Protein AF-A0A2V7W5B2-F1 (afdb_monomer)

Sequence (505 aa):
MQQRPGMRSISSTALILLTAVATALGQSGQWGSRGISRRFVVQGNLVIAADGRGVAVYDVSDAANIRRLSVIETAAESIDVTVLNGTDVIVATRGRLERFSLSLNGTLARASSIATTASILASNGHSVAGGTNSEIVVWQPTQDGLVSVAQFTTMAPIGSLAWHGDTLLAAVPGIGIWFFDPSGARQPMVIPENAHDLAIEGDTLYVAAGGSGLAIYDLHDESAPRLLGRVSGELNLTRIAASGGRAYAIQPSDIVDVFDVTLPTMPVLAATIRQPAAVIAASDARLYVSGSLIDRGLTTEIGVPLRIYDTSDSAAPRAIGEFDDLAGPVSGIATDGTLAYVIDHPYFRVLDVSSTVAPRELSSIRFDNLGDRVRLLRKQLIIYGRGDVQLLDVSNPYAPRLAKVWHSQGSPPSNAAFLRDTIIEGNPFSGLHVVDFINFSDPTQIGGIKNHYFEVVADGADVAYVSYQGNELVAVNVADPRTPYFAWSAPLGMVRAEIVPATES

Structure (mmCIF, N/CA/C/O backbone):
data_AF-A0A2V7W5B2-F1
#
_entry.id   AF-A0A2V7W5B2-F1
#
loop_
_atom_site.group_PDB
_atom_site.id
_atom_site.type_symbol
_atom_site.label_atom_id
_atom_site.label_alt_id
_atom_site.label_comp_id
_atom_site.label_asym_id
_atom_site.label_entity_id
_atom_site.label_seq_id
_atom_site.pdbx_PDB_ins_code
_atom_site.Cartn_x
_atom_site.Cartn_y
_atom_site.Cartn_z
_atom_site.occupancy
_atom_site.B_iso_or_equiv
_atom_site.auth_seq_id
_atom_site.auth_comp_id
_atom_site.auth_asym_id
_atom_site.auth_atom_id
_atom_site.pdbx_PDB_model_num
ATOM 1 N N . MET A 1 1 ? 24.434 88.267 1.406 1.00 36.22 1 MET A N 1
ATOM 2 C CA . MET A 1 1 ? 23.670 88.049 0.153 1.00 36.22 1 MET A CA 1
ATOM 3 C C . MET A 1 1 ? 23.492 86.538 0.006 1.00 36.22 1 MET A C 1
ATOM 5 O O . MET A 1 1 ? 24.445 85.828 0.284 1.00 36.22 1 MET A O 1
ATOM 9 N N . GLN A 1 2 ? 22.261 86.009 -0.005 1.00 38.06 2 GLN A N 1
ATOM 10 C CA . GLN A 1 2 ? 21.359 85.873 -1.175 1.00 38.06 2 GLN A CA 1
ATOM 11 C C . GLN A 1 2 ? 21.913 84.892 -2.235 1.00 38.06 2 GLN A C 1
ATOM 13 O O . GLN A 1 2 ? 23.062 85.042 -2.621 1.00 38.06 2 GLN A O 1
ATOM 18 N N . GLN A 1 3 ? 21.159 83.912 -2.758 1.00 32.94 3 GLN A N 1
ATOM 19 C CA . GLN A 1 3 ? 19.807 83.432 -2.399 1.00 32.94 3 GLN A CA 1
ATOM 20 C C . GLN A 1 3 ? 19.552 82.013 -2.981 1.00 32.94 3 GLN A C 1
ATOM 22 O O . GLN A 1 3 ? 20.112 81.657 -4.012 1.00 32.94 3 GLN A O 1
ATOM 27 N N . ARG A 1 4 ? 18.666 81.223 -2.353 1.00 40.69 4 ARG A N 1
ATOM 28 C CA . ARG A 1 4 ? 17.825 80.187 -3.016 1.00 40.69 4 ARG A CA 1
ATOM 29 C C . ARG A 1 4 ? 16.469 80.848 -3.396 1.00 40.69 4 ARG A C 1
ATOM 31 O O . ARG A 1 4 ? 16.249 81.948 -2.884 1.00 40.69 4 ARG A O 1
ATOM 38 N N . PRO A 1 5 ? 15.513 80.233 -4.141 1.00 59.44 5 PRO A N 1
ATOM 39 C CA . PRO A 1 5 ? 15.437 78.873 -4.713 1.00 59.44 5 PRO A CA 1
ATOM 40 C C . PRO A 1 5 ? 14.998 78.862 -6.210 1.00 59.44 5 PRO A C 1
ATOM 42 O O . PRO A 1 5 ? 14.997 79.899 -6.862 1.00 59.44 5 PRO A O 1
ATOM 45 N N . GLY A 1 6 ? 14.539 77.714 -6.739 1.00 30.64 6 GLY A N 1
ATOM 46 C CA . GLY A 1 6 ? 13.779 77.656 -8.003 1.00 30.64 6 GLY A CA 1
ATOM 47 C C . GLY A 1 6 ? 13.315 76.245 -8.402 1.00 30.64 6 GLY A C 1
ATOM 48 O O . GLY A 1 6 ? 14.107 75.469 -8.919 1.00 30.64 6 GLY A O 1
ATOM 49 N N . MET A 1 7 ? 12.040 75.902 -8.168 1.00 41.97 7 MET A N 1
ATOM 50 C CA . MET A 1 7 ? 11.427 74.621 -8.573 1.00 41.97 7 MET A CA 1
ATOM 51 C C . MET A 1 7 ? 9.911 74.789 -8.808 1.00 41.97 7 MET A C 1
ATOM 53 O O . MET A 1 7 ? 9.234 75.301 -7.917 1.00 41.97 7 MET A O 1
ATOM 57 N N . ARG A 1 8 ? 9.413 74.362 -9.984 1.00 38.59 8 ARG A N 1
ATOM 58 C CA . ARG A 1 8 ? 8.015 74.043 -10.410 1.00 38.59 8 ARG A CA 1
ATOM 59 C C . ARG A 1 8 ? 8.060 73.796 -11.940 1.00 38.59 8 ARG A C 1
ATOM 61 O O . ARG A 1 8 ? 8.774 74.542 -12.597 1.00 38.59 8 ARG A O 1
ATOM 68 N N . SER A 1 9 ? 7.513 72.763 -12.601 1.00 43.12 9 SER A N 1
ATOM 69 C CA . SER A 1 9 ? 6.329 71.875 -12.452 1.00 43.12 9 SER A CA 1
ATOM 70 C C . SER A 1 9 ? 5.039 72.386 -13.115 1.00 43.12 9 SER A C 1
ATOM 72 O O . SER A 1 9 ? 4.717 73.548 -12.892 1.00 43.12 9 SER A O 1
ATOM 74 N N . ILE A 1 10 ? 4.304 71.471 -13.788 1.00 39.81 10 ILE A N 1
ATOM 75 C CA . ILE A 1 10 ? 2.852 71.395 -14.164 1.00 39.81 10 ILE A CA 1
ATOM 76 C C . ILE A 1 10 ? 2.782 70.721 -15.564 1.00 39.81 10 ILE A C 1
ATOM 78 O O . ILE A 1 10 ? 3.332 71.285 -16.501 1.00 39.81 10 ILE A O 1
ATOM 82 N N . SER A 1 11 ? 2.399 69.445 -15.779 1.00 35.50 11 SER A N 1
ATOM 83 C CA . SER A 1 11 ? 1.170 68.652 -15.469 1.00 35.50 11 SER A CA 1
ATOM 84 C C . SER A 1 11 ? -0.027 68.989 -16.389 1.00 35.50 11 SER A C 1
ATOM 86 O O . SER A 1 11 ? -0.158 70.135 -16.800 1.00 35.50 11 SER A O 1
ATOM 88 N N . SER A 1 12 ? -0.925 68.077 -16.801 1.00 36.31 12 SER A N 1
ATOM 89 C CA . SER A 1 12 ? -1.324 66.736 -16.287 1.00 36.31 12 SER A CA 1
ATOM 90 C C . SER A 1 12 ? -1.427 65.691 -17.457 1.00 36.31 12 SER A C 1
ATOM 92 O O . SER A 1 12 ? -0.624 65.826 -18.370 1.00 36.31 12 SER A O 1
ATOM 94 N N . THR A 1 13 ? -2.256 64.623 -17.582 1.00 33.81 13 THR A N 1
ATOM 95 C CA . THR A 1 13 ? -3.471 64.107 -16.883 1.00 33.81 13 THR A CA 1
ATOM 96 C C . THR A 1 13 ? -3.808 62.640 -17.284 1.00 33.81 13 THR A C 1
ATOM 98 O O . THR A 1 13 ? -3.614 62.311 -18.445 1.00 33.81 13 THR A O 1
ATOM 101 N N . ALA A 1 14 ? -4.456 61.866 -16.385 1.00 32.56 14 ALA A N 1
ATOM 102 C CA . ALA A 1 14 ? -5.427 60.753 -16.625 1.00 32.56 14 ALA A CA 1
ATOM 103 C C . ALA A 1 14 ? -5.020 59.440 -17.375 1.00 32.56 14 ALA A C 1
ATOM 105 O O . ALA A 1 14 ? -4.131 59.460 -18.212 1.00 32.56 14 ALA A O 1
ATOM 106 N N . LEU A 1 15 ? -5.695 58.275 -17.219 1.00 30.89 15 LEU A N 1
ATOM 107 C CA . LEU A 1 15 ? -6.377 57.608 -16.071 1.00 30.89 15 LEU A CA 1
ATOM 108 C C . LEU A 1 15 ? -6.758 56.134 -16.455 1.00 30.89 15 LEU A C 1
ATOM 110 O O . LEU A 1 15 ? -6.971 55.861 -17.627 1.00 30.89 15 LEU A O 1
ATOM 114 N N . ILE A 1 16 ? -6.948 55.241 -15.464 1.00 34.28 16 ILE A N 1
ATOM 115 C CA . ILE A 1 16 ? -7.616 53.901 -15.507 1.00 34.28 16 ILE A CA 1
ATOM 116 C C . ILE A 1 16 ? -7.009 52.785 -16.404 1.00 34.28 16 ILE A C 1
ATOM 118 O O . ILE A 1 16 ? -7.270 52.733 -17.599 1.00 34.28 16 ILE A O 1
ATOM 122 N N . LEU A 1 17 ? -6.412 51.753 -15.781 1.00 28.31 17 LEU A N 1
ATOM 123 C CA . LEU A 1 17 ? -7.007 50.397 -15.760 1.00 28.31 17 LEU A CA 1
ATOM 124 C C . LEU A 1 17 ? -6.467 49.547 -14.597 1.00 28.31 17 LEU A C 1
ATOM 126 O O . LEU A 1 17 ? -5.324 49.709 -14.178 1.00 28.31 17 LEU A O 1
ATOM 130 N N . LEU A 1 18 ? -7.299 48.638 -14.078 1.00 40.00 18 LEU A N 1
ATOM 131 C CA . LEU A 1 18 ? -6.867 47.604 -13.138 1.00 40.00 18 LEU A CA 1
ATOM 132 C C . LEU A 1 18 ? -6.247 46.434 -13.908 1.00 40.00 18 LEU A C 1
ATOM 134 O O . LEU A 1 18 ? -6.944 45.765 -14.665 1.00 40.00 18 LEU A O 1
ATOM 138 N N . THR A 1 19 ? -5.017 46.078 -13.556 1.00 32.47 19 THR A N 1
ATOM 139 C CA . THR A 1 19 ? -4.662 44.672 -13.346 1.00 32.47 19 THR A CA 1
ATOM 140 C C . THR A 1 19 ? -3.898 44.562 -12.035 1.00 32.47 19 THR A C 1
ATOM 142 O O . THR A 1 19 ? -2.727 44.920 -11.935 1.00 32.47 19 THR A O 1
ATOM 145 N N . ALA A 1 20 ? -4.557 44.023 -11.007 1.00 32.41 20 ALA A N 1
ATOM 146 C CA . ALA A 1 20 ? -3.811 43.341 -9.964 1.00 32.41 20 ALA A CA 1
ATOM 147 C C . ALA A 1 20 ? -3.213 42.099 -10.632 1.00 32.41 20 ALA A C 1
ATOM 149 O O . ALA A 1 20 ? -3.907 41.100 -10.819 1.00 32.41 20 ALA A O 1
ATOM 150 N N . VAL A 1 21 ? -1.950 42.186 -11.060 1.00 29.78 21 VAL A N 1
ATOM 151 C CA . VAL A 1 21 ? -1.188 40.999 -11.447 1.00 29.78 21 VAL A CA 1
ATOM 152 C C . VAL A 1 21 ? -0.978 40.214 -10.164 1.00 29.78 21 VAL A C 1
ATOM 154 O O . VAL A 1 21 ? -0.009 40.422 -9.437 1.00 29.78 21 VAL A O 1
ATOM 157 N N . ALA A 1 22 ? -1.936 39.337 -9.868 1.00 29.00 22 ALA A N 1
ATOM 158 C CA . ALA A 1 22 ? -1.713 38.237 -8.963 1.00 29.00 22 ALA A CA 1
ATOM 159 C C . ALA A 1 22 ? -0.489 37.504 -9.507 1.00 29.00 22 ALA A C 1
ATOM 161 O O . ALA A 1 22 ? -0.546 36.889 -10.574 1.00 29.00 22 ALA A O 1
ATOM 162 N N . THR A 1 23 ? 0.634 37.625 -8.803 1.00 30.94 23 THR A N 1
ATOM 163 C CA . THR A 1 23 ? 1.795 36.781 -9.034 1.00 30.94 23 THR A CA 1
ATOM 164 C C . THR A 1 23 ? 1.377 35.376 -8.645 1.00 30.94 23 THR A C 1
ATOM 166 O O . THR A 1 23 ? 1.550 34.956 -7.500 1.00 30.94 23 THR A O 1
ATOM 169 N N . ALA A 1 24 ? 0.777 34.673 -9.603 1.00 29.34 24 ALA A N 1
ATOM 170 C CA . ALA A 1 24 ? 0.683 33.235 -9.580 1.00 29.34 24 ALA A CA 1
ATOM 171 C C . ALA A 1 24 ? 2.124 32.734 -9.481 1.00 29.34 24 ALA A C 1
ATOM 173 O O . ALA A 1 24 ? 2.849 32.670 -10.473 1.00 29.34 24 ALA A O 1
ATOM 174 N N . LEU A 1 25 ? 2.544 32.442 -8.249 1.00 29.75 25 LEU A N 1
ATOM 175 C CA . LEU A 1 25 ? 3.634 31.524 -7.985 1.00 29.75 25 LEU A CA 1
ATOM 176 C C . LEU A 1 25 ? 3.171 30.218 -8.615 1.00 29.75 25 LEU A C 1
ATOM 178 O O . LEU A 1 25 ? 2.370 29.495 -8.022 1.00 29.75 25 LEU A O 1
ATOM 182 N N . GLY A 1 26 ? 3.560 30.015 -9.875 1.00 25.95 26 GLY A N 1
ATOM 183 C CA . GLY A 1 26 ? 3.166 28.854 -10.648 1.00 25.95 26 GLY A CA 1
ATOM 184 C C . GLY A 1 26 ? 3.619 27.638 -9.873 1.00 25.95 26 GLY A C 1
ATOM 185 O O . GLY A 1 26 ? 4.821 27.406 -9.756 1.00 25.95 26 GLY A O 1
ATOM 186 N N . GLN A 1 27 ? 2.664 26.917 -9.286 1.00 26.67 27 GLN A N 1
ATOM 187 C CA . GLN A 1 27 ? 2.965 25.658 -8.632 1.00 26.67 27 GLN A CA 1
ATOM 188 C C . GLN A 1 27 ? 3.577 24.769 -9.706 1.00 26.67 27 GLN A C 1
ATOM 190 O O . GLN A 1 27 ? 2.971 24.543 -10.757 1.00 26.67 27 GLN A O 1
ATOM 195 N N . SER A 1 28 ? 4.825 24.367 -9.473 1.00 30.52 28 SER A N 1
ATOM 196 C CA . SER A 1 28 ? 5.546 23.460 -10.352 1.00 30.52 28 SER A CA 1
ATOM 197 C C . SER A 1 28 ? 4.691 22.219 -10.590 1.00 30.52 28 SER A C 1
ATOM 199 O O . SER A 1 28 ? 3.981 21.774 -9.687 1.00 30.52 28 SER A O 1
ATOM 201 N N . GLY A 1 29 ? 4.747 21.659 -11.802 1.00 29.00 29 GLY A N 1
ATOM 202 C CA . GLY A 1 29 ? 4.097 20.383 -12.083 1.00 29.00 29 GLY A CA 1
ATOM 203 C C . GLY A 1 29 ? 4.697 19.323 -11.167 1.00 29.00 29 GLY A C 1
ATOM 204 O O . GLY A 1 29 ? 5.818 18.879 -11.406 1.00 29.00 29 GLY A O 1
ATOM 205 N N . GLN A 1 30 ? 3.996 18.996 -10.080 1.00 38.28 30 GLN A N 1
ATOM 206 C CA . GLN A 1 30 ? 4.545 18.161 -9.018 1.00 38.28 30 GLN A CA 1
ATOM 207 C C . GLN A 1 30 ? 4.702 16.728 -9.527 1.00 38.28 30 GLN A C 1
ATOM 209 O O . GLN A 1 30 ? 3.845 16.219 -10.253 1.00 38.28 30 GLN A O 1
ATOM 214 N N . TRP A 1 31 ? 5.847 16.119 -9.226 1.00 37.22 31 TRP A N 1
ATOM 215 C CA . TRP A 1 31 ? 6.416 15.110 -10.110 1.00 37.22 31 TRP A CA 1
ATOM 216 C C . TRP A 1 31 ? 6.819 13.838 -9.360 1.00 37.22 31 TRP A C 1
ATOM 218 O O . TRP A 1 31 ? 7.560 13.903 -8.382 1.00 37.22 31 TRP A O 1
ATOM 228 N N . GLY A 1 32 ? 6.333 12.688 -9.836 1.00 43.03 32 GLY A N 1
ATOM 229 C CA . GLY A 1 32 ? 6.476 11.393 -9.165 1.00 43.03 32 GLY A CA 1
ATOM 230 C C . GLY A 1 32 ? 5.415 11.169 -8.084 1.00 43.03 32 GLY A C 1
ATOM 231 O O . GLY A 1 32 ? 5.681 11.301 -6.889 1.00 43.03 32 GLY A O 1
ATOM 232 N N . SER A 1 33 ? 4.202 10.793 -8.493 1.00 46.88 33 SER A N 1
ATOM 233 C CA . SER A 1 33 ? 3.213 10.225 -7.576 1.00 46.88 33 SER A CA 1
ATOM 234 C C . SER A 1 33 ? 3.692 8.866 -7.076 1.00 46.88 33 SER A C 1
ATOM 236 O O . SER A 1 33 ? 3.655 7.904 -7.828 1.00 46.88 33 SER A O 1
ATOM 238 N N . ARG A 1 34 ? 4.081 8.753 -5.802 1.00 59.19 34 ARG A N 1
ATOM 239 C CA . ARG A 1 34 ? 4.055 7.440 -5.147 1.00 59.19 34 ARG A CA 1
ATOM 240 C C . ARG A 1 34 ? 2.585 7.056 -5.004 1.00 59.19 34 ARG A C 1
ATOM 242 O O . ARG A 1 34 ? 1.838 7.780 -4.361 1.00 59.19 34 ARG A O 1
ATOM 249 N N . GLY A 1 35 ? 2.186 5.978 -5.669 1.00 55.19 35 GLY A N 1
ATOM 250 C CA . GLY A 1 35 ? 0.858 5.363 -5.617 1.00 55.19 35 GLY A CA 1
ATOM 251 C C . GLY A 1 35 ? 0.848 4.092 -4.765 1.00 55.19 35 GLY A C 1
ATOM 252 O O . GLY A 1 35 ? 0.081 3.167 -5.022 1.00 55.19 35 GLY A O 1
ATOM 253 N N . ILE A 1 36 ? 1.752 3.997 -3.785 1.00 66.19 36 ILE A N 1
ATOM 254 C CA . ILE A 1 36 ? 1.909 2.812 -2.938 1.00 66.19 36 ILE A CA 1
ATOM 255 C C . ILE A 1 36 ? 1.087 3.042 -1.678 1.00 66.19 36 ILE A C 1
ATOM 257 O O . ILE A 1 36 ? 1.546 3.719 -0.760 1.00 66.19 36 ILE A O 1
ATOM 261 N N . SER A 1 37 ? -0.128 2.489 -1.614 1.00 70.12 37 SER A N 1
ATOM 262 C CA . SER A 1 37 ? -0.958 2.648 -0.419 1.00 70.12 37 SER A CA 1
ATOM 263 C C . SER A 1 37 ? -0.269 2.022 0.799 1.00 70.12 37 SER A C 1
ATOM 265 O O . SER A 1 37 ? -0.210 0.802 0.951 1.00 70.12 37 SER A O 1
ATOM 267 N N . ARG A 1 38 ? 0.270 2.884 1.670 1.00 72.62 38 ARG A N 1
ATOM 268 C CA . ARG A 1 38 ? 0.906 2.504 2.939 1.00 72.62 38 ARG A CA 1
ATOM 269 C C . ARG A 1 38 ? -0.134 2.063 3.954 1.00 72.62 38 ARG A C 1
ATOM 271 O O . ARG A 1 38 ? 0.093 1.098 4.681 1.00 72.62 38 ARG A O 1
ATOM 278 N N . ARG A 1 39 ? -1.261 2.777 3.955 1.00 85.19 39 ARG A N 1
ATOM 279 C CA . ARG A 1 39 ? -2.473 2.623 4.767 1.00 85.19 39 ARG A CA 1
ATOM 280 C C . ARG A 1 39 ? -3.643 3.239 3.997 1.00 85.19 39 ARG A C 1
ATOM 282 O O . ARG A 1 39 ? -3.460 4.200 3.244 1.00 85.19 39 ARG A O 1
ATOM 289 N N . PHE A 1 40 ? -4.843 2.713 4.209 1.00 91.56 40 PHE A N 1
ATOM 290 C CA . PHE A 1 40 ? -6.084 3.333 3.759 1.00 91.56 40 PHE A CA 1
ATOM 291 C C . PHE A 1 40 ? -7.225 2.992 4.717 1.00 91.56 40 PHE A C 1
ATOM 293 O O . PHE A 1 40 ? -7.165 1.992 5.432 1.00 91.56 40 PHE A O 1
ATOM 300 N N . VAL A 1 41 ? -8.267 3.818 4.704 1.00 93.50 41 VAL A N 1
ATOM 301 C CA . VAL A 1 41 ? -9.510 3.625 5.459 1.00 93.50 41 VAL A CA 1
ATOM 302 C C . VAL A 1 41 ? -10.713 3.676 4.521 1.00 93.50 41 VAL A C 1
ATOM 304 O O . VAL A 1 41 ? -10.661 4.300 3.459 1.00 93.50 41 VAL A O 1
ATOM 307 N N . VAL A 1 42 ? -11.792 2.998 4.910 1.00 93.56 42 VAL A N 1
ATOM 308 C CA . VAL A 1 42 ? -13.054 2.932 4.162 1.00 93.56 42 VAL A CA 1
ATOM 309 C C . VAL A 1 42 ? -14.111 3.723 4.925 1.00 93.56 42 VAL A C 1
ATOM 311 O O . VAL A 1 42 ? -14.289 3.523 6.124 1.00 93.56 42 VAL A O 1
ATOM 314 N N . GLN A 1 43 ? -14.821 4.611 4.235 1.00 90.69 43 GLN A N 1
ATOM 315 C CA . GLN A 1 43 ? -15.927 5.391 4.786 1.00 90.69 43 GLN A CA 1
ATOM 316 C C . GLN A 1 43 ? -17.124 5.292 3.832 1.00 90.69 43 GLN A C 1
ATOM 318 O O . GLN A 1 43 ? -17.312 6.122 2.940 1.00 90.69 43 GLN A O 1
ATOM 323 N N . GLY A 1 44 ? -17.919 4.230 3.989 1.00 89.00 44 GLY A N 1
ATOM 324 C CA . GLY A 1 44 ? -19.011 3.899 3.073 1.00 89.00 44 GLY A CA 1
ATOM 325 C C . GLY A 1 44 ? -18.497 3.678 1.646 1.00 89.00 44 GLY A C 1
ATOM 326 O O . GLY A 1 44 ? -17.723 2.760 1.393 1.00 89.00 44 GLY A O 1
ATOM 327 N N . ASN A 1 45 ? -18.898 4.551 0.719 1.00 92.06 45 ASN A N 1
ATOM 328 C CA . ASN A 1 45 ? -18.495 4.491 -0.692 1.00 92.06 45 ASN A CA 1
ATOM 329 C C . ASN A 1 45 ? -17.145 5.169 -1.000 1.00 92.06 45 ASN A C 1
ATOM 331 O O . ASN A 1 45 ? -16.810 5.313 -2.174 1.00 92.06 45 ASN A O 1
ATOM 335 N N . LEU A 1 46 ? -16.382 5.605 0.009 1.00 94.44 46 LEU A N 1
ATOM 336 C CA . LEU A 1 46 ? -15.066 6.222 -0.179 1.00 94.44 46 LEU A CA 1
ATOM 337 C C . LEU A 1 46 ? -13.943 5.338 0.370 1.00 94.44 46 LEU A C 1
ATOM 339 O O . LEU A 1 46 ? -14.006 4.895 1.516 1.00 94.44 46 LEU A O 1
ATOM 343 N N . VAL A 1 47 ? -12.878 5.166 -0.415 1.00 94.44 47 VAL A N 1
ATOM 344 C CA . VAL A 1 47 ? -11.558 4.746 0.083 1.00 94.44 47 VAL A CA 1
ATOM 345 C C . VAL A 1 47 ? -10.676 5.984 0.192 1.00 94.44 47 VAL A C 1
ATOM 347 O O . VAL A 1 47 ? -10.586 6.764 -0.755 1.00 94.44 47 VAL A O 1
ATOM 350 N N . ILE A 1 48 ? -10.021 6.167 1.336 1.00 94.81 48 ILE A N 1
ATOM 351 C CA . ILE A 1 48 ? -9.134 7.300 1.620 1.00 94.81 48 ILE A CA 1
ATOM 352 C C . ILE A 1 48 ? -7.758 6.725 1.963 1.00 94.81 48 ILE A C 1
ATOM 354 O O . ILE A 1 48 ? -7.631 5.999 2.946 1.00 94.81 48 ILE A O 1
ATOM 358 N N . ALA A 1 49 ? -6.739 7.007 1.150 1.00 92.12 49 ALA A N 1
ATOM 359 C CA . ALA A 1 49 ? -5.436 6.341 1.222 1.00 92.12 49 ALA A CA 1
ATOM 360 C C . ALA A 1 49 ? -4.272 7.314 1.428 1.00 92.12 49 ALA A C 1
ATOM 362 O O . ALA A 1 49 ? -4.212 8.350 0.769 1.00 92.12 49 ALA A O 1
ATOM 363 N N . ALA A 1 50 ? -3.311 6.925 2.270 1.00 89.62 50 ALA A N 1
ATOM 364 C CA . ALA A 1 50 ? -1.964 7.485 2.293 1.00 89.62 50 ALA A CA 1
ATOM 365 C C . ALA A 1 50 ? -1.107 6.742 1.251 1.00 89.62 50 ALA A C 1
ATOM 367 O O . ALA A 1 50 ? -0.881 5.536 1.381 1.00 89.62 50 ALA A O 1
ATOM 368 N N . ASP A 1 51 ? -0.664 7.444 0.205 1.00 79.25 51 ASP A N 1
ATOM 369 C CA . ASP A 1 51 ? 0.006 6.871 -0.982 1.00 79.25 51 ASP A CA 1
ATOM 370 C C . ASP A 1 51 ? 1.555 6.944 -0.936 1.00 79.25 51 ASP A C 1
ATOM 372 O O . ASP A 1 51 ? 2.247 6.430 -1.818 1.00 79.25 51 ASP A O 1
ATOM 376 N N . GLY A 1 52 ? 2.116 7.565 0.109 1.00 79.06 52 GLY A N 1
ATOM 377 C CA . GLY A 1 52 ? 3.550 7.831 0.265 1.00 79.06 52 GLY A CA 1
ATOM 378 C C . GLY A 1 52 ? 4.004 9.203 -0.256 1.00 79.06 52 GLY A C 1
ATOM 379 O O . GLY A 1 52 ? 5.147 9.599 -0.028 1.00 79.06 52 GLY A O 1
ATOM 380 N N . ARG A 1 53 ? 3.126 9.965 -0.915 1.00 78.12 53 ARG A N 1
ATOM 381 C CA . ARG A 1 53 ? 3.338 11.368 -1.319 1.00 78.12 53 ARG A CA 1
ATOM 382 C C . ARG A 1 53 ? 2.330 12.319 -0.666 1.00 78.12 53 ARG A C 1
ATOM 384 O O . ARG A 1 53 ? 2.620 13.498 -0.494 1.00 78.12 53 ARG A O 1
ATOM 391 N N . GLY A 1 54 ? 1.144 11.829 -0.337 1.00 88.12 54 GLY A N 1
ATOM 392 C CA . GLY A 1 54 ? 0.010 12.602 0.133 1.00 88.12 54 GLY A CA 1
ATOM 393 C C . GLY A 1 54 ? -1.167 11.730 0.526 1.00 88.12 54 GLY A C 1
ATOM 394 O O . GLY A 1 54 ? -0.999 10.640 1.079 1.00 88.12 54 GLY A O 1
ATOM 395 N N . VAL A 1 55 ? -2.360 12.247 0.254 1.00 91.94 55 VAL A N 1
ATOM 396 C CA . VAL A 1 55 ? -3.630 11.576 0.506 1.00 91.94 55 VAL A CA 1
ATOM 397 C C . VAL A 1 55 ? -4.534 11.647 -0.721 1.00 91.94 55 VAL A C 1
ATOM 399 O O . VAL A 1 55 ? -4.709 12.711 -1.321 1.00 91.94 55 VAL A O 1
ATOM 402 N N . ALA A 1 56 ? -5.106 10.502 -1.087 1.00 91.12 56 ALA A N 1
ATOM 403 C CA . ALA A 1 56 ? -6.012 10.332 -2.217 1.00 91.12 56 ALA A CA 1
ATOM 404 C C . ALA A 1 56 ? -7.375 9.795 -1.756 1.00 91.12 56 ALA A C 1
ATOM 406 O O . ALA A 1 56 ? -7.458 9.045 -0.783 1.00 91.12 56 ALA A O 1
ATOM 407 N N . VAL A 1 57 ? -8.438 10.171 -2.470 1.00 93.75 57 VAL A N 1
ATOM 408 C CA . VAL A 1 57 ? -9.820 9.727 -2.228 1.00 93.75 57 VAL A CA 1
ATOM 409 C C . VAL A 1 57 ? -10.365 9.073 -3.489 1.00 93.75 57 VAL A C 1
ATOM 411 O O . VAL A 1 57 ? -10.304 9.674 -4.564 1.00 93.75 57 VAL A O 1
ATOM 414 N N . TYR A 1 58 ? -10.943 7.882 -3.354 1.00 92.88 58 TYR A N 1
ATOM 415 C CA . TYR A 1 58 ? -11.537 7.112 -4.445 1.00 92.88 58 TYR A CA 1
ATOM 416 C C . TYR A 1 58 ? -13.015 6.832 -4.170 1.00 92.88 58 TYR A C 1
ATOM 418 O O . TYR A 1 58 ? -13.363 6.361 -3.088 1.00 92.88 58 TYR A O 1
ATOM 426 N N . ASP A 1 59 ? -13.866 7.081 -5.163 1.00 94.88 59 ASP A N 1
ATOM 427 C CA . ASP A 1 59 ? -15.229 6.557 -5.224 1.00 94.88 59 ASP A CA 1
ATOM 428 C C . ASP A 1 59 ? -15.169 5.061 -5.529 1.00 94.88 59 ASP A C 1
ATOM 430 O O . ASP A 1 59 ? -14.607 4.656 -6.551 1.00 94.88 59 ASP A O 1
ATOM 434 N N . VAL A 1 60 ? -15.744 4.258 -4.639 1.00 94.31 60 VAL A N 1
ATOM 435 C CA . VAL A 1 60 ? -15.882 2.803 -4.766 1.00 94.31 60 VAL A CA 1
ATOM 436 C C . VAL A 1 60 ? -17.350 2.362 -4.737 1.00 94.31 60 VAL A C 1
ATOM 438 O O . VAL A 1 60 ? -17.629 1.181 -4.532 1.00 94.31 60 VAL A O 1
ATOM 441 N N . SER A 1 61 ? -18.309 3.276 -4.931 1.00 93.56 61 SER A N 1
ATOM 442 C CA . SER A 1 61 ? -19.744 2.948 -4.981 1.00 93.56 61 SER A CA 1
ATOM 443 C C . SER A 1 61 ? -20.033 1.847 -6.012 1.00 93.56 61 SER A C 1
ATOM 445 O O . SER A 1 61 ? -20.532 0.773 -5.654 1.00 93.56 61 SER A O 1
ATOM 447 N N . ASP A 1 62 ? -19.611 2.074 -7.257 1.00 93.56 62 ASP A N 1
ATOM 448 C CA . ASP A 1 62 ? -19.511 1.074 -8.319 1.00 93.56 62 ASP A CA 1
ATOM 449 C C . ASP A 1 62 ? -18.077 0.529 -8.412 1.00 93.56 62 ASP A C 1
ATOM 451 O O . ASP A 1 62 ? -17.165 1.194 -8.908 1.00 93.56 62 ASP A O 1
ATOM 455 N N . ALA A 1 63 ? -17.884 -0.714 -7.967 1.00 89.81 63 ALA A N 1
ATOM 456 C CA . ALA A 1 63 ? -16.588 -1.388 -8.009 1.00 89.81 63 ALA A CA 1
ATOM 457 C C . ALA A 1 63 ? -16.072 -1.640 -9.442 1.00 89.81 63 ALA A C 1
ATOM 459 O O . ALA A 1 63 ? -14.863 -1.738 -9.633 1.00 89.81 63 ALA A O 1
ATOM 460 N N . ALA A 1 64 ? -16.945 -1.684 -10.455 1.00 89.62 64 ALA A N 1
ATOM 461 C CA . ALA A 1 64 ? -16.526 -1.813 -11.851 1.00 89.62 64 ALA A CA 1
ATOM 462 C C . ALA A 1 64 ? -16.053 -0.478 -12.463 1.00 89.62 64 ALA A C 1
ATOM 464 O O . ALA A 1 64 ? -15.476 -0.473 -13.549 1.00 89.62 64 ALA A O 1
ATOM 465 N N . ASN A 1 65 ? -16.292 0.653 -11.785 1.00 91.38 65 ASN A N 1
ATOM 466 C CA . ASN A 1 65 ? -15.986 2.003 -12.264 1.00 91.38 65 ASN A CA 1
ATOM 467 C C . ASN A 1 65 ? -15.363 2.883 -11.160 1.00 91.38 65 ASN A C 1
ATOM 469 O O . ASN A 1 65 ? -15.739 4.051 -11.020 1.00 91.38 65 ASN A O 1
ATOM 473 N N . ILE A 1 66 ? -14.408 2.334 -10.397 1.00 92.31 66 ILE A N 1
ATOM 474 C CA . ILE A 1 66 ? -13.670 3.050 -9.338 1.00 92.31 66 ILE A CA 1
ATOM 475 C C . ILE A 1 66 ? -13.017 4.321 -9.910 1.00 92.31 66 ILE A C 1
ATOM 477 O O . ILE A 1 66 ? -12.451 4.302 -11.006 1.00 92.31 66 ILE A O 1
ATOM 481 N N . ARG A 1 67 ? -13.088 5.441 -9.178 1.00 91.12 67 ARG A N 1
ATOM 482 C CA . ARG A 1 67 ? -12.572 6.750 -9.632 1.00 91.12 67 ARG A CA 1
ATOM 483 C C . ARG A 1 67 ? -11.864 7.496 -8.515 1.00 91.12 67 ARG A C 1
ATOM 485 O O . ARG A 1 67 ? -12.480 7.787 -7.497 1.00 91.12 67 ARG A O 1
ATOM 492 N N . ARG A 1 68 ? -10.622 7.933 -8.739 1.00 90.44 68 ARG A N 1
ATOM 493 C CA . ARG A 1 68 ? -9.980 8.932 -7.870 1.00 90.44 68 ARG A CA 1
ATOM 494 C C . ARG A 1 68 ? -10.708 10.278 -7.992 1.00 90.44 68 ARG A C 1
ATOM 496 O O . ARG A 1 68 ? -10.665 10.909 -9.045 1.00 90.44 68 ARG A O 1
ATOM 503 N N . LEU A 1 69 ? -11.366 10.701 -6.915 1.00 91.81 69 LEU A N 1
ATOM 504 C CA . LEU A 1 69 ? -12.106 11.963 -6.803 1.00 91.81 69 LEU A CA 1
ATOM 505 C C . LEU A 1 69 ? -11.192 13.142 -6.456 1.00 91.81 69 LEU A C 1
ATOM 507 O O . LEU A 1 69 ? -11.414 14.263 -6.909 1.00 91.81 69 LEU A O 1
ATOM 511 N N . SER A 1 70 ? -10.173 12.901 -5.630 1.00 91.75 70 SER A N 1
ATOM 512 C CA . SER A 1 70 ? -9.278 13.942 -5.127 1.00 91.75 70 SER A CA 1
ATOM 513 C C . SER A 1 70 ? -7.912 13.367 -4.768 1.00 91.75 70 SER A C 1
ATOM 515 O O . SER A 1 70 ? -7.799 12.191 -4.422 1.00 91.75 70 SER A O 1
ATOM 517 N N . VAL A 1 71 ? -6.875 14.199 -4.843 1.00 89.94 71 VAL A N 1
ATOM 518 C CA . VAL A 1 71 ? -5.542 13.907 -4.311 1.00 89.94 71 VAL A CA 1
ATOM 519 C C . VAL A 1 71 ? -4.846 15.209 -3.931 1.00 89.94 71 VAL A C 1
ATOM 521 O O . VAL A 1 71 ? -4.889 16.178 -4.690 1.00 89.94 71 VAL A O 1
ATOM 524 N N . ILE A 1 72 ? -4.214 15.242 -2.758 1.00 91.62 72 ILE A N 1
ATOM 525 C CA . ILE A 1 72 ? -3.390 16.366 -2.297 1.00 91.62 72 ILE A CA 1
ATOM 526 C C . ILE A 1 72 ? -2.106 15.805 -1.681 1.00 91.62 72 ILE A C 1
ATOM 528 O O . ILE A 1 72 ? -2.157 14.930 -0.822 1.00 91.62 72 ILE A O 1
ATOM 532 N N . GLU A 1 73 ? -0.950 16.319 -2.104 1.00 87.88 73 GLU A N 1
ATOM 533 C CA . GLU A 1 73 ? 0.353 15.950 -1.529 1.00 87.88 73 GLU A CA 1
ATOM 534 C C . GLU A 1 73 ? 0.475 16.367 -0.058 1.00 87.88 73 GLU A C 1
ATOM 536 O O . GLU A 1 73 ? -0.028 17.419 0.328 1.00 87.88 73 GLU A O 1
ATOM 541 N N . THR A 1 74 ? 1.207 15.624 0.761 1.00 89.44 74 THR A N 1
ATOM 542 C CA . THR A 1 74 ? 1.652 16.078 2.085 1.00 89.44 74 THR A CA 1
ATOM 543 C C . THR A 1 74 ? 3.020 16.759 1.985 1.00 89.44 74 THR A C 1
ATOM 545 O O . THR A 1 74 ? 3.748 16.608 1.008 1.00 89.44 74 THR A O 1
ATOM 548 N N . ALA A 1 75 ? 3.399 17.537 2.999 1.00 87.69 75 ALA A N 1
ATOM 549 C CA . ALA A 1 75 ? 4.687 18.236 3.065 1.00 87.69 75 ALA A CA 1
ATOM 550 C C . ALA A 1 75 ? 5.896 17.298 3.295 1.00 87.69 75 ALA A C 1
ATOM 552 O O . ALA A 1 75 ? 7.042 17.748 3.292 1.00 87.69 75 ALA A O 1
ATOM 553 N N . ALA A 1 76 ? 5.641 16.011 3.535 1.00 86.75 76 ALA A N 1
ATOM 554 C CA . ALA A 1 76 ? 6.601 14.914 3.628 1.00 86.75 76 ALA A CA 1
ATOM 555 C C . ALA A 1 76 ? 5.897 13.596 3.237 1.00 86.75 76 ALA A C 1
ATOM 557 O O . ALA A 1 76 ? 4.677 13.583 3.089 1.00 86.75 76 ALA A O 1
ATOM 558 N N . GLU A 1 77 ? 6.637 12.487 3.112 1.00 85.25 77 GLU A N 1
ATOM 559 C CA . GLU A 1 77 ? 6.056 11.153 2.859 1.00 85.25 77 GLU A CA 1
ATOM 560 C C . GLU A 1 77 ? 4.958 10.819 3.885 1.00 85.25 77 GLU A C 1
ATOM 562 O O . GLU A 1 77 ? 5.202 10.888 5.098 1.00 85.25 77 GLU A O 1
ATOM 567 N N . SER A 1 78 ? 3.764 10.482 3.384 1.00 89.81 78 SER A N 1
ATOM 568 C CA . SER A 1 78 ? 2.618 10.026 4.172 1.00 89.81 78 SER A CA 1
ATOM 569 C C . SER A 1 78 ? 2.771 8.554 4.570 1.00 89.81 78 SER A C 1
ATOM 571 O O . SER A 1 78 ? 3.360 7.750 3.847 1.00 89.81 78 SER A O 1
ATOM 573 N N . ILE A 1 79 ? 2.283 8.216 5.764 1.00 88.19 79 ILE A N 1
ATOM 574 C CA . ILE A 1 79 ? 2.534 6.932 6.437 1.00 88.19 79 ILE A CA 1
ATOM 575 C C . ILE A 1 79 ? 1.213 6.250 6.801 1.00 88.19 79 ILE A C 1
ATOM 577 O O . ILE A 1 79 ? 0.998 5.095 6.441 1.00 88.19 79 ILE A O 1
ATOM 581 N N . ASP A 1 80 ? 0.328 6.977 7.487 1.00 92.88 80 ASP A N 1
ATOM 582 C CA . ASP A 1 80 ? -0.989 6.498 7.912 1.00 92.88 80 ASP A CA 1
ATOM 583 C C . ASP A 1 80 ? -2.060 7.579 7.712 1.00 92.88 80 ASP A C 1
ATOM 585 O O . ASP A 1 80 ? -1.742 8.765 7.597 1.00 92.88 80 ASP A O 1
ATOM 589 N N . VAL A 1 81 ? -3.327 7.177 7.659 1.00 95.81 81 VAL A N 1
ATOM 590 C CA . VAL A 1 81 ? -4.484 8.055 7.485 1.00 95.81 81 VAL A CA 1
ATOM 591 C C . VAL A 1 81 ? -5.675 7.550 8.297 1.00 95.81 81 VAL A C 1
ATOM 593 O O . VAL A 1 81 ? -5.972 6.361 8.319 1.00 95.81 81 VAL A O 1
ATOM 596 N N . THR A 1 82 ? -6.394 8.462 8.948 1.00 96.81 82 THR A N 1
ATOM 597 C CA . THR A 1 82 ? -7.645 8.156 9.653 1.00 96.81 82 THR A CA 1
ATOM 598 C C . THR A 1 82 ? -8.673 9.275 9.466 1.00 96.81 82 THR A C 1
ATOM 600 O O . THR A 1 82 ? -8.323 10.375 9.028 1.00 96.81 82 THR A O 1
ATOM 603 N N . VAL A 1 83 ? -9.942 9.008 9.791 1.00 96.00 83 VAL A N 1
ATOM 604 C CA . VAL A 1 83 ? -11.028 10.000 9.718 1.00 96.00 83 VAL A CA 1
ATOM 605 C C . VAL A 1 83 ? -11.523 10.367 11.115 1.00 96.00 83 VAL A C 1
ATOM 607 O O . VAL A 1 83 ? -11.866 9.518 11.935 1.00 96.00 83 VAL A O 1
ATOM 610 N N . LEU A 1 84 ? -11.597 11.665 11.363 1.00 95.69 84 LEU A N 1
ATOM 611 C CA . LEU A 1 84 ? -12.139 12.321 12.544 1.00 95.69 84 LEU A CA 1
ATOM 612 C C . LEU A 1 84 ? -13.434 13.060 12.146 1.00 95.69 84 LEU A C 1
ATOM 614 O O . LEU A 1 84 ? -13.564 13.544 11.022 1.00 95.69 84 LEU A O 1
ATOM 618 N N . ASN A 1 85 ? -14.434 13.103 13.028 1.00 92.62 85 ASN A N 1
ATOM 619 C CA . ASN A 1 85 ? -15.756 13.723 12.824 1.00 92.62 85 ASN A CA 1
ATOM 620 C C . ASN A 1 85 ? -16.525 13.288 11.549 1.00 92.62 85 ASN A C 1
ATOM 622 O O . ASN A 1 85 ? -17.476 13.955 11.143 1.00 92.62 85 ASN A O 1
ATOM 626 N N . GLY A 1 86 ? -16.087 12.233 10.851 1.00 91.25 86 GLY A N 1
ATOM 627 C CA . GLY A 1 86 ? -16.579 11.860 9.517 1.00 91.25 86 GLY A CA 1
ATOM 628 C C . GLY A 1 86 ? -16.253 12.858 8.390 1.00 91.25 86 GLY A C 1
ATOM 629 O O . GLY A 1 86 ? -16.684 12.636 7.260 1.00 91.25 86 GLY A O 1
ATOM 630 N N . THR A 1 87 ? -15.532 13.950 8.672 1.00 93.75 87 THR A N 1
ATOM 631 C CA . THR A 1 87 ? -15.263 15.052 7.720 1.00 93.75 87 THR A CA 1
ATOM 632 C C . THR A 1 87 ? -13.841 15.621 7.796 1.00 93.75 87 THR A C 1
ATOM 634 O O . THR A 1 87 ? -13.455 16.403 6.931 1.00 93.75 87 THR A O 1
ATOM 637 N N . ASP A 1 88 ? -13.032 15.215 8.777 1.00 94.62 88 ASP A N 1
ATOM 638 C CA . ASP A 1 88 ? -11.623 15.582 8.915 1.00 94.62 88 ASP A CA 1
ATOM 639 C C . ASP A 1 88 ? -10.739 14.366 8.613 1.00 94.62 88 ASP A C 1
ATOM 641 O O . ASP A 1 88 ? -10.744 13.385 9.349 1.00 94.62 88 ASP A O 1
ATOM 645 N N . VAL A 1 89 ? -9.943 14.427 7.551 1.00 97.25 89 VAL A N 1
ATOM 646 C CA . VAL A 1 89 ? -8.945 13.404 7.222 1.00 97.25 89 VAL A CA 1
ATOM 647 C C . VAL A 1 89 ? -7.616 13.807 7.852 1.00 97.25 89 VAL A C 1
ATOM 649 O O . VAL A 1 89 ? -7.049 14.848 7.511 1.00 97.25 89 VAL A O 1
ATOM 652 N N . ILE A 1 90 ? -7.124 12.991 8.783 1.00 97.19 90 ILE A N 1
ATOM 653 C CA . ILE A 1 90 ? -5.853 13.200 9.482 1.00 97.19 90 ILE A CA 1
ATOM 654 C C . ILE A 1 90 ? -4.815 12.250 8.893 1.00 97.19 90 ILE A C 1
ATOM 656 O O . ILE A 1 90 ? -5.006 11.036 8.908 1.00 97.19 90 ILE A O 1
ATOM 660 N N . VAL A 1 91 ? -3.721 12.808 8.380 1.00 96.88 91 VAL A N 1
ATOM 661 C CA . VAL A 1 91 ? -2.642 12.077 7.707 1.00 96.88 91 VAL A CA 1
ATOM 662 C C . VAL A 1 91 ? -1.365 12.206 8.526 1.00 96.88 91 VAL A C 1
ATOM 664 O O . VAL A 1 91 ? -0.886 13.313 8.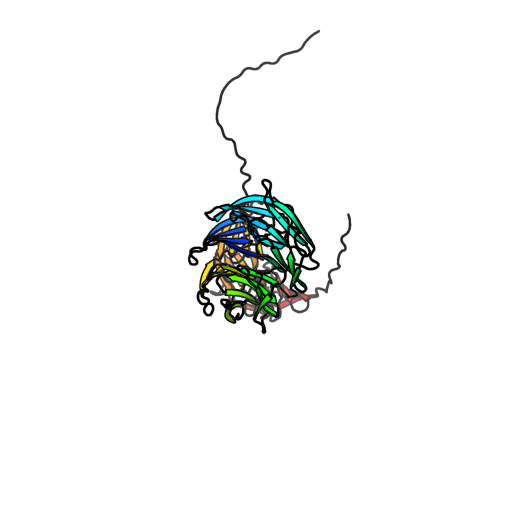783 1.00 96.88 91 VAL A O 1
ATOM 667 N N . ALA A 1 92 ? -0.794 11.072 8.918 1.00 95.12 92 ALA A N 1
ATOM 668 C CA . ALA A 1 92 ? 0.529 11.008 9.513 1.00 95.12 92 ALA A CA 1
ATOM 669 C C . ALA A 1 92 ? 1.597 11.081 8.420 1.00 95.12 92 ALA A C 1
ATOM 671 O O . ALA A 1 92 ? 1.522 10.380 7.410 1.00 95.12 92 ALA A O 1
ATOM 672 N N . THR A 1 93 ? 2.615 11.909 8.640 1.00 93.69 93 THR A N 1
ATOM 673 C CA . THR A 1 93 ? 3.768 12.058 7.744 1.00 93.69 93 THR A CA 1
ATOM 674 C C . THR A 1 93 ? 5.063 11.915 8.535 1.00 93.69 93 THR A C 1
ATOM 676 O O . THR A 1 93 ? 5.068 12.053 9.761 1.00 93.69 93 THR A O 1
ATOM 679 N N . ARG A 1 94 ? 6.198 11.749 7.844 1.00 88.31 94 ARG A N 1
ATOM 680 C CA . ARG A 1 94 ? 7.528 11.679 8.487 1.00 88.31 94 ARG A CA 1
ATOM 681 C C . ARG A 1 94 ? 7.909 12.870 9.387 1.00 88.31 94 ARG A C 1
ATOM 683 O O . ARG A 1 94 ? 8.887 12.743 10.117 1.00 88.31 94 ARG A O 1
ATOM 690 N N . GLY A 1 95 ? 7.208 14.009 9.340 1.00 87.31 95 GLY A N 1
ATOM 691 C CA . GLY A 1 95 ? 7.570 15.201 10.127 1.00 87.31 95 GLY A CA 1
ATOM 692 C C . GLY A 1 95 ? 6.421 16.001 10.751 1.00 87.31 95 GLY A C 1
ATOM 693 O O . GLY A 1 95 ? 6.689 17.024 11.378 1.00 87.31 95 GLY A O 1
ATOM 694 N N . ARG A 1 96 ? 5.160 15.600 10.549 1.00 93.06 96 ARG A N 1
ATOM 695 C CA . ARG A 1 96 ? 3.959 16.286 11.064 1.00 93.06 96 ARG A CA 1
ATOM 696 C C . ARG A 1 96 ? 2.704 15.418 10.934 1.00 93.06 96 ARG A C 1
ATOM 698 O O . ARG A 1 96 ? 2.680 14.504 10.106 1.00 93.06 96 ARG A O 1
ATOM 705 N N . LEU A 1 97 ? 1.637 15.789 11.636 1.00 95.12 97 LEU A N 1
ATOM 706 C CA . LEU A 1 97 ? 0.270 15.431 11.249 1.00 95.12 97 LEU A CA 1
ATOM 707 C C . LEU A 1 97 ? -0.306 16.545 10.367 1.00 95.12 97 LEU A C 1
ATOM 709 O O . LEU A 1 97 ? -0.192 17.723 10.714 1.00 95.12 97 LEU A O 1
ATOM 713 N N . GLU A 1 98 ? -0.938 16.195 9.249 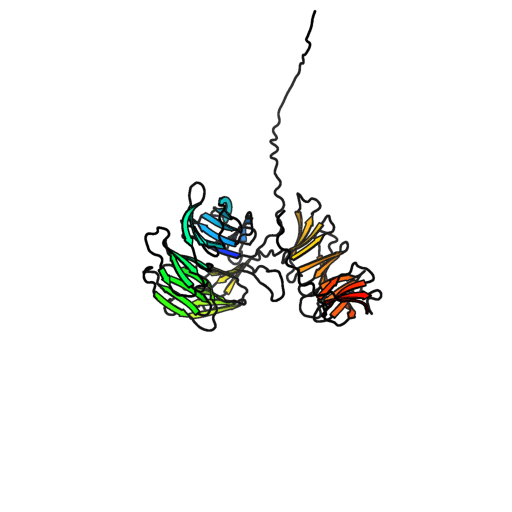1.00 95.44 98 GLU A N 1
ATOM 714 C CA . GLU A 1 98 ? -1.698 17.123 8.399 1.00 95.44 98 GLU A CA 1
ATOM 715 C C . GLU A 1 98 ? -3.195 16.807 8.463 1.00 95.44 98 GLU A C 1
ATOM 717 O O . GLU A 1 98 ? -3.597 15.647 8.426 1.00 95.44 98 GLU A O 1
ATOM 722 N N . ARG A 1 99 ? -4.019 17.854 8.561 1.00 95.38 99 ARG A N 1
ATOM 723 C CA . ARG A 1 99 ? -5.483 17.790 8.569 1.00 95.38 99 ARG A CA 1
ATOM 724 C C . ARG A 1 99 ? -6.016 18.351 7.259 1.00 95.38 99 ARG A C 1
ATOM 726 O O . ARG A 1 99 ? -5.721 19.494 6.893 1.00 95.38 99 ARG A O 1
ATOM 733 N N . PHE A 1 100 ? -6.859 17.569 6.603 1.00 95.69 100 PHE A N 1
ATOM 734 C CA . PHE A 1 100 ? -7.595 17.944 5.404 1.00 95.69 100 PHE A CA 1
ATOM 735 C C . PHE A 1 100 ? -9.091 17.852 5.704 1.00 95.69 100 PHE A C 1
ATOM 737 O O . PHE A 1 100 ? -9.520 16.909 6.361 1.00 95.69 100 PHE A O 1
ATOM 744 N N . SER A 1 101 ? -9.897 18.796 5.228 1.00 95.50 101 SER A N 1
ATOM 745 C CA . SER A 1 101 ? -11.350 18.625 5.241 1.00 95.50 101 SER A CA 1
ATOM 746 C C . SER A 1 101 ? -11.785 17.783 4.042 1.00 95.50 101 SER A C 1
ATOM 748 O O . SER A 1 101 ? -11.260 17.936 2.937 1.00 95.50 101 SER A O 1
ATOM 750 N N . LEU A 1 102 ? -12.747 16.892 4.269 1.00 96.19 102 LEU A N 1
ATOM 751 C CA . LEU A 1 102 ? -13.374 16.025 3.281 1.00 96.19 102 LEU A CA 1
ATOM 752 C C . LEU A 1 102 ? -14.832 16.445 3.098 1.00 96.19 102 LEU A C 1
ATOM 754 O O . LEU A 1 102 ? -15.615 16.506 4.045 1.00 96.19 102 LEU A O 1
ATOM 758 N N . SER A 1 103 ? -15.192 16.737 1.856 1.00 94.31 103 SER A N 1
ATOM 759 C CA . SER A 1 103 ? -16.552 17.111 1.462 1.00 94.31 103 SER A CA 1
ATOM 760 C C . SER A 1 103 ? -17.348 15.908 0.941 1.00 94.31 103 SER A C 1
ATOM 762 O O . SER A 1 103 ? -16.777 14.899 0.531 1.00 94.31 103 SER A O 1
ATOM 764 N N . LEU A 1 104 ? -18.683 16.015 0.928 1.00 87.81 104 LEU A N 1
ATOM 765 C CA . LEU A 1 104 ? -19.598 14.917 0.562 1.00 87.81 104 LEU A CA 1
ATOM 766 C C . LEU A 1 104 ? -19.406 14.371 -0.868 1.00 87.81 104 LEU A C 1
ATOM 768 O O . LEU A 1 104 ? -19.818 13.252 -1.149 1.00 87.81 104 LEU A O 1
ATOM 772 N N . ASN A 1 105 ? -18.782 15.136 -1.768 1.00 89.50 105 ASN A N 1
ATOM 773 C CA . ASN A 1 105 ? -18.403 14.703 -3.118 1.00 89.50 105 ASN A CA 1
ATOM 774 C C . ASN A 1 105 ? -16.937 14.220 -3.201 1.00 89.50 105 ASN A C 1
ATOM 776 O O . ASN A 1 105 ? -16.336 14.266 -4.273 1.00 89.50 105 ASN A O 1
ATOM 780 N N . GLY A 1 106 ? -16.333 13.834 -2.073 1.00 91.38 106 GLY A N 1
ATOM 781 C CA . GLY A 1 106 ? -14.975 13.293 -1.981 1.00 91.38 106 GLY A CA 1
ATOM 782 C C . GLY A 1 106 ? -13.846 14.277 -2.295 1.00 91.38 106 GLY A C 1
ATOM 783 O O . GLY A 1 106 ? -12.708 13.852 -2.480 1.00 91.38 106 GLY A O 1
ATOM 784 N N . THR A 1 107 ? -14.123 15.585 -2.373 1.00 95.38 107 THR A N 1
ATOM 785 C CA . THR A 1 107 ? -13.078 16.598 -2.589 1.00 95.38 107 THR A CA 1
ATOM 786 C C . THR A 1 107 ? -12.389 16.938 -1.268 1.00 95.38 107 THR A C 1
ATOM 788 O O . THR A 1 107 ? -13.065 17.243 -0.280 1.00 95.38 107 THR A O 1
ATOM 791 N N . LEU A 1 108 ? -11.055 16.905 -1.262 1.00 96.12 108 LEU A N 1
ATOM 792 C CA . LEU A 1 108 ? -10.228 17.340 -0.138 1.00 96.12 108 LEU A CA 1
ATOM 793 C C . LEU A 1 108 ? -9.894 18.838 -0.214 1.00 96.12 108 LEU A C 1
ATOM 795 O O . LEU A 1 108 ? -9.774 19.405 -1.300 1.00 96.12 108 LEU A O 1
ATOM 799 N N . ALA A 1 109 ? -9.630 19.452 0.939 1.00 96.31 109 ALA A N 1
ATOM 800 C CA . ALA A 1 109 ? -8.916 20.726 1.047 1.00 96.31 109 ALA A CA 1
ATOM 801 C C . ALA A 1 109 ? -7.973 20.716 2.264 1.00 96.31 109 ALA A C 1
ATOM 803 O O . ALA A 1 109 ? -8.295 20.122 3.289 1.00 96.31 109 ALA A O 1
ATOM 804 N N . ARG A 1 110 ? -6.807 21.377 2.188 1.00 94.88 110 ARG A N 1
ATOM 805 C CA . ARG A 1 110 ? -5.917 21.534 3.359 1.00 94.88 110 ARG A CA 1
ATOM 806 C C . ARG A 1 110 ? -6.595 22.400 4.424 1.00 94.88 110 ARG A C 1
ATOM 808 O O . ARG A 1 110 ? -7.100 23.468 4.086 1.00 94.88 110 ARG A O 1
ATOM 815 N N . ALA A 1 111 ? -6.531 21.986 5.689 1.00 92.00 111 ALA A N 1
ATOM 816 C CA . ALA A 1 111 ? -7.047 22.758 6.819 1.00 92.00 111 ALA A CA 1
ATOM 817 C C . ALA A 1 111 ? -5.923 23.241 7.754 1.00 92.00 111 ALA A C 1
ATOM 819 O O . ALA A 1 111 ? -5.739 24.445 7.916 1.00 92.00 111 ALA A O 1
ATOM 820 N N . SER A 1 112 ? -5.147 22.330 8.351 1.00 91.88 112 SER A N 1
ATOM 821 C CA . SER A 1 112 ? -4.063 22.683 9.285 1.00 91.88 112 SER A CA 1
ATOM 822 C C . SER A 1 112 ? -2.996 21.584 9.393 1.00 91.88 112 SER A C 1
ATOM 824 O O . SER A 1 112 ? -3.115 20.525 8.779 1.00 91.88 112 SER A O 1
ATOM 826 N N . SER A 1 113 ? -1.917 21.828 10.144 1.00 92.00 113 SER A N 1
ATOM 827 C CA . SER A 1 113 ? -0.898 20.809 10.438 1.00 92.00 113 SER A CA 1
ATOM 828 C C . SER A 1 113 ? -0.245 21.039 11.797 1.00 92.00 113 SER A C 1
ATOM 830 O O . SER A 1 113 ? -0.072 22.192 12.190 1.00 92.00 113 SER A O 1
ATOM 832 N N . ILE A 1 114 ? 0.167 19.967 12.475 1.00 90.44 114 ILE A N 1
ATOM 833 C CA . ILE A 1 114 ? 0.743 19.999 13.826 1.00 90.44 114 ILE A CA 1
ATOM 834 C C . ILE A 1 114 ? 2.141 19.381 13.793 1.00 90.44 114 ILE A C 1
ATOM 836 O O . ILE A 1 114 ? 2.337 18.310 13.219 1.00 90.44 114 ILE A O 1
ATOM 840 N N . ALA A 1 115 ? 3.110 20.043 14.430 1.00 89.69 115 ALA A N 1
ATOM 841 C CA . ALA A 1 115 ? 4.504 19.604 14.526 1.00 89.69 115 ALA A CA 1
ATOM 842 C C . ALA A 1 115 ? 4.684 18.455 15.544 1.00 89.69 115 ALA A C 1
ATOM 844 O O . ALA A 1 115 ? 5.337 18.601 16.573 1.00 89.69 115 ALA A O 1
ATOM 845 N N . THR A 1 116 ? 4.059 17.317 15.257 1.00 89.56 116 THR A N 1
ATOM 846 C CA . THR A 1 116 ? 4.157 16.057 16.003 1.00 89.56 116 THR A CA 1
ATOM 847 C C . THR A 1 116 ? 4.076 14.891 15.017 1.00 89.56 116 THR A C 1
ATOM 849 O O . THR A 1 116 ? 3.511 15.045 13.933 1.00 89.56 116 THR A O 1
ATOM 852 N N . THR A 1 117 ? 4.669 13.746 15.342 1.00 89.88 117 THR A N 1
ATOM 853 C CA . THR A 1 117 ? 4.786 12.598 14.434 1.00 89.88 117 THR A CA 1
ATOM 854 C C . THR A 1 117 ? 4.077 11.370 14.989 1.00 89.88 117 THR A C 1
ATOM 856 O O . THR A 1 117 ? 4.070 11.120 16.190 1.00 89.88 117 THR A O 1
ATOM 859 N N . ALA A 1 118 ? 3.518 10.574 14.082 1.00 93.25 118 ALA A N 1
ATOM 860 C CA . ALA A 1 118 ? 3.021 9.233 14.350 1.00 93.25 118 ALA A CA 1
ATOM 861 C C . ALA A 1 118 ? 3.421 8.322 13.180 1.00 93.25 118 ALA A C 1
ATOM 863 O O . ALA A 1 118 ? 3.590 8.792 12.054 1.00 93.25 118 ALA A O 1
ATOM 864 N N . SER A 1 119 ? 3.572 7.029 13.443 1.00 90.69 119 SER A N 1
ATOM 865 C CA . SER A 1 119 ? 3.714 5.980 12.426 1.00 90.69 119 SER A CA 1
ATOM 866 C C . SER A 1 119 ? 2.432 5.166 12.232 1.00 90.69 119 SER A C 1
ATOM 868 O O . SER A 1 119 ? 2.320 4.461 11.234 1.00 90.69 119 SER A O 1
ATOM 870 N N . ILE A 1 120 ? 1.485 5.260 13.173 1.00 92.81 120 ILE A N 1
ATOM 871 C CA . ILE A 1 120 ? 0.160 4.623 13.134 1.00 92.81 120 ILE A CA 1
ATOM 872 C C . ILE A 1 120 ? -0.882 5.629 13.641 1.00 92.81 120 ILE A C 1
ATOM 874 O O . ILE A 1 120 ? -0.587 6.348 14.597 1.00 92.81 120 ILE A O 1
ATOM 878 N N . LEU A 1 121 ? -2.083 5.665 13.056 1.00 96.56 121 LEU A N 1
ATOM 879 C CA . LEU A 1 121 ? -3.218 6.486 13.500 1.00 96.56 121 LEU A CA 1
ATOM 880 C C . LEU A 1 121 ? -4.491 5.655 13.715 1.00 96.56 121 LEU A C 1
ATOM 882 O O . LEU A 1 121 ? -4.785 4.744 12.948 1.00 96.56 121 LEU A O 1
ATOM 886 N N . ALA A 1 122 ? -5.301 6.037 14.705 1.00 96.88 122 ALA A N 1
ATOM 887 C CA . ALA A 1 122 ? -6.656 5.515 14.895 1.00 96.88 122 ALA A CA 1
ATOM 888 C C . ALA A 1 122 ? -7.585 6.586 15.483 1.00 96.88 122 ALA A C 1
ATOM 890 O O . ALA A 1 122 ? -7.173 7.366 16.339 1.00 96.88 122 ALA A O 1
ATOM 891 N N . SER A 1 123 ? -8.857 6.598 15.088 1.00 97.12 123 SER A N 1
ATOM 892 C CA . SER A 1 123 ? -9.864 7.566 15.547 1.00 97.12 123 SER A CA 1
ATOM 893 C C . SER A 1 123 ? -11.124 6.855 16.035 1.00 97.12 123 SER A C 1
ATOM 895 O O . SER A 1 123 ? -11.528 5.864 15.429 1.00 97.12 123 SER A O 1
ATOM 897 N N . ASN A 1 124 ? -11.754 7.372 17.093 1.00 96.25 124 ASN A N 1
ATOM 898 C CA . ASN A 1 124 ? -13.091 6.951 17.537 1.00 96.25 124 ASN A CA 1
ATOM 899 C C . ASN A 1 124 ? -14.212 7.888 17.053 1.00 96.25 124 ASN A C 1
ATOM 901 O O . ASN A 1 124 ? -15.360 7.758 17.466 1.00 96.25 124 ASN A O 1
ATOM 905 N N . GLY A 1 125 ? -13.884 8.836 16.171 1.00 95.25 125 GLY A N 1
ATOM 906 C CA . GLY A 1 125 ? -14.820 9.820 15.631 1.00 95.25 125 GLY A CA 1
ATOM 907 C C . GLY A 1 125 ? -14.711 11.199 16.279 1.00 95.25 125 GLY A C 1
ATOM 908 O O . GLY A 1 125 ? -14.970 12.177 15.586 1.00 95.25 125 GLY A O 1
ATOM 909 N N . HIS A 1 126 ? -14.247 11.314 17.527 1.00 95.38 126 HIS A N 1
ATOM 910 C CA . HIS A 1 126 ? -14.055 12.599 18.231 1.00 95.38 126 HIS A CA 1
ATOM 911 C C . HIS A 1 126 ? -12.654 12.792 18.828 1.00 95.38 126 HIS A C 1
ATOM 913 O O . HIS A 1 126 ? -12.271 13.925 19.109 1.00 95.38 126 HIS A O 1
ATOM 919 N N . SER A 1 127 ? -11.861 11.729 18.963 1.00 97.12 127 SER A N 1
ATOM 920 C CA . SER A 1 127 ? -10.439 11.766 19.336 1.00 97.12 127 SER A CA 1
ATOM 921 C C . SER A 1 127 ? -9.592 11.030 18.293 1.00 97.12 127 SER A C 1
ATOM 923 O O . SER A 1 127 ? -10.079 10.128 17.614 1.00 97.12 127 SER A O 1
ATOM 925 N N . VAL A 1 128 ? -8.306 11.378 18.189 1.00 97.62 128 VAL A N 1
ATOM 926 C CA . VAL A 1 128 ? -7.315 10.658 17.371 1.00 97.62 128 VAL A CA 1
ATOM 927 C C . VAL A 1 128 ? -6.162 10.215 18.255 1.00 97.62 128 VAL A C 1
ATOM 929 O O . VAL A 1 128 ? -5.525 11.045 18.896 1.00 97.62 128 VAL A O 1
ATOM 932 N N . ALA A 1 129 ? -5.861 8.923 18.255 1.00 97.62 129 ALA A N 1
ATOM 933 C CA . ALA A 1 129 ? -4.629 8.375 18.799 1.00 97.62 129 ALA A CA 1
ATOM 934 C C . ALA A 1 129 ? -3.576 8.247 17.692 1.00 97.62 129 ALA A C 1
ATOM 936 O O . ALA A 1 129 ? -3.894 7.856 16.566 1.00 97.62 129 ALA A O 1
ATOM 937 N N . GLY A 1 130 ? -2.321 8.536 18.025 1.00 96.25 130 GLY A N 1
ATOM 938 C CA . GLY A 1 130 ? -1.162 8.261 17.186 1.00 96.25 130 GLY A CA 1
ATOM 939 C C . GLY A 1 130 ? -0.100 7.487 17.950 1.00 96.25 130 GLY A C 1
ATOM 940 O O . GLY A 1 130 ? 0.232 7.835 19.081 1.00 96.25 130 GLY A O 1
ATOM 941 N N . GLY A 1 131 ? 0.418 6.436 17.322 1.00 92.94 131 GLY A N 1
ATOM 942 C CA . GLY A 1 131 ? 1.474 5.587 17.864 1.00 92.94 131 GLY A CA 1
ATOM 943 C C . GLY A 1 131 ? 2.822 5.866 17.209 1.00 92.94 131 GLY A C 1
ATOM 944 O O . GLY A 1 131 ? 2.891 6.200 16.026 1.00 92.94 131 GLY A O 1
ATOM 945 N N . THR A 1 132 ? 3.894 5.696 17.976 1.00 87.38 132 THR A N 1
ATOM 946 C CA . THR A 1 132 ? 5.297 5.746 17.537 1.00 87.38 132 THR A CA 1
ATOM 947 C C . THR A 1 132 ? 6.032 4.458 17.959 1.00 87.38 132 THR A C 1
ATOM 949 O O . THR A 1 132 ? 5.408 3.466 18.333 1.00 87.38 132 THR A O 1
ATOM 952 N N . ASN A 1 133 ? 7.369 4.448 17.934 1.00 83.94 133 ASN A N 1
ATOM 953 C CA . ASN A 1 133 ? 8.162 3.307 18.414 1.00 83.94 133 ASN A CA 1
ATOM 954 C C . ASN A 1 133 ? 8.164 3.137 19.948 1.00 83.94 133 ASN A C 1
ATOM 956 O O . ASN A 1 133 ? 8.624 2.101 20.425 1.00 83.94 133 ASN A O 1
ATOM 960 N N . SER A 1 134 ? 7.722 4.141 20.712 1.00 83.44 134 SER A N 1
ATOM 961 C CA . SER A 1 134 ? 7.790 4.123 22.184 1.00 83.44 134 SER A CA 1
ATOM 962 C C . SER A 1 134 ? 6.720 4.959 22.893 1.00 83.44 134 SER A C 1
ATOM 964 O O . SER A 1 134 ? 6.742 5.058 24.115 1.00 83.44 134 SER A O 1
ATOM 966 N N . GLU A 1 135 ? 5.812 5.614 22.169 1.00 92.19 135 GLU A N 1
ATOM 967 C CA . GLU A 1 135 ? 4.777 6.474 22.752 1.00 92.19 135 GLU A CA 1
ATOM 968 C C . GLU A 1 135 ? 3.476 6.436 21.949 1.00 92.19 135 GLU A C 1
ATOM 970 O O . GLU A 1 135 ? 3.491 6.415 20.714 1.00 92.19 135 GLU A O 1
ATOM 975 N N . ILE A 1 136 ? 2.365 6.496 22.679 1.00 94.88 136 ILE A N 1
ATOM 976 C CA . ILE A 1 136 ? 1.019 6.823 22.215 1.00 94.88 136 ILE A CA 1
ATOM 977 C C . ILE A 1 136 ? 0.719 8.257 22.654 1.00 94.88 136 ILE A C 1
ATOM 979 O O . ILE A 1 136 ? 0.927 8.604 23.818 1.00 94.88 136 ILE A O 1
ATOM 983 N N . VAL A 1 137 ? 0.160 9.065 21.758 1.00 95.94 137 VAL A N 1
ATOM 984 C CA . VAL A 1 137 ? -0.425 10.371 22.089 1.00 95.94 137 VAL A CA 1
ATOM 985 C C . VAL A 1 137 ? -1.865 10.404 21.587 1.00 95.94 137 VAL A C 1
ATOM 987 O O . VAL A 1 137 ? -2.148 9.934 20.487 1.00 95.94 137 VAL A O 1
ATOM 990 N N . VAL A 1 138 ? -2.780 10.944 22.390 1.00 97.25 138 VAL A N 1
ATOM 991 C CA . VAL A 1 138 ? -4.185 11.159 22.023 1.00 97.25 138 VAL A CA 1
ATOM 992 C C . VAL A 1 138 ? -4.433 12.655 21.893 1.00 97.25 138 VAL A C 1
ATOM 994 O O . VAL A 1 138 ? -4.192 13.412 22.835 1.00 97.25 138 VAL A O 1
ATOM 997 N N . TRP A 1 139 ? -4.952 13.074 20.741 1.00 96.50 139 TRP A N 1
ATOM 998 C CA . TRP A 1 139 ? -5.357 14.447 20.465 1.00 96.50 139 TRP A CA 1
ATOM 999 C C . TRP A 1 139 ? -6.870 14.569 20.270 1.00 96.50 139 TRP A C 1
ATOM 1001 O O . TRP A 1 139 ? -7.514 13.673 19.723 1.00 96.50 139 TRP A O 1
ATOM 1011 N N . GLN A 1 140 ? -7.426 15.719 20.650 1.00 95.19 140 GLN A N 1
ATOM 1012 C CA . GLN A 1 140 ? -8.820 16.095 20.390 1.00 95.19 140 GLN A CA 1
ATOM 1013 C C . GLN A 1 140 ? -8.899 17.385 19.561 1.00 95.19 140 GLN A C 1
ATOM 1015 O O . GLN A 1 140 ? -8.027 18.250 19.701 1.00 95.19 140 GLN A O 1
ATOM 1020 N N . PRO A 1 141 ? -9.909 17.536 18.683 1.00 91.88 141 PRO A N 1
ATOM 1021 C CA . PRO A 1 141 ? -10.066 18.715 17.846 1.00 91.88 141 PRO A CA 1
ATOM 1022 C C . PRO A 1 141 ? -10.474 19.950 18.652 1.00 91.88 141 PRO A C 1
ATOM 1024 O O . PRO A 1 141 ? -11.314 19.896 19.548 1.00 91.88 141 PRO A O 1
ATOM 1027 N N . THR A 1 142 ? -9.919 21.094 18.267 1.00 88.44 142 THR A N 1
ATOM 1028 C CA . THR A 1 142 ? -10.303 22.424 18.755 1.00 88.44 142 THR A CA 1
ATOM 1029 C C . THR A 1 142 ? -10.607 23.342 17.569 1.00 88.44 142 THR A C 1
ATOM 1031 O O . THR A 1 142 ? -10.515 22.932 16.409 1.00 88.44 142 THR A O 1
ATOM 1034 N N . GLN A 1 143 ? -10.970 24.601 17.839 1.00 79.00 143 GLN A N 1
ATOM 1035 C CA . GLN A 1 143 ? -11.137 25.605 16.781 1.00 79.00 143 GLN A CA 1
ATOM 1036 C C . GLN A 1 143 ? -9.816 25.894 16.042 1.00 79.00 143 GLN A C 1
ATOM 1038 O O . GLN A 1 143 ? -9.840 26.139 14.839 1.00 79.00 143 GLN A O 1
ATOM 1043 N N . ASP A 1 144 ? -8.675 25.792 16.732 1.00 75.50 144 ASP A N 1
ATOM 1044 C CA . ASP A 1 144 ? -7.350 26.138 16.199 1.00 75.50 144 ASP A CA 1
ATOM 1045 C C . ASP A 1 144 ? -6.568 24.939 15.617 1.00 75.50 144 ASP A C 1
ATOM 1047 O O . ASP A 1 144 ? -5.556 25.124 14.940 1.00 75.50 144 ASP A O 1
ATOM 1051 N N . GLY A 1 145 ? -7.000 23.694 15.861 1.00 84.56 145 GLY A N 1
ATOM 1052 C CA . GLY A 1 145 ? -6.283 22.503 15.394 1.00 84.56 145 GLY A CA 1
ATOM 1053 C C . GLY A 1 145 ? -6.715 21.213 16.087 1.00 84.56 145 GLY A C 1
ATOM 1054 O O . GLY A 1 145 ? -7.905 20.916 16.164 1.00 84.56 145 GLY A O 1
ATOM 1055 N N . LEU A 1 146 ? -5.735 20.443 16.564 1.00 91.06 146 LEU A N 1
ATOM 1056 C CA . LEU A 1 146 ? -5.911 19.391 17.568 1.00 91.06 146 LEU A CA 1
ATOM 1057 C C . LEU A 1 146 ? -4.990 19.719 18.757 1.00 91.06 146 LEU A C 1
ATOM 1059 O O . LEU A 1 146 ? -3.908 20.276 18.557 1.00 91.06 146 LEU A O 1
ATOM 1063 N N . VAL A 1 147 ? -5.378 19.350 19.976 1.00 93.50 147 VAL A N 1
ATOM 1064 C CA . VAL A 1 147 ? -4.554 19.485 21.193 1.00 93.50 147 VAL A CA 1
ATOM 1065 C C . VAL A 1 147 ? -4.333 18.122 21.831 1.00 93.50 147 VAL A C 1
ATOM 1067 O O . VAL A 1 147 ? -5.228 17.283 21.786 1.00 93.50 147 VAL A O 1
ATOM 1070 N N . SER A 1 148 ? -3.152 17.886 22.410 1.00 94.88 148 SER A N 1
ATOM 1071 C CA . SER A 1 148 ? -2.887 16.647 23.156 1.00 94.88 148 SER A CA 1
ATOM 1072 C C . SER A 1 148 ? -3.688 16.651 24.456 1.00 94.88 148 SER A C 1
ATOM 1074 O O . SER A 1 148 ? -3.677 17.650 25.177 1.00 94.88 148 SER A O 1
ATOM 1076 N N . VAL A 1 149 ? -4.379 15.547 24.736 1.00 95.69 149 VAL A N 1
ATOM 1077 C CA . VAL A 1 149 ? -5.184 15.347 25.952 1.00 95.69 149 VAL A CA 1
ATOM 1078 C C . VAL A 1 149 ? -4.678 14.186 26.809 1.00 95.69 149 VAL A C 1
ATOM 1080 O O . VAL A 1 149 ? -4.881 14.205 28.019 1.00 95.69 149 VAL A O 1
ATOM 1083 N N . ALA A 1 150 ? -3.973 13.217 26.216 1.00 95.12 150 ALA A N 1
ATOM 1084 C CA . ALA A 1 150 ? -3.342 12.114 26.934 1.00 95.12 150 ALA A CA 1
ATOM 1085 C C . ALA A 1 150 ? -2.071 11.627 26.217 1.00 95.12 150 ALA A C 1
ATOM 1087 O O . ALA A 1 150 ? -1.955 11.728 24.995 1.00 95.12 150 ALA A O 1
ATOM 1088 N N . GLN A 1 151 ? -1.129 11.067 26.976 1.00 94.06 151 GLN A N 1
ATOM 1089 C CA . GLN A 1 151 ? 0.122 10.488 26.476 1.00 94.06 151 GLN A CA 1
ATOM 1090 C C . GLN A 1 151 ? 0.483 9.259 27.318 1.00 94.06 151 GLN A C 1
ATOM 1092 O O . GLN A 1 151 ? 0.309 9.269 28.537 1.00 94.06 151 GLN A O 1
ATOM 1097 N N . PHE A 1 152 ? 0.976 8.203 26.671 1.00 90.00 152 PHE A N 1
ATOM 1098 C CA . PHE A 1 152 ? 1.347 6.941 27.308 1.00 90.00 152 PHE A CA 1
ATOM 1099 C C . PHE A 1 152 ? 2.608 6.361 26.658 1.00 90.00 152 PHE A C 1
ATOM 1101 O O . PHE A 1 152 ? 2.655 6.167 25.446 1.00 90.00 152 PHE A O 1
ATOM 1108 N N . THR A 1 153 ? 3.635 6.067 27.454 1.00 90.31 153 THR A N 1
ATOM 1109 C CA . THR A 1 153 ? 4.905 5.509 26.964 1.00 90.31 153 THR A CA 1
ATOM 1110 C C . THR A 1 153 ? 4.814 3.985 26.844 1.00 90.31 153 THR A C 1
ATOM 1112 O O . THR A 1 153 ? 4.541 3.296 27.826 1.00 90.31 153 THR A O 1
ATOM 1115 N N . THR A 1 154 ? 5.091 3.439 25.659 1.00 83.50 154 THR A N 1
ATOM 1116 C CA . THR A 1 154 ? 5.209 1.996 25.420 1.00 83.50 154 THR A CA 1
ATOM 1117 C C . THR A 1 154 ? 6.673 1.559 25.500 1.00 83.50 154 THR A C 1
ATOM 1119 O O . THR A 1 154 ? 7.568 2.176 24.930 1.00 83.50 154 THR A O 1
ATOM 1122 N N . MET A 1 155 ? 6.942 0.442 26.183 1.00 80.38 155 MET A N 1
ATOM 1123 C CA . MET A 1 155 ? 8.304 -0.113 26.303 1.00 80.38 155 MET A CA 1
ATOM 1124 C C . MET A 1 155 ? 8.815 -0.811 25.026 1.00 80.38 155 MET A C 1
ATOM 1126 O O . MET A 1 155 ? 9.939 -1.310 25.008 1.00 80.38 155 MET A O 1
ATOM 1130 N N . ALA A 1 156 ? 7.992 -0.872 23.978 1.00 86.19 156 ALA A N 1
ATOM 1131 C CA . ALA A 1 156 ? 8.293 -1.468 22.681 1.00 86.19 156 ALA A CA 1
ATOM 1132 C C . ALA A 1 156 ? 7.433 -0.810 21.575 1.00 86.19 156 ALA A C 1
ATOM 1134 O O . ALA A 1 156 ? 6.451 -0.128 21.905 1.00 86.19 156 ALA A O 1
ATOM 1135 N N . PRO A 1 157 ? 7.765 -1.021 20.284 1.00 87.12 157 PRO A N 1
ATOM 1136 C CA . PRO A 1 157 ? 6.990 -0.495 19.164 1.00 87.12 157 PRO A CA 1
ATOM 1137 C C . PRO A 1 157 ? 5.541 -0.979 19.149 1.00 87.12 157 PRO A C 1
ATOM 1139 O O . PRO A 1 157 ? 5.242 -2.119 19.501 1.00 87.12 157 PRO A O 1
ATOM 1142 N N . ILE A 1 158 ? 4.648 -0.105 18.694 1.00 90.50 158 ILE A N 1
ATOM 1143 C CA . ILE A 1 158 ? 3.221 -0.390 18.537 1.00 90.50 158 ILE A CA 1
ATOM 1144 C C . ILE A 1 158 ? 2.999 -1.026 17.159 1.00 90.50 158 ILE A C 1
ATOM 1146 O O . ILE A 1 158 ? 3.458 -0.490 16.152 1.00 90.50 158 ILE A O 1
ATOM 1150 N N . GLY A 1 159 ? 2.297 -2.159 17.110 1.00 88.75 159 GLY A N 1
ATOM 1151 C CA . GLY A 1 159 ? 1.898 -2.825 15.863 1.00 88.75 159 GLY A CA 1
ATOM 1152 C C . GLY A 1 159 ? 0.604 -2.257 15.276 1.00 88.75 159 GLY A C 1
ATOM 1153 O O . GLY A 1 159 ? 0.485 -2.096 14.060 1.00 88.75 159 GLY A O 1
ATOM 1154 N N . SER A 1 160 ? -0.347 -1.893 16.146 1.00 93.81 160 SER A N 1
ATOM 1155 C CA . SER A 1 160 ? -1.623 -1.287 15.758 1.00 93.81 160 SER A CA 1
ATOM 1156 C C . SER A 1 160 ? -2.321 -0.568 16.915 1.00 93.81 160 SER A C 1
ATOM 1158 O O . SER A 1 160 ? -2.023 -0.815 18.087 1.00 93.81 160 SER A O 1
ATOM 1160 N N . LEU A 1 161 ? -3.267 0.304 16.566 1.00 96.62 161 LEU A N 1
ATOM 1161 C CA . LEU A 1 161 ? -4.162 1.024 17.469 1.00 96.62 161 LEU A CA 1
ATOM 1162 C C . LEU A 1 161 ? -5.606 0.823 16.994 1.00 96.62 161 LEU A C 1
ATOM 1164 O O . LEU A 1 161 ? -5.885 0.968 15.806 1.00 96.62 161 LEU A O 1
ATOM 1168 N N . ALA A 1 162 ? -6.522 0.543 17.915 1.00 97.00 162 ALA A N 1
ATOM 1169 C CA . ALA A 1 162 ? -7.954 0.427 17.643 1.00 97.00 162 ALA A CA 1
ATOM 1170 C C . ALA A 1 162 ? -8.761 1.007 18.813 1.00 97.00 162 ALA A C 1
ATOM 1172 O O . ALA A 1 162 ? -8.282 1.032 19.942 1.00 97.00 162 ALA A O 1
ATOM 1173 N N . TRP A 1 163 ? -9.982 1.478 18.562 1.00 97.69 163 TRP A N 1
ATOM 1174 C CA . TRP A 1 163 ? -10.832 2.077 19.593 1.00 97.69 163 TRP A CA 1
ATOM 1175 C C . TRP A 1 163 ? -12.059 1.215 19.879 1.00 97.69 163 TRP A C 1
ATOM 1177 O O . TRP A 1 163 ? -12.761 0.812 18.954 1.00 97.69 163 TRP A O 1
ATOM 1187 N N . HIS A 1 164 ? -12.348 1.006 21.161 1.00 97.19 164 HIS A N 1
ATOM 1188 C CA . HIS A 1 164 ? -13.617 0.474 21.641 1.00 97.19 164 HIS A CA 1
ATOM 1189 C C . HIS A 1 164 ? -14.336 1.585 22.418 1.00 97.19 164 HIS A C 1
ATOM 1191 O O . HIS A 1 164 ? -14.023 1.869 23.573 1.00 97.19 164 HIS A O 1
ATOM 1197 N N . GLY A 1 165 ? -15.228 2.312 21.737 1.00 95.62 165 GLY A N 1
ATOM 1198 C CA . GLY A 1 165 ? -15.820 3.542 22.274 1.00 95.62 165 GLY A CA 1
ATOM 1199 C C . GLY A 1 165 ? -14.752 4.589 22.620 1.00 95.62 165 GLY A C 1
ATOM 1200 O O . GLY A 1 165 ? -14.048 5.082 21.739 1.00 95.62 165 GLY A O 1
ATOM 1201 N N . ASP A 1 166 ? -14.626 4.918 23.907 1.00 95.31 166 ASP A N 1
ATOM 1202 C CA . ASP A 1 166 ? -13.601 5.827 24.447 1.00 95.31 166 ASP A CA 1
ATOM 1203 C C . ASP A 1 166 ? -12.351 5.111 24.996 1.00 95.31 166 ASP A C 1
ATOM 1205 O O . ASP A 1 166 ? -11.410 5.769 25.440 1.00 95.31 166 ASP A O 1
ATOM 1209 N N . THR A 1 167 ? -12.295 3.778 24.943 1.00 96.50 167 THR A N 1
ATOM 1210 C CA . THR A 1 167 ? -11.106 3.005 25.322 1.00 96.50 167 THR A CA 1
ATOM 1211 C C . THR A 1 167 ? -10.202 2.808 24.110 1.00 96.50 167 THR A C 1
ATOM 1213 O O . THR A 1 167 ? -10.628 2.308 23.067 1.00 96.50 167 THR A O 1
ATOM 1216 N N . LEU A 1 168 ? -8.928 3.167 24.248 1.00 97.38 168 LEU A N 1
ATOM 1217 C CA . LEU A 1 168 ? -7.908 2.916 23.238 1.00 97.38 168 LEU A CA 1
ATOM 1218 C C . LEU A 1 168 ? -7.241 1.564 23.503 1.00 97.38 168 LEU A C 1
ATOM 1220 O O . LEU A 1 168 ? -6.680 1.340 24.575 1.00 97.38 168 LEU A O 1
ATOM 1224 N N . LEU A 1 169 ? -7.262 0.682 22.509 1.00 97.50 169 LEU A N 1
ATOM 1225 C CA . LEU A 1 169 ? -6.538 -0.581 22.510 1.00 97.50 169 LEU A CA 1
ATOM 1226 C C . LEU A 1 169 ? -5.268 -0.439 21.663 1.00 97.50 169 LEU A C 1
ATOM 1228 O O . LEU A 1 169 ? -5.315 0.037 20.527 1.00 97.50 169 LEU A O 1
ATOM 1232 N N . ALA A 1 170 ? -4.134 -0.885 22.200 1.00 96.06 170 ALA A N 1
ATOM 1233 C CA . ALA A 1 170 ? -2.844 -0.859 21.521 1.00 96.06 170 ALA A CA 1
ATOM 1234 C C . ALA A 1 170 ? -2.212 -2.254 21.479 1.00 96.06 170 ALA A C 1
ATOM 1236 O O . ALA A 1 170 ? -1.914 -2.847 22.517 1.00 96.06 170 ALA A O 1
ATOM 1237 N N . ALA A 1 171 ? -1.971 -2.763 20.271 1.00 95.19 171 ALA A N 1
ATOM 1238 C CA . ALA A 1 171 ? -1.188 -3.974 20.065 1.00 95.19 171 ALA A CA 1
ATOM 1239 C C . ALA A 1 171 ? 0.300 -3.644 20.197 1.00 95.19 171 ALA A C 1
ATOM 1241 O O . ALA A 1 171 ? 0.832 -2.841 19.428 1.00 95.19 171 ALA A O 1
ATOM 1242 N N . VAL A 1 172 ? 0.974 -4.282 21.153 1.00 92.38 172 VAL A N 1
ATOM 1243 C CA . VAL A 1 172 ? 2.419 -4.162 21.365 1.00 92.38 172 VAL A CA 1
ATOM 1244 C C . VAL A 1 172 ? 3.033 -5.558 21.174 1.00 92.38 172 VAL A C 1
ATOM 1246 O O . VAL A 1 172 ? 3.006 -6.366 22.112 1.00 92.38 172 VAL A O 1
ATOM 1249 N N . PRO A 1 173 ? 3.538 -5.881 19.963 1.00 88.25 173 PRO A N 1
ATOM 1250 C CA . PRO A 1 173 ? 4.049 -7.208 19.627 1.00 88.25 173 PRO A CA 1
ATOM 1251 C C . PRO A 1 173 ? 5.102 -7.705 20.622 1.00 88.25 173 PRO A C 1
ATOM 1253 O O . PRO A 1 173 ? 5.994 -6.965 21.036 1.00 88.25 173 PRO A O 1
ATOM 1256 N N . GLY A 1 174 ? 4.993 -8.972 21.020 1.00 86.88 174 GLY A N 1
ATOM 1257 C CA . GLY A 1 174 ? 5.835 -9.584 22.049 1.00 86.88 174 GLY A CA 1
ATOM 1258 C C . GLY A 1 174 ? 5.497 -9.205 23.499 1.00 86.88 174 GLY A C 1
ATOM 1259 O O . GLY A 1 174 ? 6.121 -9.759 24.400 1.00 86.88 174 GLY A O 1
ATOM 1260 N N . ILE A 1 175 ? 4.531 -8.305 23.747 1.00 90.06 175 ILE A N 1
ATOM 1261 C CA . ILE A 1 175 ? 4.118 -7.889 25.101 1.00 90.06 175 ILE A CA 1
ATOM 1262 C C . ILE A 1 175 ? 2.638 -8.181 25.373 1.00 90.06 175 ILE A C 1
ATOM 1264 O O . ILE A 1 175 ? 2.329 -8.856 26.354 1.00 90.06 175 ILE A O 1
ATOM 1268 N N . GLY A 1 176 ? 1.719 -7.658 24.556 1.00 93.50 176 GLY A N 1
ATOM 1269 C CA . GLY A 1 176 ? 0.286 -7.755 24.844 1.00 93.50 176 GLY A CA 1
ATOM 1270 C C . GLY A 1 176 ? -0.589 -6.741 24.109 1.00 93.50 176 GLY A C 1
ATOM 1271 O O . GLY A 1 176 ? -0.098 -5.864 23.394 1.00 93.50 176 GLY A O 1
ATOM 1272 N N . ILE A 1 177 ? -1.897 -6.833 24.354 1.00 96.62 177 ILE A N 1
ATOM 1273 C CA . ILE A 1 177 ? -2.892 -5.818 23.987 1.00 96.62 177 ILE A CA 1
ATOM 1274 C C . ILE A 1 177 ? -3.133 -4.949 25.218 1.00 96.62 177 ILE A C 1
ATOM 1276 O O . ILE A 1 177 ? -3.688 -5.424 26.210 1.00 96.62 177 ILE A O 1
ATOM 1280 N N . TRP A 1 178 ? -2.706 -3.692 25.158 1.00 94.81 178 TRP A N 1
ATOM 1281 C CA . TRP A 1 178 ? -2.906 -2.710 26.221 1.00 94.81 178 TRP A CA 1
ATOM 1282 C C . TRP A 1 178 ? -4.245 -2.004 26.045 1.00 94.81 178 TRP A C 1
ATOM 1284 O O . TRP A 1 178 ? -4.548 -1.535 24.953 1.00 94.81 178 TRP A O 1
ATOM 1294 N N . PHE A 1 179 ? -5.009 -1.894 27.125 1.00 95.75 179 PHE A N 1
ATOM 1295 C CA . PHE A 1 179 ? -6.232 -1.105 27.223 1.00 95.75 179 PHE A CA 1
ATOM 1296 C C . PHE A 1 179 ? -5.898 0.180 27.977 1.00 95.75 179 PHE A C 1
ATOM 1298 O O . PHE A 1 179 ? -5.385 0.131 29.099 1.00 95.75 179 PHE A O 1
ATOM 1305 N N . PHE A 1 180 ? -6.173 1.322 27.356 1.00 92.00 180 PHE A N 1
ATOM 1306 C CA . PHE A 1 180 ? -5.863 2.650 27.866 1.00 92.00 180 PHE A CA 1
ATOM 1307 C C . PHE A 1 180 ? -7.119 3.522 27.865 1.00 92.00 180 PHE A C 1
ATOM 1309 O O . PHE A 1 180 ? -7.790 3.661 26.845 1.00 92.00 180 PHE A O 1
ATOM 1316 N N . ASP A 1 181 ? -7.420 4.127 29.012 1.00 93.69 181 ASP A N 1
ATOM 1317 C CA . ASP A 1 181 ? -8.499 5.100 29.174 1.00 93.69 181 ASP A CA 1
ATOM 1318 C C . ASP A 1 181 ? -7.900 6.520 29.120 1.00 93.69 181 ASP A C 1
ATOM 1320 O O . ASP A 1 181 ? -7.225 6.923 30.076 1.00 93.69 181 ASP A O 1
ATOM 1324 N N . PRO A 1 182 ? -8.121 7.305 28.045 1.00 93.50 182 PRO A N 1
ATOM 1325 C CA . PRO A 1 182 ? -7.527 8.635 27.902 1.00 93.50 182 PRO A CA 1
ATOM 1326 C C . PRO A 1 182 ? -8.005 9.654 28.943 1.00 93.50 182 PRO A C 1
ATOM 1328 O O . PRO A 1 182 ? -7.370 10.693 29.098 1.00 93.50 182 PRO A O 1
ATOM 1331 N N . SER A 1 183 ? -9.099 9.381 29.665 1.00 92.38 183 SER A N 1
ATOM 1332 C CA . SER A 1 183 ? -9.561 10.234 30.768 1.00 92.38 183 SER A CA 1
ATOM 1333 C C . SER A 1 183 ? -8.796 9.994 32.077 1.00 92.38 183 SER A C 1
ATOM 1335 O O . SER A 1 183 ? -8.903 10.788 33.011 1.00 92.38 183 SER A O 1
ATOM 1337 N N . GLY A 1 184 ? -8.052 8.884 32.174 1.00 89.50 184 GLY A N 1
ATOM 1338 C CA . GLY A 1 184 ? -7.404 8.434 33.406 1.00 89.50 184 GLY A CA 1
ATOM 1339 C C . GLY A 1 184 ? -8.367 7.891 34.472 1.00 89.50 184 GLY A C 1
ATOM 1340 O O . GLY A 1 184 ? -7.928 7.595 35.584 1.00 89.50 184 GLY A O 1
ATOM 1341 N N . ALA A 1 185 ? -9.664 7.742 34.168 1.00 89.69 185 ALA A N 1
ATOM 1342 C CA . ALA A 1 185 ? -10.663 7.231 35.111 1.00 89.69 185 ALA A CA 1
ATOM 1343 C C . ALA A 1 185 ? -10.469 5.746 35.472 1.00 89.69 185 ALA A C 1
ATOM 1345 O O . ALA A 1 185 ? -10.917 5.303 36.533 1.00 89.69 185 ALA A O 1
ATOM 1346 N N . ARG A 1 186 ? -9.794 4.974 34.609 1.00 88.50 186 ARG A N 1
ATOM 1347 C CA . ARG A 1 186 ? -9.498 3.547 34.794 1.00 88.50 186 ARG A CA 1
ATOM 1348 C C . ARG A 1 186 ? -7.998 3.280 34.676 1.00 88.50 186 ARG A C 1
ATOM 1350 O O . ARG A 1 186 ? -7.286 3.952 33.936 1.00 88.50 186 ARG A O 1
ATOM 1357 N N . GLN A 1 187 ? -7.519 2.292 35.432 1.00 87.19 187 GLN A N 1
ATOM 1358 C CA . GLN A 1 187 ? -6.130 1.833 35.354 1.00 87.19 187 GLN A CA 1
ATOM 1359 C C . GLN A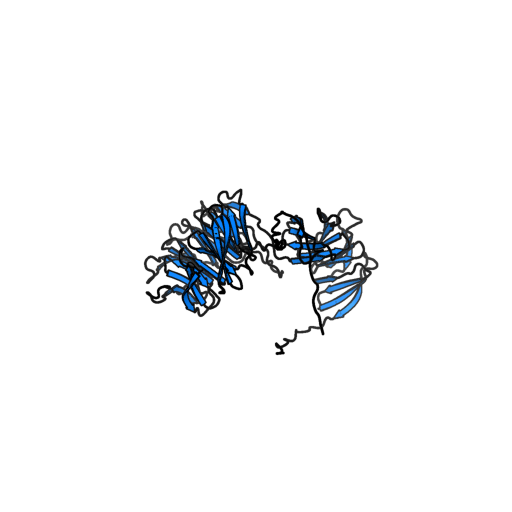 1 187 ? -5.895 1.057 34.047 1.00 87.19 187 GLN A C 1
ATOM 1361 O O . GLN A 1 187 ? -6.791 0.313 33.642 1.00 87.19 187 GLN A O 1
ATOM 1366 N N . PRO A 1 188 ? -4.710 1.165 33.415 1.00 87.12 188 PRO A N 1
ATOM 1367 C CA . PRO A 1 188 ? -4.378 0.352 32.252 1.00 87.12 188 PRO A CA 1
ATOM 1368 C C . PRO A 1 188 ? -4.424 -1.149 32.560 1.00 87.12 188 PRO A C 1
ATOM 1370 O O . PRO A 1 188 ? -3.965 -1.599 33.612 1.00 87.12 188 PRO A O 1
ATOM 1373 N N . MET A 1 189 ? -4.934 -1.925 31.608 1.00 92.50 189 MET A N 1
ATOM 1374 C CA . MET A 1 189 ? -5.038 -3.385 31.673 1.00 92.50 189 MET A CA 1
ATOM 1375 C C . MET A 1 189 ? -4.342 -3.999 30.450 1.00 92.50 189 MET A C 1
ATOM 1377 O O . MET A 1 189 ? -4.249 -3.359 29.404 1.00 92.50 189 MET A O 1
ATOM 1381 N N . VAL A 1 190 ? -3.846 -5.235 30.566 1.00 94.31 190 VAL A N 1
ATOM 1382 C CA . VAL A 1 190 ? -3.177 -5.947 29.467 1.00 94.31 190 VAL A CA 1
ATOM 1383 C C . VAL A 1 190 ? -3.776 -7.336 29.274 1.00 94.31 190 VAL A C 1
ATOM 1385 O O . VAL A 1 190 ? -3.801 -8.130 30.214 1.00 94.31 190 VAL A O 1
ATOM 1388 N N . ILE A 1 191 ? -4.180 -7.662 28.043 1.00 96.00 191 ILE A N 1
ATOM 1389 C CA . ILE A 1 191 ? -4.347 -9.058 27.614 1.00 96.00 191 ILE A CA 1
ATOM 1390 C C . ILE A 1 191 ? -2.966 -9.559 27.155 1.00 96.00 191 ILE A C 1
ATOM 1392 O O . ILE A 1 191 ? -2.395 -8.954 26.243 1.00 96.00 191 ILE A O 1
ATOM 1396 N N . PRO A 1 192 ? -2.410 -10.646 27.726 1.00 94.62 192 PRO A N 1
ATOM 1397 C CA . PRO A 1 192 ? -1.104 -11.192 27.342 1.00 94.62 192 PRO A CA 1
ATOM 1398 C C . PRO A 1 192 ? -1.191 -12.017 26.040 1.00 94.62 192 PRO A C 1
ATOM 1400 O O . PRO A 1 192 ? -0.864 -13.201 26.008 1.00 94.62 192 PRO A O 1
ATOM 1403 N N . GLU A 1 193 ? -1.679 -11.388 24.970 1.00 94.69 193 GLU A N 1
ATOM 1404 C CA . GLU A 1 193 ? -1.800 -11.944 23.619 1.00 94.69 193 GLU A CA 1
ATOM 1405 C C . GLU A 1 193 ? -0.790 -11.275 22.677 1.00 94.69 193 GLU A C 1
ATOM 1407 O O . GLU A 1 193 ? -0.601 -10.059 22.715 1.00 94.69 193 GLU A O 1
ATOM 1412 N N . ASN A 1 194 ? -0.158 -12.052 21.796 1.00 92.19 194 ASN A N 1
ATOM 1413 C CA . ASN A 1 194 ? 0.879 -11.559 20.885 1.00 92.19 194 ASN A CA 1
ATOM 1414 C C . ASN A 1 194 ? 0.284 -10.865 19.646 1.00 92.19 194 ASN A C 1
ATOM 1416 O O . ASN A 1 194 ? 0.447 -11.329 18.517 1.00 92.19 194 ASN A O 1
ATOM 1420 N N . ALA A 1 195 ? -0.437 -9.769 19.859 1.00 94.81 195 ALA A N 1
ATOM 1421 C CA . ALA A 1 195 ? -1.099 -9.027 18.796 1.00 94.81 195 ALA A CA 1
ATOM 1422 C C . ALA A 1 195 ? -0.109 -8.268 17.897 1.00 94.81 195 ALA A C 1
ATOM 1424 O O . ALA A 1 195 ? 0.727 -7.503 18.379 1.00 94.81 195 ALA A O 1
ATOM 1425 N N . HIS A 1 196 ? -0.267 -8.438 16.584 1.00 93.19 196 HIS A N 1
ATOM 1426 C CA . HIS A 1 196 ? 0.357 -7.615 15.542 1.00 93.19 196 HIS A CA 1
ATOM 1427 C C . HIS A 1 196 ? -0.603 -6.538 15.033 1.00 93.19 196 HIS A C 1
ATOM 1429 O O . HIS A 1 196 ? -0.189 -5.398 14.842 1.00 93.19 196 HIS A O 1
ATOM 1435 N N . ASP A 1 197 ? -1.885 -6.879 14.872 1.00 95.75 197 ASP A N 1
ATOM 1436 C CA . ASP A 1 197 ? -2.932 -5.965 14.407 1.00 95.75 197 ASP A CA 1
ATOM 1437 C C . ASP A 1 197 ? -4.290 -6.287 15.054 1.00 95.75 197 ASP A C 1
ATOM 1439 O O . ASP A 1 197 ? -4.517 -7.420 15.494 1.00 95.75 197 ASP A O 1
ATOM 1443 N N . LEU A 1 198 ? -5.174 -5.286 15.120 1.00 97.94 198 LEU A N 1
ATOM 1444 C CA . LEU A 1 198 ? -6.461 -5.320 15.824 1.00 97.94 198 LEU A CA 1
ATOM 1445 C C . LEU A 1 198 ? -7.590 -4.814 14.916 1.00 97.94 198 LEU A C 1
ATOM 1447 O O . LEU A 1 198 ? -7.446 -3.780 14.269 1.00 97.94 198 LEU A O 1
ATOM 1451 N N . ALA A 1 199 ? -8.742 -5.483 14.942 1.00 97.44 199 ALA A N 1
ATOM 1452 C CA . ALA A 1 199 ? -9.992 -4.982 14.371 1.00 97.44 199 ALA A CA 1
ATOM 1453 C C . ALA A 1 199 ? -11.130 -5.145 15.384 1.00 97.44 199 ALA A C 1
ATOM 1455 O O . ALA A 1 199 ? -11.135 -6.103 16.155 1.00 97.44 199 ALA A O 1
ATOM 1456 N N . ILE A 1 200 ? -12.084 -4.214 15.401 1.00 97.25 200 ILE A N 1
ATOM 1457 C CA . ILE A 1 200 ? -13.166 -4.163 16.394 1.00 97.25 200 ILE A CA 1
ATOM 1458 C C . ILE A 1 200 ? -14.500 -3.985 15.661 1.00 97.25 200 ILE A C 1
ATOM 1460 O O . ILE A 1 200 ? -14.627 -3.091 14.826 1.00 97.25 200 ILE A O 1
ATOM 1464 N N . GLU A 1 201 ? -15.482 -4.833 15.968 1.00 95.00 201 GLU A N 1
ATOM 1465 C CA . GLU A 1 201 ? -16.855 -4.753 15.451 1.00 95.00 201 GLU A CA 1
ATOM 1466 C C . GLU A 1 201 ? -17.832 -4.866 16.630 1.00 95.00 201 GLU A C 1
ATOM 1468 O O . GLU A 1 201 ? -18.040 -5.950 17.180 1.00 95.00 201 GLU A O 1
ATOM 1473 N N . GLY A 1 202 ? -18.383 -3.726 17.065 1.00 94.69 202 GLY A N 1
ATOM 1474 C CA . GLY A 1 202 ? -19.082 -3.632 18.352 1.00 94.69 202 GLY A CA 1
ATOM 1475 C C . GLY A 1 202 ? -18.186 -4.101 19.504 1.00 94.69 202 GLY A C 1
ATOM 1476 O O . GLY A 1 202 ? -16.977 -3.875 19.482 1.00 94.69 202 GLY A O 1
ATOM 1477 N N . ASP A 1 203 ? -18.766 -4.828 20.455 1.00 97.44 203 ASP A N 1
ATOM 1478 C CA . ASP A 1 203 ? -18.074 -5.433 21.599 1.00 97.44 203 ASP A CA 1
ATOM 1479 C C . ASP A 1 203 ? -17.202 -6.663 21.243 1.00 97.44 203 ASP A C 1
ATOM 1481 O O . ASP A 1 203 ? -16.848 -7.445 22.125 1.00 97.44 203 ASP A O 1
ATOM 1485 N N . THR A 1 204 ? -16.856 -6.882 19.965 1.00 98.38 204 THR A N 1
ATOM 1486 C CA . THR A 1 204 ? -15.997 -8.000 19.525 1.00 98.38 204 THR A CA 1
ATOM 1487 C C . THR A 1 204 ? -14.651 -7.504 19.002 1.00 98.38 204 THR A C 1
ATOM 1489 O O . THR A 1 204 ? -14.584 -6.763 18.020 1.00 98.38 204 THR A O 1
ATOM 1492 N N . LEU A 1 205 ? -13.568 -7.971 19.625 1.00 98.56 205 LEU A N 1
ATOM 1493 C CA . LEU A 1 205 ? -12.183 -7.717 19.230 1.00 98.56 205 LEU A CA 1
ATOM 1494 C C . LEU A 1 205 ? -11.605 -8.914 18.473 1.00 98.56 205 LEU A C 1
ATOM 1496 O O . LEU A 1 205 ? -11.516 -10.015 19.013 1.00 98.56 205 LEU A O 1
ATOM 1500 N N . TYR A 1 206 ? -11.120 -8.676 17.260 1.00 98.62 206 TYR A N 1
ATOM 1501 C CA . TYR A 1 206 ? -10.397 -9.641 16.438 1.00 98.62 206 TYR A CA 1
ATOM 1502 C C . TYR A 1 206 ? -8.905 -9.299 16.419 1.00 98.62 206 TYR A C 1
ATOM 1504 O O . TYR A 1 206 ? -8.521 -8.143 16.227 1.00 98.62 206 TYR A O 1
ATOM 1512 N N . VAL A 1 207 ? -8.056 -10.311 16.598 1.00 98.44 207 VAL A N 1
ATOM 1513 C CA . VAL A 1 207 ? -6.611 -10.150 16.789 1.00 98.44 207 VAL A CA 1
ATOM 1514 C C . VAL A 1 207 ? -5.836 -10.996 15.784 1.00 98.44 207 VAL A C 1
ATOM 1516 O O . VAL A 1 207 ? -5.949 -12.224 15.778 1.00 98.44 207 VAL A O 1
ATOM 1519 N N . ALA A 1 208 ? -4.977 -10.351 14.992 1.00 97.00 208 ALA A N 1
ATOM 1520 C CA . ALA A 1 208 ? -3.901 -11.032 14.276 1.00 97.00 208 ALA A CA 1
ATOM 1521 C C . ALA A 1 208 ? -2.772 -11.342 15.271 1.00 97.00 208 ALA A C 1
ATOM 1523 O O . ALA A 1 208 ? -1.965 -10.470 15.595 1.00 97.00 208 ALA A O 1
ATOM 1524 N N . ALA A 1 209 ? -2.729 -12.569 15.792 1.00 95.81 209 ALA A N 1
ATOM 1525 C CA . ALA A 1 209 ? -1.829 -12.967 16.878 1.00 95.81 209 ALA A CA 1
ATOM 1526 C C . ALA A 1 209 ? -0.489 -13.568 16.380 1.00 95.81 209 ALA A C 1
ATOM 1528 O O . ALA A 1 209 ? 0.145 -14.387 17.058 1.00 95.81 209 ALA A O 1
ATOM 1529 N N . GLY A 1 210 ? -0.052 -13.201 15.167 1.00 92.31 210 GLY A N 1
ATOM 1530 C CA . GLY A 1 210 ? 1.146 -13.749 14.528 1.00 92.31 210 GLY A CA 1
ATOM 1531 C C . GLY A 1 210 ? 1.038 -15.262 14.339 1.00 92.31 210 GLY A C 1
ATOM 1532 O O . GLY A 1 210 ? 0.025 -15.767 13.853 1.00 92.31 210 GLY A O 1
ATOM 1533 N N . GLY A 1 211 ? 2.066 -15.987 14.791 1.00 92.44 211 GLY A N 1
ATOM 1534 C CA . GLY A 1 211 ? 2.122 -17.455 14.792 1.00 92.44 211 GLY A CA 1
ATOM 1535 C C . GLY A 1 211 ? 1.077 -18.169 15.667 1.00 92.44 211 GLY A C 1
ATOM 1536 O O . GLY A 1 211 ? 0.968 -19.389 15.598 1.00 92.44 211 GLY A O 1
ATOM 1537 N N . SER A 1 212 ? 0.306 -17.447 16.491 1.00 93.06 212 SER A N 1
ATOM 1538 C CA . SER A 1 212 ? -0.841 -18.017 17.220 1.00 93.06 212 SER A CA 1
ATOM 1539 C C . SER A 1 212 ? -2.106 -18.122 16.353 1.00 93.06 212 SER A C 1
ATOM 1541 O O . SER A 1 212 ? -3.052 -18.813 16.743 1.00 93.06 212 SER A O 1
ATOM 1543 N N . GLY A 1 213 ? -2.132 -17.462 15.187 1.00 95.69 213 GLY A N 1
ATOM 1544 C CA . GLY A 1 213 ? -3.281 -17.391 14.284 1.00 95.69 213 GLY A CA 1
ATOM 1545 C C . GLY A 1 213 ? -4.249 -16.245 14.609 1.00 95.69 213 GLY A C 1
ATOM 1546 O O . GLY A 1 213 ? -3.822 -15.139 14.940 1.00 95.69 213 GLY A O 1
ATOM 1547 N N . LEU A 1 214 ? -5.553 -16.501 14.477 1.00 98.12 214 LEU A N 1
ATOM 1548 C CA . LEU A 1 214 ? -6.638 -15.555 14.768 1.00 98.12 214 LEU A CA 1
ATOM 1549 C C . LEU A 1 214 ? -7.162 -15.800 16.182 1.00 98.12 214 LEU A C 1
ATOM 1551 O O . LEU A 1 214 ? -7.593 -16.914 16.469 1.00 98.12 214 LEU A O 1
ATOM 1555 N N . ALA A 1 215 ? -7.208 -14.777 17.034 1.00 98.25 215 ALA A N 1
ATOM 1556 C CA . ALA A 1 215 ? -7.911 -14.830 18.319 1.00 98.25 215 ALA A CA 1
ATOM 1557 C C . ALA A 1 215 ? -9.059 -13.812 18.359 1.00 98.25 215 ALA A C 1
ATOM 1559 O O . ALA A 1 215 ? -8.960 -12.744 17.755 1.00 98.25 215 ALA A O 1
ATOM 1560 N N . ILE A 1 216 ? -10.151 -14.154 19.047 1.00 98.69 216 ILE A N 1
ATOM 1561 C CA . ILE A 1 216 ? -11.372 -13.340 19.109 1.00 98.69 216 ILE A CA 1
ATOM 1562 C C . ILE A 1 216 ? -11.811 -13.185 20.565 1.00 98.69 216 ILE A C 1
ATOM 1564 O O . ILE A 1 216 ? -11.942 -14.183 21.278 1.00 98.69 216 ILE A O 1
ATOM 1568 N N . TYR A 1 217 ? -12.041 -11.948 21.002 1.00 98.69 217 TYR A N 1
ATOM 1569 C CA . TYR A 1 217 ? -12.352 -11.585 22.383 1.00 98.69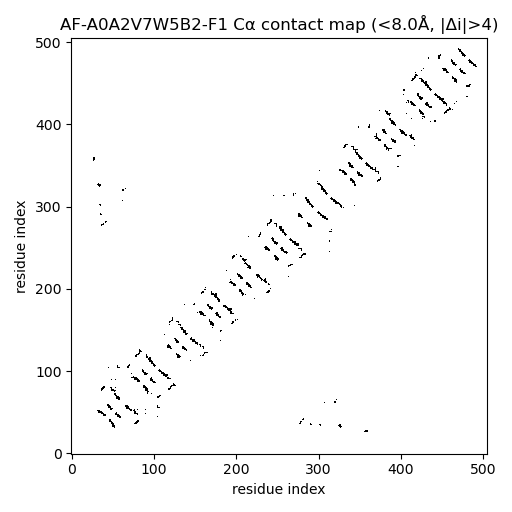 217 TYR A CA 1
ATOM 1570 C C . TYR A 1 217 ? -13.662 -10.793 22.504 1.00 98.69 217 TYR A C 1
ATOM 1572 O O . TYR A 1 217 ? -13.974 -9.950 21.668 1.00 98.69 217 TYR A O 1
ATOM 1580 N N . ASP A 1 218 ? -14.384 -11.053 23.590 1.00 98.44 218 ASP A N 1
ATOM 1581 C CA . ASP A 1 218 ? -15.523 -10.289 24.109 1.00 98.44 218 ASP A CA 1
ATOM 1582 C C . ASP A 1 218 ? -15.027 -9.069 24.901 1.00 98.44 218 ASP A C 1
ATOM 1584 O O . ASP A 1 218 ? -14.205 -9.236 25.810 1.00 98.44 218 ASP A O 1
ATOM 1588 N N . LEU A 1 219 ? -15.528 -7.874 24.568 1.00 97.69 219 LEU A N 1
ATOM 1589 C CA . LEU A 1 219 ? -15.224 -6.592 25.217 1.00 97.69 219 LEU A CA 1
ATOM 1590 C C . LEU A 1 219 ? -16.397 -5.988 26.017 1.00 97.69 219 LEU A C 1
ATOM 1592 O O . LEU A 1 219 ? -16.220 -4.901 26.567 1.00 97.69 219 LEU A O 1
ATOM 1596 N N . HIS A 1 220 ? -17.547 -6.670 26.161 1.00 96.69 220 HIS A N 1
ATOM 1597 C CA . HIS A 1 220 ? -18.698 -6.146 26.936 1.00 96.69 220 HIS A CA 1
ATOM 1598 C C . HIS A 1 220 ? -18.328 -5.764 28.386 1.00 96.69 220 HIS A C 1
ATOM 1600 O O . HIS A 1 220 ? -18.994 -4.942 29.017 1.00 96.69 220 HIS A O 1
ATOM 1606 N N . ASP A 1 221 ? -17.280 -6.388 28.933 1.00 94.44 221 ASP A N 1
ATOM 1607 C CA . ASP A 1 221 ? -16.609 -5.979 30.163 1.00 94.44 221 ASP A CA 1
ATOM 1608 C C . ASP A 1 221 ? -15.118 -5.757 29.876 1.00 94.44 221 ASP A C 1
ATOM 1610 O O . ASP A 1 221 ? -14.296 -6.672 29.953 1.00 94.44 221 ASP A O 1
ATOM 1614 N N . GLU A 1 222 ? -14.762 -4.511 29.567 1.00 93.25 222 GLU A N 1
ATOM 1615 C CA . GLU A 1 222 ? -13.382 -4.081 29.311 1.00 93.25 222 GLU A CA 1
ATOM 1616 C C . GLU A 1 222 ? -12.446 -4.223 30.523 1.00 93.25 222 GLU A C 1
ATOM 1618 O O . GLU A 1 222 ? -11.246 -4.006 30.381 1.00 93.25 222 GLU A O 1
ATOM 1623 N N . SER A 1 223 ? -12.957 -4.565 31.713 1.00 91.62 223 SER A N 1
ATOM 1624 C CA . SER A 1 223 ? -12.134 -4.898 32.885 1.00 91.62 223 SER A CA 1
ATOM 1625 C C . SER A 1 223 ? -11.854 -6.400 33.023 1.00 91.62 223 SER A C 1
ATOM 1627 O O . SER A 1 223 ? -10.979 -6.795 33.796 1.00 91.62 223 SER A O 1
ATOM 1629 N N . ALA A 1 224 ? -12.563 -7.238 32.258 1.00 93.75 224 ALA A N 1
ATOM 1630 C CA . ALA A 1 224 ? -12.354 -8.680 32.190 1.00 93.75 224 ALA A CA 1
ATOM 1631 C C . ALA A 1 224 ? -12.674 -9.287 30.795 1.00 93.75 224 ALA A C 1
ATOM 1633 O O . ALA A 1 224 ? -13.532 -10.180 30.719 1.00 93.75 224 ALA A O 1
ATOM 1634 N N . PRO A 1 225 ? -11.987 -8.873 29.702 1.00 97.12 225 PRO A N 1
ATOM 1635 C CA . PRO A 1 225 ? -12.214 -9.423 28.365 1.00 97.12 225 PRO A CA 1
ATOM 1636 C C . PRO A 1 225 ? -12.040 -10.939 28.297 1.00 97.12 225 PRO A C 1
ATOM 1638 O O . PRO A 1 225 ? -11.168 -11.516 28.955 1.00 97.12 225 PRO A O 1
ATOM 1641 N N . ARG A 1 226 ? -12.845 -11.602 27.462 1.00 97.81 226 ARG A N 1
ATOM 1642 C CA . ARG A 1 226 ? -12.920 -13.075 27.423 1.00 97.81 226 ARG A CA 1
ATOM 1643 C C . ARG A 1 226 ? -12.618 -13.599 26.035 1.00 97.81 226 ARG A C 1
ATOM 1645 O O . ARG A 1 226 ? -13.233 -13.157 25.075 1.00 97.81 226 ARG A O 1
ATOM 1652 N N . LEU A 1 227 ? -11.713 -14.570 25.924 1.00 98.44 227 LEU A N 1
ATOM 1653 C CA . LEU A 1 227 ? -11.486 -15.274 24.662 1.00 98.44 227 LEU A CA 1
ATOM 1654 C C . LEU A 1 227 ? -12.765 -16.042 24.286 1.00 98.44 227 LEU A C 1
ATOM 1656 O O . LEU A 1 227 ? -13.168 -16.955 25.006 1.00 98.44 227 LEU A O 1
ATOM 1660 N N . LEU A 1 228 ? -13.387 -15.665 23.170 1.00 98.44 228 LEU A N 1
ATOM 1661 C CA . LEU A 1 228 ? -14.564 -16.327 22.605 1.00 98.44 228 LEU A CA 1
ATOM 1662 C C . LEU A 1 228 ? -14.153 -17.531 21.759 1.00 98.44 228 LEU A C 1
ATOM 1664 O O . LEU A 1 228 ? -14.698 -18.621 21.925 1.00 98.44 228 LEU A O 1
ATOM 1668 N N . GLY A 1 229 ? -13.179 -17.335 20.870 1.00 97.56 229 GLY A N 1
ATOM 1669 C CA . GLY A 1 229 ? -12.753 -18.323 19.886 1.00 97.56 229 GLY A CA 1
ATOM 1670 C C . GLY A 1 229 ? -11.356 -18.035 19.343 1.00 97.56 229 GLY A C 1
ATOM 1671 O O . GLY A 1 229 ? -10.804 -16.947 19.521 1.00 97.56 229 GLY A O 1
ATOM 1672 N N . ARG A 1 230 ? -10.755 -19.038 18.696 1.00 97.50 230 ARG A N 1
ATOM 1673 C CA . ARG A 1 230 ? -9.414 -18.952 18.105 1.00 97.50 230 ARG A CA 1
ATOM 1674 C C . ARG A 1 230 ? -9.277 -19.926 16.933 1.00 97.50 230 ARG A C 1
ATOM 1676 O O . ARG A 1 230 ? -9.738 -21.060 17.032 1.00 97.50 230 ARG A O 1
ATOM 1683 N N . VAL A 1 231 ? -8.586 -19.508 15.873 1.00 97.06 231 VAL A N 1
ATOM 1684 C CA . VAL A 1 231 ? -8.099 -20.383 14.794 1.00 97.06 231 VAL A CA 1
ATOM 1685 C C . VAL A 1 231 ? -6.576 -20.407 14.848 1.00 97.06 231 VAL A C 1
ATOM 1687 O O . VAL A 1 231 ? -5.943 -19.359 14.766 1.00 97.06 231 VAL A O 1
ATOM 1690 N N . SER A 1 232 ? -5.987 -21.595 14.965 1.00 89.56 232 SER A N 1
ATOM 1691 C CA . SER A 1 232 ? -4.533 -21.802 15.017 1.00 89.56 232 SER A CA 1
ATOM 1692 C C . SER A 1 232 ? -4.107 -22.908 14.050 1.00 89.56 232 SER A C 1
ATOM 1694 O O . SER A 1 232 ? -4.907 -23.766 13.682 1.00 89.56 232 SER A O 1
ATOM 1696 N N . GLY A 1 233 ? -2.837 -22.896 13.653 1.00 84.56 233 GLY A N 1
ATOM 1697 C CA . GLY A 1 233 ? -2.248 -23.824 12.688 1.00 84.56 233 GLY A CA 1
ATOM 1698 C C . GLY A 1 233 ? -0.917 -23.271 12.187 1.00 84.56 233 GLY A C 1
ATOM 1699 O O . GLY A 1 233 ? -0.292 -22.469 12.876 1.00 84.56 233 GLY A O 1
ATOM 1700 N N . GLU A 1 234 ? -0.516 -23.625 10.967 1.00 85.38 234 GLU A N 1
ATOM 1701 C CA . GLU A 1 234 ? 0.619 -22.999 10.265 1.00 85.38 234 GLU A CA 1
ATOM 1702 C C . GLU A 1 234 ? 0.226 -21.622 9.682 1.00 85.38 234 GLU A C 1
ATOM 1704 O O . GLU A 1 234 ? 0.400 -21.351 8.497 1.00 85.38 234 GLU A O 1
ATOM 1709 N N . LEU A 1 235 ? -0.360 -20.763 10.525 1.00 91.38 235 LEU A N 1
ATOM 1710 C CA . LEU A 1 235 ? -0.771 -19.396 10.199 1.00 91.38 235 LEU A CA 1
ATOM 1711 C C . LEU A 1 235 ? 0.205 -18.397 10.824 1.00 91.38 235 LEU A C 1
ATOM 1713 O O . LEU A 1 235 ? 0.591 -18.554 11.980 1.00 91.38 235 LEU A O 1
ATOM 1717 N N . ASN A 1 236 ? 0.543 -17.329 10.104 1.00 92.75 236 ASN A N 1
ATOM 1718 C CA . ASN A 1 236 ? 1.288 -16.192 10.644 1.00 92.75 236 ASN A CA 1
ATOM 1719 C C . ASN A 1 236 ? 0.581 -14.875 10.294 1.00 92.75 236 ASN A C 1
ATOM 1721 O O . ASN A 1 236 ? 0.935 -14.217 9.316 1.00 92.75 236 ASN A O 1
ATOM 1725 N N . LEU A 1 237 ? -0.453 -14.521 11.062 1.00 94.62 237 LEU A N 1
ATOM 1726 C CA . LEU A 1 237 ? -1.311 -13.370 10.760 1.00 94.62 237 LEU A CA 1
ATOM 1727 C C . LEU A 1 237 ? -0.656 -12.063 11.227 1.00 94.62 237 LEU A C 1
ATOM 1729 O O . LEU A 1 237 ? -0.394 -11.899 12.419 1.00 94.62 237 LEU A O 1
ATOM 1733 N N . THR A 1 238 ? -0.421 -11.121 10.310 1.00 92.44 238 THR A N 1
ATOM 1734 C CA . THR A 1 238 ? 0.283 -9.853 10.605 1.00 92.44 238 THR A CA 1
ATOM 1735 C C . THR A 1 238 ? -0.594 -8.607 10.530 1.00 92.44 238 THR A C 1
ATOM 1737 O O . THR A 1 238 ? -0.232 -7.588 11.110 1.00 92.44 238 THR A O 1
ATOM 1740 N N . ARG A 1 239 ? -1.725 -8.669 9.819 1.00 93.06 239 ARG A N 1
ATOM 1741 C CA . ARG A 1 239 ? -2.702 -7.577 9.652 1.00 93.06 239 ARG A CA 1
ATOM 1742 C C . ARG A 1 239 ? -4.117 -8.133 9.713 1.00 93.06 239 ARG A C 1
ATOM 1744 O O . ARG A 1 239 ? -4.301 -9.279 9.303 1.00 93.06 239 ARG A O 1
ATOM 1751 N N . ILE A 1 240 ? -5.098 -7.349 10.165 1.00 96.75 240 ILE A N 1
ATOM 1752 C CA . ILE A 1 240 ? -6.498 -7.795 10.262 1.00 96.75 240 ILE A CA 1
ATOM 1753 C C . ILE A 1 240 ? -7.508 -6.685 9.943 1.00 96.75 240 ILE A C 1
ATOM 1755 O O . ILE A 1 240 ? -7.284 -5.515 10.231 1.00 96.75 240 ILE A O 1
ATOM 1759 N N . ALA A 1 241 ? -8.642 -7.075 9.367 1.00 96.88 241 ALA A N 1
ATOM 1760 C CA . ALA A 1 241 ? -9.859 -6.276 9.260 1.00 96.88 241 ALA A CA 1
ATOM 1761 C C . ALA A 1 241 ? -11.070 -7.177 9.550 1.00 96.88 241 ALA A C 1
ATOM 1763 O O . ALA A 1 241 ? -11.016 -8.375 9.276 1.00 96.88 241 ALA A O 1
ATOM 1764 N N . ALA A 1 242 ? -12.168 -6.627 10.064 1.00 96.44 242 ALA A N 1
ATOM 1765 C CA . ALA A 1 242 ? -13.402 -7.378 10.299 1.00 96.44 242 ALA A CA 1
ATOM 1766 C C . ALA A 1 242 ? -14.623 -6.547 9.894 1.00 96.44 242 ALA A C 1
ATOM 1768 O O . ALA A 1 242 ? -14.632 -5.335 10.107 1.00 96.44 242 ALA A O 1
ATOM 1769 N N . SER A 1 243 ? -15.617 -7.187 9.275 1.00 94.62 243 SER A N 1
ATOM 1770 C CA . SER A 1 243 ? -16.941 -6.602 9.043 1.00 94.62 243 SER A CA 1
ATOM 1771 C C . SER A 1 243 ? -17.960 -7.665 8.622 1.00 94.62 243 SER A C 1
ATOM 1773 O O . SER A 1 243 ? -17.636 -8.601 7.882 1.00 94.62 243 SER A O 1
ATOM 1775 N N . GLY A 1 244 ? -19.210 -7.508 9.056 1.00 89.75 244 GLY A N 1
ATOM 1776 C CA . GLY A 1 244 ? -20.360 -8.259 8.562 1.00 89.75 244 GLY A CA 1
ATOM 1777 C C . GLY A 1 244 ? -20.298 -9.755 8.868 1.00 89.75 244 GLY A C 1
ATOM 1778 O O . GLY A 1 244 ? -20.727 -10.554 8.033 1.00 89.75 244 GLY A O 1
ATOM 1779 N N . GLY A 1 245 ? -19.725 -10.140 10.016 1.00 94.31 245 GLY A N 1
ATOM 1780 C CA . GLY A 1 245 ? -19.529 -11.545 10.398 1.00 94.31 245 GLY A CA 1
ATOM 1781 C C . GLY A 1 245 ? -18.356 -12.238 9.694 1.00 94.31 245 GLY A C 1
ATOM 1782 O O . GLY A 1 245 ? -18.298 -13.467 9.667 1.00 94.31 245 GLY A O 1
ATOM 1783 N N . ARG A 1 246 ? -17.420 -11.475 9.115 1.00 97.44 246 ARG A N 1
ATOM 1784 C CA . ARG A 1 246 ? -16.189 -11.988 8.489 1.00 97.44 246 ARG A CA 1
ATOM 1785 C C . ARG A 1 246 ? -14.967 -11.277 9.055 1.00 97.44 246 ARG A C 1
ATOM 1787 O O . ARG A 1 246 ? -14.986 -10.058 9.222 1.00 97.44 246 ARG A O 1
ATOM 1794 N N . ALA A 1 247 ? -13.894 -12.029 9.275 1.00 97.81 247 ALA A N 1
ATOM 1795 C CA . ALA A 1 247 ? -12.571 -11.485 9.561 1.00 97.81 247 ALA A CA 1
ATOM 1796 C C . ALA A 1 247 ? -11.623 -11.817 8.404 1.00 97.81 247 ALA A C 1
ATOM 1798 O O . ALA A 1 247 ? -11.666 -12.907 7.839 1.00 97.81 247 ALA A O 1
ATOM 1799 N N . TYR A 1 248 ? -10.757 -10.877 8.052 1.00 98.00 248 TYR A N 1
ATOM 1800 C CA . TYR A 1 248 ? -9.807 -10.982 6.949 1.00 98.00 248 TYR A CA 1
ATOM 1801 C C . TYR A 1 248 ? -8.416 -10.704 7.493 1.00 98.00 248 TYR A C 1
ATOM 1803 O O . TYR A 1 248 ? -8.244 -9.712 8.203 1.00 98.00 248 TYR A O 1
ATOM 1811 N N . ALA A 1 249 ? -7.424 -11.530 7.170 1.00 96.88 249 ALA A N 1
ATOM 1812 C CA . ALA A 1 249 ? -6.070 -11.339 7.680 1.00 96.88 249 ALA A CA 1
ATOM 1813 C C . ALA A 1 249 ? -4.993 -11.593 6.625 1.00 96.88 249 ALA A C 1
ATOM 1815 O O . ALA A 1 249 ? -5.123 -12.485 5.793 1.00 96.88 249 ALA A O 1
ATOM 1816 N N . ILE A 1 250 ? -3.910 -10.815 6.678 1.00 93.12 250 ILE A N 1
ATOM 1817 C CA . ILE A 1 250 ? -2.749 -10.994 5.794 1.00 93.12 250 ILE A CA 1
ATOM 1818 C C . ILE A 1 250 ? -1.767 -11.977 6.434 1.00 93.12 250 ILE A C 1
ATOM 1820 O O . ILE A 1 250 ? -1.416 -11.826 7.609 1.00 93.12 250 ILE A O 1
ATOM 1824 N N . GLN A 1 251 ? -1.262 -12.915 5.632 1.00 91.12 251 GLN A N 1
ATOM 1825 C CA . GLN A 1 251 ? -0.027 -13.646 5.917 1.00 91.12 251 GLN A CA 1
ATOM 1826 C C . GLN A 1 251 ? 1.126 -13.141 5.031 1.00 91.12 251 GLN A C 1
ATOM 1828 O O . GLN A 1 251 ? 0.900 -12.763 3.878 1.00 91.12 251 GLN A O 1
ATOM 1833 N N . PRO A 1 252 ? 2.384 -13.168 5.510 1.00 80.06 252 PRO A N 1
ATOM 1834 C CA . PRO A 1 252 ? 3.549 -12.902 4.672 1.00 80.06 252 PRO A CA 1
ATOM 1835 C C . PRO A 1 252 ? 3.625 -13.848 3.463 1.00 80.06 252 PRO A C 1
ATOM 1837 O O . PRO A 1 252 ? 3.464 -15.058 3.610 1.00 80.06 252 PRO A O 1
ATOM 1840 N N . SER A 1 253 ? 4.024 -13.318 2.302 1.00 68.12 253 SER A N 1
ATOM 1841 C CA . SER A 1 253 ? 4.042 -14.012 0.994 1.00 68.12 253 SER A CA 1
ATOM 1842 C C . SER A 1 253 ? 2.662 -14.121 0.325 1.00 68.12 253 SER A C 1
ATOM 1844 O O . SER A 1 253 ? 2.208 -15.212 -0.013 1.00 68.12 253 SER A O 1
ATOM 1846 N N . ASP A 1 254 ? 2.043 -12.963 0.077 1.00 81.31 254 ASP A N 1
ATOM 1847 C CA . ASP A 1 254 ? 0.976 -12.785 -0.921 1.00 81.31 254 ASP A CA 1
ATOM 1848 C C . ASP A 1 254 ? -0.298 -13.613 -0.666 1.00 81.31 254 ASP A C 1
ATOM 1850 O O . ASP A 1 254 ? -0.888 -14.206 -1.575 1.00 81.31 254 ASP A O 1
ATOM 1854 N N . ILE A 1 255 ? -0.714 -13.660 0.602 1.00 91.31 255 ILE A N 1
ATOM 1855 C CA . ILE A 1 255 ? -1.861 -14.428 1.095 1.00 91.31 255 ILE A CA 1
ATOM 1856 C C . ILE A 1 255 ? -2.772 -13.526 1.936 1.00 91.31 255 ILE A C 1
ATOM 1858 O O . ILE A 1 255 ? -2.318 -12.882 2.884 1.00 91.31 255 ILE A O 1
ATOM 1862 N N . VAL A 1 256 ? -4.070 -13.535 1.620 1.00 95.56 256 VAL A N 1
ATOM 1863 C CA . VAL A 1 256 ? -5.135 -12.982 2.468 1.00 95.56 256 VAL A CA 1
ATOM 1864 C C . VAL A 1 256 ? -6.126 -14.093 2.794 1.00 95.56 256 VAL A C 1
ATOM 1866 O O . VAL A 1 256 ? -6.793 -14.622 1.905 1.00 95.56 256 VAL A O 1
ATOM 1869 N N . ASP A 1 257 ? -6.225 -14.448 4.066 1.00 96.94 257 ASP A N 1
ATOM 1870 C CA . ASP A 1 257 ? -7.173 -15.437 4.566 1.00 96.94 257 ASP A CA 1
ATOM 1871 C C . ASP A 1 257 ? -8.513 -14.787 4.917 1.00 96.94 257 ASP A C 1
ATOM 1873 O O . ASP A 1 257 ? -8.563 -13.674 5.449 1.00 96.94 257 ASP A O 1
ATOM 1877 N N . VAL A 1 258 ? -9.599 -15.499 4.620 1.00 98.06 258 VAL A N 1
ATOM 1878 C CA . VAL A 1 258 ? -10.985 -15.102 4.878 1.00 98.06 258 VAL A CA 1
ATOM 1879 C C . VAL A 1 258 ? -11.586 -16.082 5.876 1.00 98.06 258 VAL A C 1
ATOM 1881 O O . VAL A 1 258 ? -11.776 -17.263 5.575 1.00 98.06 258 VAL A O 1
ATOM 1884 N N . PHE A 1 259 ? -11.889 -15.585 7.068 1.00 98.12 259 PHE A N 1
ATOM 1885 C CA . PHE A 1 259 ? -12.507 -16.339 8.146 1.00 98.12 259 PHE A CA 1
ATOM 1886 C C . PHE A 1 259 ? -13.994 -16.005 8.233 1.00 98.12 259 PHE A C 1
ATOM 1888 O O . PHE A 1 259 ? -14.375 -14.832 8.296 1.00 98.12 259 PHE A O 1
ATOM 1895 N N . ASP A 1 260 ? -14.827 -17.039 8.298 1.00 97.81 260 ASP A N 1
ATOM 1896 C CA . ASP A 1 260 ? -16.196 -16.883 8.768 1.00 97.81 260 ASP A CA 1
ATOM 1897 C C . ASP A 1 260 ? -16.170 -16.785 10.296 1.00 97.81 260 ASP A C 1
ATOM 1899 O O . ASP A 1 260 ? -15.593 -17.637 10.981 1.00 97.81 260 ASP A O 1
ATOM 1903 N N . VAL A 1 261 ? -16.744 -15.704 10.820 1.00 97.62 261 VAL A N 1
ATOM 1904 C CA . VAL A 1 261 ? -16.819 -15.401 12.255 1.00 97.62 261 VAL A CA 1
ATOM 1905 C C . VAL A 1 261 ? -18.250 -15.037 12.664 1.00 97.62 261 VAL A C 1
ATOM 1907 O O . VAL A 1 261 ? -18.460 -14.432 13.711 1.00 97.62 261 VAL A O 1
ATOM 1910 N N . THR A 1 262 ? -19.250 -15.448 11.870 1.00 96.69 262 THR A N 1
ATOM 1911 C CA . THR A 1 262 ? -20.685 -15.273 12.178 1.00 96.69 262 THR A CA 1
ATOM 1912 C C . THR A 1 262 ? -21.078 -15.878 13.530 1.00 96.69 262 THR A C 1
ATOM 1914 O O . THR A 1 262 ? -22.014 -15.410 14.177 1.00 96.69 262 THR A O 1
ATOM 1917 N N . LEU A 1 263 ? -20.316 -16.876 13.989 1.00 96.56 263 LEU A N 1
ATOM 1918 C CA . LEU A 1 263 ? -20.244 -17.317 15.377 1.00 96.56 263 LEU A CA 1
ATOM 1919 C C . LEU A 1 263 ? -18.824 -17.049 15.919 1.00 96.56 263 LEU A C 1
ATOM 1921 O O . LEU A 1 263 ? -17.939 -17.880 15.712 1.00 96.56 263 LEU A O 1
ATOM 1925 N N . PRO A 1 264 ? -18.584 -15.945 16.658 1.00 96.88 264 PRO A N 1
ATOM 1926 C CA . PRO A 1 264 ? -17.259 -15.595 17.193 1.00 96.88 264 PRO A CA 1
ATOM 1927 C C . PRO A 1 264 ? -16.614 -16.650 18.111 1.00 96.88 264 PRO A C 1
ATOM 1929 O O . PRO A 1 264 ? -15.405 -16.629 18.334 1.00 96.88 264 PRO A O 1
ATOM 1932 N N . THR A 1 265 ? -17.406 -17.589 18.641 1.00 97.56 265 THR A N 1
ATOM 1933 C CA . THR A 1 265 ? -16.941 -18.735 19.441 1.00 97.56 265 THR A CA 1
ATOM 1934 C C . THR A 1 265 ? -16.515 -19.950 18.613 1.00 97.56 265 THR A C 1
ATOM 1936 O O . THR A 1 265 ? -15.873 -20.858 19.138 1.00 97.56 265 THR A O 1
ATOM 1939 N N . MET A 1 266 ? -16.855 -19.986 17.322 1.00 96.75 266 MET A N 1
ATOM 1940 C CA . MET A 1 266 ? -16.520 -21.060 16.382 1.00 96.75 266 MET A CA 1
ATOM 1941 C C . MET A 1 266 ? -16.008 -20.493 15.040 1.00 96.75 266 MET A C 1
ATOM 1943 O O . MET A 1 266 ? -16.575 -20.811 13.993 1.00 96.75 266 MET A O 1
ATOM 1947 N N . PRO A 1 267 ? -14.953 -19.654 15.043 1.00 97.56 267 PRO A N 1
ATOM 1948 C CA . PRO A 1 267 ? -14.401 -19.101 13.812 1.00 97.56 267 PRO A CA 1
ATOM 1949 C C . PRO A 1 267 ? -13.789 -20.198 12.934 1.00 97.56 267 PRO A C 1
ATOM 1951 O O . PRO A 1 267 ? -13.139 -21.118 13.438 1.00 97.56 267 PRO A O 1
ATOM 1954 N N . VAL A 1 268 ? -13.954 -20.089 11.615 1.00 96.44 268 VAL A N 1
ATOM 1955 C CA . VAL A 1 268 ? -13.413 -21.053 10.643 1.00 96.44 268 VAL A CA 1
ATOM 1956 C C . VAL A 1 268 ? -12.745 -20.346 9.469 1.00 96.44 268 VAL A C 1
ATOM 1958 O O . VAL A 1 268 ? -13.237 -19.334 8.983 1.00 96.44 268 VAL A O 1
ATOM 1961 N N . LEU A 1 269 ? -11.625 -20.890 8.987 1.00 97.38 269 LEU A N 1
ATOM 1962 C CA . LEU A 1 269 ? -11.016 -20.457 7.727 1.00 97.38 269 LEU A CA 1
ATOM 1963 C C . LEU A 1 269 ? -11.908 -20.928 6.569 1.00 97.38 269 LEU A C 1
ATOM 1965 O O . LEU A 1 269 ? -12.022 -22.131 6.336 1.00 97.38 269 LEU A O 1
ATOM 1969 N N . ALA A 1 270 ? -12.553 -19.989 5.880 1.00 97.38 270 ALA A N 1
ATOM 1970 C CA . ALA A 1 270 ? -13.518 -20.268 4.820 1.00 97.38 270 ALA A CA 1
ATOM 1971 C C . ALA A 1 270 ? -12.870 -20.248 3.426 1.00 97.38 270 ALA A C 1
ATOM 1973 O O . ALA A 1 270 ? -13.171 -21.109 2.599 1.00 97.38 270 ALA A O 1
ATOM 1974 N N . ALA A 1 271 ? -11.946 -19.315 3.177 1.00 97.38 271 ALA A N 1
ATOM 1975 C CA . ALA A 1 271 ? -11.205 -19.218 1.920 1.00 97.38 271 ALA A CA 1
ATOM 1976 C C . ALA A 1 271 ? -9.826 -18.559 2.095 1.00 97.38 271 ALA A C 1
ATOM 1978 O O . ALA A 1 271 ? -9.581 -17.845 3.065 1.00 97.38 271 ALA A O 1
ATOM 1979 N N . THR A 1 272 ? -8.951 -18.739 1.103 1.00 95.75 272 THR A N 1
ATOM 1980 C CA . THR A 1 272 ? -7.645 -18.066 1.016 1.00 95.75 272 THR A CA 1
ATOM 1981 C C . THR A 1 272 ? -7.478 -17.435 -0.366 1.00 95.75 272 THR A C 1
ATOM 1983 O O . THR A 1 272 ? -7.477 -18.130 -1.384 1.00 95.75 272 THR A O 1
ATOM 1986 N N . ILE A 1 273 ? -7.289 -16.118 -0.407 1.00 95.50 273 ILE A N 1
ATOM 1987 C CA . ILE A 1 273 ? -6.988 -15.340 -1.611 1.00 95.50 273 ILE A CA 1
ATOM 1988 C C . ILE A 1 273 ? -5.464 -15.275 -1.770 1.00 95.50 273 ILE A C 1
ATOM 1990 O O . ILE A 1 273 ? -4.750 -14.903 -0.840 1.00 95.50 273 ILE A O 1
ATOM 1994 N N . ARG A 1 274 ? -4.949 -15.622 -2.956 1.00 92.50 274 ARG A N 1
ATOM 1995 C CA . ARG A 1 274 ? -3.517 -15.513 -3.285 1.00 92.50 274 ARG A CA 1
ATOM 1996 C C . ARG A 1 274 ? -3.267 -14.255 -4.106 1.00 92.50 274 ARG A C 1
ATOM 1998 O O . ARG A 1 274 ? -3.466 -14.254 -5.318 1.00 92.50 274 ARG A O 1
ATOM 2005 N N . GLN A 1 275 ? -2.878 -13.185 -3.425 1.00 86.25 275 GLN A N 1
ATOM 2006 C CA . GLN A 1 275 ? -2.580 -11.883 -4.006 1.00 86.25 275 GLN A CA 1
ATOM 2007 C C . GLN A 1 275 ? -1.597 -11.129 -3.095 1.00 86.25 275 GLN A C 1
ATOM 2009 O O . GLN A 1 275 ? -1.793 -11.134 -1.879 1.00 86.25 275 GLN A O 1
ATOM 2014 N N . PRO A 1 276 ? -0.610 -10.405 -3.654 1.00 83.19 276 PRO A N 1
ATOM 2015 C CA . PRO A 1 276 ? 0.160 -9.417 -2.909 1.00 83.19 276 PRO A CA 1
ATOM 2016 C C . PRO A 1 276 ? -0.738 -8.443 -2.145 1.00 83.19 276 PRO A C 1
ATOM 2018 O O . PRO A 1 276 ? -1.644 -7.827 -2.719 1.00 83.19 276 PRO A O 1
ATOM 2021 N N . ALA A 1 277 ? -0.491 -8.335 -0.843 1.00 84.69 277 ALA A N 1
ATOM 2022 C CA . ALA A 1 277 ? -1.268 -7.540 0.093 1.00 84.69 277 ALA A CA 1
ATOM 2023 C C . ALA A 1 277 ? -0.368 -7.082 1.248 1.00 84.69 277 ALA A C 1
ATOM 2025 O O . ALA A 1 277 ? 0.311 -7.892 1.874 1.00 84.69 277 ALA A O 1
ATOM 2026 N N . ALA A 1 278 ? -0.399 -5.786 1.554 1.00 82.62 278 ALA A N 1
ATOM 2027 C CA . ALA A 1 278 ? 0.221 -5.213 2.755 1.00 82.62 278 ALA A CA 1
ATOM 2028 C C . ALA A 1 278 ? -0.774 -4.384 3.586 1.00 82.62 278 ALA A C 1
ATOM 2030 O O . ALA A 1 278 ? -0.515 -4.087 4.753 1.00 82.62 278 ALA A O 1
ATOM 2031 N N . VAL A 1 279 ? -1.927 -4.037 3.003 1.00 86.44 279 VAL A N 1
ATOM 2032 C CA . VAL A 1 279 ? -3.028 -3.313 3.641 1.00 86.44 279 VAL A CA 1
ATOM 2033 C C . VAL A 1 279 ? -4.371 -3.899 3.226 1.00 86.44 279 VAL A C 1
ATOM 2035 O O . VAL A 1 279 ? -4.604 -4.201 2.055 1.00 86.44 279 VAL A O 1
ATOM 2038 N N . ILE A 1 280 ? -5.254 -4.021 4.213 1.00 93.06 280 ILE A N 1
ATOM 2039 C CA . ILE A 1 280 ? -6.645 -4.437 4.060 1.00 93.06 280 ILE A CA 1
ATOM 2040 C C . ILE A 1 280 ? -7.552 -3.530 4.887 1.00 93.06 280 ILE A C 1
ATOM 2042 O O . ILE A 1 280 ? -7.139 -3.008 5.923 1.00 93.06 280 ILE A O 1
ATOM 2046 N N . ALA A 1 281 ? -8.794 -3.395 4.438 1.00 94.69 281 ALA A N 1
ATOM 2047 C CA . ALA A 1 281 ? -9.916 -2.900 5.228 1.00 94.69 281 ALA A CA 1
ATOM 2048 C C . ALA A 1 281 ? -11.203 -3.587 4.747 1.00 94.69 281 ALA A C 1
ATOM 2050 O O . ALA A 1 281 ? -11.225 -4.199 3.675 1.00 94.69 281 ALA A O 1
ATOM 2051 N N . ALA A 1 282 ? -12.278 -3.481 5.522 1.00 94.44 282 ALA A N 1
ATOM 2052 C CA . ALA A 1 282 ? -13.560 -4.096 5.201 1.00 94.44 282 ALA A CA 1
ATOM 2053 C C . ALA A 1 282 ? -14.727 -3.130 5.431 1.00 94.44 282 ALA A C 1
ATOM 2055 O O . ALA A 1 282 ? -14.649 -2.252 6.285 1.00 94.44 282 ALA A O 1
ATOM 2056 N N . SER A 1 283 ? -15.804 -3.325 4.673 1.00 92.62 283 SER A N 1
ATOM 2057 C CA . SER A 1 283 ? -17.135 -2.777 4.958 1.00 92.62 283 SER A CA 1
ATOM 2058 C C . SER A 1 283 ? -18.160 -3.772 4.441 1.00 92.62 283 SER A C 1
ATOM 2060 O O . SER A 1 283 ? -18.116 -4.140 3.265 1.00 92.62 283 SER A O 1
ATOM 2062 N N . ASP A 1 284 ? -19.070 -4.217 5.302 1.00 89.44 284 ASP A N 1
ATOM 2063 C CA . ASP A 1 284 ? -20.139 -5.149 4.948 1.00 89.44 284 ASP A CA 1
ATOM 2064 C C . ASP A 1 284 ? -19.564 -6.458 4.351 1.00 89.44 284 ASP A C 1
ATOM 2066 O O . ASP A 1 284 ? -18.698 -7.106 4.940 1.00 89.44 284 ASP A O 1
ATOM 2070 N N . ALA A 1 285 ? -20.017 -6.842 3.154 1.00 91.62 285 ALA A N 1
ATOM 2071 C CA . ALA A 1 285 ? -19.495 -7.958 2.364 1.00 91.62 285 ALA A CA 1
ATOM 2072 C C . ALA A 1 285 ? -18.459 -7.521 1.302 1.00 91.62 285 ALA A C 1
ATOM 2074 O O . ALA A 1 285 ? -18.367 -8.123 0.229 1.00 91.62 285 ALA A O 1
ATOM 2075 N N . ARG A 1 286 ? -17.707 -6.441 1.562 1.00 94.00 286 ARG A N 1
ATOM 2076 C CA . ARG A 1 286 ? -16.601 -5.977 0.714 1.00 94.00 286 ARG A CA 1
ATOM 2077 C C . ARG A 1 286 ? -15.278 -5.993 1.475 1.00 94.00 286 ARG A C 1
ATOM 2079 O O . ARG A 1 286 ? -15.113 -5.284 2.468 1.00 94.00 286 ARG A O 1
ATOM 2086 N N . LEU A 1 287 ? -14.319 -6.750 0.950 1.00 95.88 287 LEU A N 1
ATOM 2087 C CA . LEU A 1 287 ? -12.910 -6.701 1.337 1.00 95.88 287 LEU A CA 1
ATOM 2088 C C . LEU A 1 287 ? -12.151 -5.812 0.347 1.00 95.88 287 LEU A C 1
ATOM 2090 O O . LEU A 1 287 ? -12.219 -6.015 -0.864 1.00 95.88 287 LEU A O 1
ATOM 2094 N N . TYR A 1 288 ? -11.393 -4.856 0.869 1.00 94.56 288 TYR A N 1
ATOM 2095 C CA . TYR A 1 288 ? -10.513 -3.979 0.106 1.00 94.56 288 TYR A CA 1
ATOM 2096 C C . TYR A 1 288 ? -9.063 -4.409 0.350 1.00 94.56 288 TYR A C 1
ATOM 2098 O O . TYR A 1 288 ? -8.676 -4.614 1.500 1.00 94.56 288 TYR A O 1
ATOM 2106 N N . VAL A 1 289 ? -8.260 -4.539 -0.710 1.00 91.75 289 VAL A N 1
ATOM 2107 C CA . VAL A 1 289 ? -6.870 -5.032 -0.654 1.00 91.75 289 VAL A CA 1
ATOM 2108 C C . VAL A 1 289 ? -5.954 -4.129 -1.477 1.00 91.75 289 VAL A C 1
ATOM 2110 O O . VAL A 1 289 ? -6.268 -3.805 -2.619 1.00 91.75 289 VAL A O 1
ATOM 2113 N N . SER A 1 290 ? -4.799 -3.756 -0.926 1.00 87.19 290 SER A N 1
ATOM 2114 C CA . SER A 1 290 ? -3.699 -3.100 -1.651 1.00 87.19 290 SER A CA 1
ATOM 2115 C C . SER A 1 290 ? -2.368 -3.375 -0.922 1.00 87.19 290 SER A C 1
ATOM 2117 O O . SER A 1 290 ? -2.294 -4.214 -0.017 1.00 87.19 290 SER A O 1
ATOM 2119 N N . GLY A 1 291 ? -1.297 -2.684 -1.300 1.00 77.50 291 GLY A N 1
ATOM 2120 C CA . GLY A 1 291 ? 0.003 -2.761 -0.648 1.00 77.50 291 GLY A CA 1
ATOM 2121 C C . GLY A 1 291 ? 1.144 -2.601 -1.634 1.00 77.50 291 GLY A C 1
ATOM 2122 O O . GLY A 1 291 ? 1.090 -1.764 -2.538 1.00 77.50 291 GLY A O 1
ATOM 2123 N N . SER A 1 292 ? 2.173 -3.422 -1.458 1.00 75.38 292 SER A N 1
ATOM 2124 C CA . SER A 1 292 ? 3.380 -3.392 -2.271 1.00 75.38 292 SER A CA 1
ATOM 2125 C C . SER A 1 292 ? 3.936 -4.782 -2.569 1.00 75.38 292 SER A C 1
ATOM 2127 O O . SER A 1 292 ? 3.633 -5.763 -1.891 1.00 75.38 292 SER A O 1
ATOM 2129 N N . LEU A 1 293 ? 4.764 -4.841 -3.610 1.00 71.12 293 LEU A N 1
ATOM 2130 C CA . LEU A 1 293 ? 5.620 -5.965 -3.959 1.00 71.12 293 LEU A CA 1
ATOM 2131 C C . LEU A 1 293 ? 7.081 -5.563 -3.739 1.00 71.12 293 LEU A C 1
ATOM 2133 O O . LEU A 1 293 ? 7.534 -4.519 -4.217 1.00 71.12 293 LEU A O 1
ATOM 2137 N N . ILE A 1 294 ? 7.825 -6.431 -3.055 1.00 62.09 294 ILE A N 1
ATOM 2138 C CA . ILE A 1 294 ? 9.284 -6.372 -2.947 1.00 62.09 294 ILE A CA 1
ATOM 2139 C C . ILE A 1 294 ? 9.811 -7.692 -3.505 1.00 62.09 294 ILE A C 1
ATOM 2141 O O . ILE A 1 294 ? 9.731 -8.732 -2.848 1.00 62.09 294 ILE A O 1
ATOM 2145 N N . ASP A 1 295 ? 10.313 -7.657 -4.737 1.00 56.28 295 ASP A N 1
ATOM 2146 C CA . ASP A 1 295 ? 10.913 -8.830 -5.372 1.00 56.28 295 ASP A CA 1
ATOM 2147 C C . ASP A 1 295 ? 12.214 -9.230 -4.649 1.00 56.28 295 ASP A C 1
ATOM 2149 O O . ASP A 1 295 ? 12.967 -8.378 -4.160 1.00 56.28 295 ASP A O 1
ATOM 2153 N N . ARG A 1 296 ? 12.489 -10.537 -4.571 1.00 47.84 296 ARG A N 1
ATOM 2154 C CA . ARG A 1 296 ? 13.563 -11.140 -3.759 1.00 47.84 296 ARG A CA 1
ATOM 2155 C C . ARG A 1 296 ? 14.938 -11.004 -4.426 1.00 47.84 296 ARG A C 1
ATOM 2157 O O . ARG A 1 296 ? 15.636 -11.985 -4.666 1.00 47.84 296 ARG A O 1
ATOM 2164 N N . GLY A 1 297 ? 15.326 -9.759 -4.682 1.00 50.94 297 GLY A N 1
ATOM 2165 C CA . GLY A 1 297 ? 16.600 -9.360 -5.281 1.00 50.94 297 GLY A CA 1
ATOM 2166 C C . GLY A 1 297 ? 16.732 -7.861 -5.585 1.00 50.94 297 GLY A C 1
ATOM 2167 O O . GLY A 1 297 ? 17.792 -7.446 -6.049 1.00 50.94 297 GLY A O 1
ATOM 2168 N N . LEU A 1 298 ? 15.697 -7.044 -5.340 1.00 50.31 298 LEU A N 1
ATOM 2169 C CA . LEU A 1 298 ? 15.674 -5.622 -5.704 1.00 50.31 298 LEU A CA 1
ATOM 2170 C C . LEU A 1 298 ? 15.845 -4.684 -4.502 1.00 50.31 298 LEU A C 1
ATOM 2172 O O . LEU A 1 298 ? 15.571 -5.030 -3.356 1.00 50.31 298 LEU A O 1
ATOM 2176 N N . THR A 1 299 ? 16.252 -3.449 -4.795 1.00 50.97 299 THR A N 1
ATOM 2177 C CA . THR A 1 299 ? 16.362 -2.336 -3.836 1.00 50.97 299 THR A CA 1
ATOM 2178 C C . THR A 1 299 ? 15.142 -1.405 -3.841 1.00 50.97 299 THR A C 1
ATOM 2180 O O . THR A 1 299 ? 15.173 -0.356 -3.201 1.00 50.97 299 THR A O 1
ATOM 2183 N N . THR A 1 300 ? 14.094 -1.732 -4.602 1.00 56.66 300 THR A N 1
ATOM 2184 C CA . THR A 1 300 ? 12.933 -0.864 -4.857 1.00 56.66 300 THR A CA 1
ATOM 2185 C C . THR A 1 300 ? 11.621 -1.627 -4.723 1.00 56.66 300 THR A C 1
ATOM 2187 O O . THR A 1 300 ? 11.451 -2.710 -5.275 1.00 56.66 300 THR A O 1
ATOM 2190 N N . GLU A 1 301 ? 10.692 -1.017 -3.996 1.00 67.62 301 GLU A N 1
ATOM 2191 C CA . GLU A 1 301 ? 9.346 -1.498 -3.688 1.00 67.62 301 GLU A CA 1
ATOM 2192 C C . GLU A 1 301 ? 8.343 -0.920 -4.698 1.00 67.62 301 GLU A C 1
ATOM 2194 O O . GLU A 1 301 ? 8.347 0.291 -4.909 1.00 67.62 301 GLU A O 1
ATOM 2199 N N . ILE A 1 302 ? 7.482 -1.742 -5.307 1.00 69.69 302 ILE A N 1
ATOM 2200 C CA . ILE A 1 302 ? 6.445 -1.283 -6.255 1.00 69.69 302 ILE A CA 1
ATOM 2201 C C . ILE A 1 302 ? 5.043 -1.400 -5.646 1.00 69.69 302 ILE A C 1
ATOM 2203 O O . ILE A 1 302 ? 4.806 -2.261 -4.803 1.00 69.69 302 ILE A O 1
ATOM 2207 N N . GLY A 1 303 ? 4.109 -0.544 -6.066 1.00 73.38 303 GLY A N 1
ATOM 2208 C CA . GLY A 1 303 ? 2.723 -0.569 -5.587 1.00 73.38 303 GLY A CA 1
ATOM 2209 C C . GLY A 1 303 ? 1.906 -1.742 -6.133 1.00 73.38 303 GLY A C 1
ATOM 2210 O O . GLY A 1 303 ? 2.198 -2.277 -7.202 1.00 73.38 303 GLY A O 1
ATOM 2211 N N . VAL A 1 304 ? 0.856 -2.118 -5.401 1.00 77.56 304 VAL A N 1
ATOM 2212 C CA . VAL A 1 304 ? -0.153 -3.104 -5.815 1.00 77.56 304 VAL A CA 1
ATOM 2213 C C . VAL A 1 304 ? -1.510 -2.398 -5.959 1.00 77.56 304 VAL A C 1
ATOM 2215 O O . VAL A 1 304 ? -1.880 -1.653 -5.047 1.00 77.56 304 VAL A O 1
ATOM 2218 N N . PRO A 1 305 ? -2.274 -2.632 -7.047 1.00 83.56 305 PRO A N 1
ATOM 2219 C CA . PRO A 1 305 ? -3.554 -1.961 -7.287 1.00 83.56 305 PRO A CA 1
ATOM 2220 C C . PRO A 1 305 ? -4.536 -2.093 -6.124 1.00 83.56 305 PRO A C 1
ATOM 2222 O O . PRO A 1 305 ? -4.546 -3.110 -5.424 1.00 83.56 305 PRO A O 1
ATOM 2225 N N . LEU A 1 306 ? -5.398 -1.089 -5.951 1.00 87.94 306 LEU A N 1
ATOM 2226 C CA . LEU A 1 306 ? -6.535 -1.200 -5.043 1.00 87.94 306 LEU A CA 1
ATOM 2227 C C . LEU A 1 306 ? -7.541 -2.177 -5.653 1.00 87.94 306 LEU A C 1
ATOM 2229 O O . LEU A 1 306 ? -8.118 -1.897 -6.701 1.00 87.94 306 LEU A O 1
ATOM 2233 N N . ARG A 1 307 ? -7.766 -3.311 -4.994 1.00 92.06 307 ARG A N 1
ATOM 2234 C CA . ARG A 1 307 ? -8.739 -4.326 -5.408 1.00 92.06 307 ARG A CA 1
ATOM 2235 C C . ARG A 1 307 ? -9.870 -4.442 -4.408 1.00 92.06 307 ARG A C 1
ATOM 2237 O O . ARG A 1 307 ? -9.667 -4.309 -3.202 1.00 92.06 307 ARG A O 1
ATOM 2244 N N . ILE A 1 308 ? -11.058 -4.716 -4.931 1.00 95.12 308 ILE A N 1
ATOM 2245 C CA . ILE A 1 308 ? -12.280 -4.921 -4.158 1.00 95.12 308 ILE A CA 1
ATOM 2246 C C . ILE A 1 308 ? -12.768 -6.341 -4.420 1.00 95.12 308 ILE A C 1
ATOM 2248 O O . ILE A 1 308 ? -12.987 -6.726 -5.571 1.00 95.12 308 ILE A O 1
ATOM 2252 N N . TYR A 1 309 ? -12.964 -7.100 -3.349 1.00 96.50 309 TYR A N 1
ATOM 2253 C CA . TYR A 1 309 ? -13.557 -8.429 -3.358 1.00 96.50 309 TYR A CA 1
ATOM 2254 C C . TYR A 1 309 ? -14.962 -8.375 -2.763 1.00 96.50 309 TYR A C 1
ATOM 2256 O O . TYR A 1 309 ? -15.163 -7.858 -1.666 1.00 96.50 309 TYR A O 1
ATOM 2264 N N . ASP A 1 310 ? -15.917 -8.947 -3.487 1.00 96.31 310 ASP A N 1
ATOM 2265 C CA . ASP A 1 310 ? -17.211 -9.386 -2.975 1.00 96.31 310 ASP A CA 1
ATOM 2266 C C . ASP A 1 310 ? -16.979 -10.665 -2.173 1.00 96.31 310 ASP A C 1
ATOM 2268 O O . ASP A 1 310 ? -16.466 -11.656 -2.700 1.00 96.31 310 ASP A O 1
ATOM 2272 N N . THR A 1 311 ? -17.301 -10.615 -0.886 1.00 96.56 311 THR A N 1
ATOM 2273 C CA . THR A 1 311 ? -17.112 -11.709 0.073 1.00 96.56 311 THR A CA 1
ATOM 2274 C C . THR A 1 311 ? -18.451 -12.214 0.604 1.00 96.56 311 THR A C 1
ATOM 2276 O O . THR A 1 311 ? -18.488 -12.899 1.622 1.00 96.56 311 THR A O 1
ATOM 2279 N N . SER A 1 312 ? -19.563 -11.885 -0.072 1.00 95.31 312 SER A N 1
ATOM 2280 C CA . SER A 1 312 ? -20.927 -12.239 0.352 1.00 95.31 312 SER A CA 1
ATOM 2281 C C . SER A 1 312 ? -21.056 -13.726 0.697 1.00 95.31 312 SER A C 1
ATOM 2283 O O . SER A 1 312 ? -21.619 -14.058 1.740 1.00 95.31 312 SER A O 1
ATOM 2285 N N . ASP A 1 313 ? -20.432 -14.585 -0.111 1.00 94.94 313 ASP A N 1
ATOM 2286 C CA . ASP A 1 313 ? -20.039 -15.945 0.258 1.00 94.94 313 ASP A CA 1
ATOM 2287 C C . ASP A 1 313 ? -18.604 -15.922 0.828 1.00 94.94 313 ASP A C 1
ATOM 2289 O O . ASP A 1 313 ? -17.654 -15.555 0.129 1.00 94.94 313 ASP A O 1
ATOM 2293 N N . SER A 1 314 ? -18.446 -16.299 2.102 1.00 94.62 314 SER A N 1
ATOM 2294 C CA . SER A 1 314 ? -17.153 -16.342 2.800 1.00 94.62 314 SER A CA 1
ATOM 2295 C C . SER A 1 314 ? -16.215 -17.429 2.252 1.00 94.62 314 SER A C 1
ATOM 2297 O O . SER A 1 314 ? -14.996 -17.276 2.344 1.00 94.62 314 SER A O 1
ATOM 2299 N N . ALA A 1 315 ? -16.758 -18.484 1.634 1.00 96.12 315 ALA A N 1
ATOM 2300 C CA . ALA A 1 315 ? -16.009 -19.578 1.017 1.00 96.12 315 ALA A CA 1
ATOM 2301 C C . ALA A 1 315 ? -15.698 -19.346 -0.476 1.00 96.12 315 ALA A C 1
ATOM 2303 O O . ALA A 1 315 ? -14.836 -20.029 -1.036 1.00 96.12 315 ALA A O 1
ATOM 2304 N N . ALA A 1 316 ? -16.348 -18.369 -1.124 1.00 96.06 316 ALA A N 1
ATOM 2305 C CA . ALA A 1 316 ? -16.105 -18.007 -2.525 1.00 96.06 316 ALA A CA 1
ATOM 2306 C C . ALA A 1 316 ? -15.866 -16.492 -2.777 1.00 96.06 316 ALA A C 1
ATOM 2308 O O . ALA A 1 316 ? -16.581 -15.893 -3.589 1.00 96.06 316 ALA A O 1
ATOM 2309 N N . PRO A 1 317 ? -14.840 -15.856 -2.163 1.00 97.12 317 PRO A N 1
ATOM 2310 C CA . PRO A 1 317 ? -14.473 -14.469 -2.456 1.00 97.12 317 PRO A CA 1
ATOM 2311 C C . PRO A 1 317 ? -14.201 -14.217 -3.944 1.00 97.12 317 PRO A C 1
ATOM 2313 O O . PRO A 1 317 ? -13.420 -14.929 -4.582 1.00 97.12 317 PRO A O 1
ATOM 2316 N N . ARG A 1 318 ? -14.788 -13.153 -4.497 1.00 96.81 318 ARG A N 1
ATOM 2317 C CA . ARG A 1 318 ? -14.718 -12.820 -5.926 1.00 96.81 318 ARG A CA 1
ATOM 2318 C C . ARG A 1 318 ? -14.263 -11.381 -6.133 1.00 96.81 318 ARG A C 1
ATOM 2320 O O . ARG A 1 318 ? -14.892 -10.459 -5.627 1.00 96.81 318 ARG A O 1
ATOM 2327 N N . ALA A 1 319 ? -13.220 -11.168 -6.934 1.00 95.88 319 ALA A N 1
ATOM 2328 C CA . ALA A 1 319 ? -12.825 -9.821 -7.342 1.00 95.88 319 ALA A CA 1
ATOM 2329 C C . ALA A 1 319 ? -13.960 -9.144 -8.142 1.00 95.88 319 ALA A C 1
ATOM 2331 O O . ALA A 1 319 ? -14.500 -9.728 -9.086 1.00 95.88 319 ALA A O 1
ATOM 2332 N N . ILE A 1 320 ? -14.325 -7.922 -7.748 1.00 96.62 320 ILE A N 1
ATOM 2333 C CA . ILE A 1 320 ? -15.376 -7.097 -8.374 1.00 96.62 320 ILE A CA 1
ATOM 2334 C C . ILE A 1 320 ? -14.890 -5.731 -8.852 1.00 96.62 320 ILE A C 1
ATOM 2336 O O . ILE A 1 320 ? -15.626 -5.056 -9.567 1.00 96.62 320 ILE A O 1
ATOM 2340 N N . GLY A 1 321 ? -13.682 -5.326 -8.465 1.00 93.12 321 GLY A N 1
ATOM 2341 C CA . GLY A 1 321 ? -13.098 -4.051 -8.855 1.00 93.12 321 GLY A CA 1
ATOM 2342 C C . GLY A 1 321 ? -11.585 -4.034 -8.703 1.00 93.12 321 GLY A C 1
ATOM 2343 O O . GLY A 1 321 ? -11.034 -4.694 -7.822 1.00 93.12 321 GLY A O 1
ATOM 2344 N N . GLU A 1 322 ? -10.932 -3.259 -9.560 1.00 91.25 322 GLU A N 1
ATOM 2345 C CA . GLU A 1 322 ? -9.495 -2.996 -9.560 1.00 91.25 322 GLU A CA 1
ATOM 2346 C C . GLU A 1 322 ? -9.271 -1.536 -9.976 1.00 91.25 322 GLU A C 1
ATOM 2348 O O . GLU A 1 322 ? -9.925 -1.047 -10.900 1.00 91.25 322 GLU A O 1
ATOM 2353 N N . PHE A 1 323 ? -8.371 -0.832 -9.290 1.00 86.19 323 PHE A N 1
ATOM 2354 C CA . PHE A 1 323 ? -7.955 0.520 -9.647 1.00 86.19 323 PHE A CA 1
ATOM 2355 C C . PHE A 1 323 ? -6.431 0.645 -9.625 1.00 86.19 323 PHE A C 1
ATOM 2357 O O . PHE A 1 323 ? -5.793 0.664 -8.566 1.00 86.19 323 PHE A O 1
ATOM 2364 N N . ASP A 1 324 ? -5.864 0.764 -10.824 1.00 79.56 324 ASP A N 1
ATOM 2365 C CA . ASP A 1 324 ? -4.450 1.034 -11.061 1.00 79.56 324 ASP A CA 1
ATOM 2366 C C . ASP A 1 324 ? -4.135 2.524 -10.838 1.00 79.56 324 ASP A C 1
ATOM 2368 O O . ASP A 1 324 ? -3.912 3.267 -11.795 1.00 79.56 324 ASP A O 1
ATOM 2372 N N . ASP A 1 325 ? -4.017 2.967 -9.581 1.00 65.81 325 ASP A N 1
ATOM 2373 C CA . ASP A 1 325 ? -3.283 4.214 -9.276 1.00 65.81 325 ASP A CA 1
ATOM 2374 C C . ASP A 1 325 ? -1.764 3.980 -9.210 1.00 65.81 325 ASP A C 1
ATOM 2376 O O . ASP A 1 325 ? -1.043 4.564 -8.401 1.00 65.81 325 ASP A O 1
ATOM 2380 N N . LEU A 1 326 ? -1.275 3.047 -10.031 1.00 61.06 326 LEU A N 1
ATOM 2381 C CA . LEU A 1 326 ? 0.119 2.643 -10.040 1.00 61.06 326 LEU A CA 1
ATOM 2382 C C . LEU A 1 326 ? 0.976 3.764 -10.623 1.00 61.06 326 LEU A C 1
ATOM 2384 O O . LEU A 1 326 ? 1.051 3.947 -11.834 1.00 61.06 326 LEU A O 1
ATOM 2388 N N . ALA A 1 327 ? 1.650 4.478 -9.739 1.00 57.06 327 ALA A N 1
ATOM 2389 C CA . ALA A 1 327 ? 2.871 5.201 -10.029 1.00 57.06 327 ALA A CA 1
ATOM 2390 C C . ALA A 1 327 ? 3.866 4.870 -8.904 1.00 57.06 327 ALA A C 1
ATOM 2392 O O . ALA A 1 327 ? 3.481 4.595 -7.759 1.00 57.06 327 ALA A O 1
ATOM 2393 N N . GLY A 1 328 ? 5.131 4.720 -9.262 1.00 58.84 328 GLY A N 1
ATOM 2394 C CA . GLY A 1 328 ? 6.060 3.863 -8.543 1.00 58.84 328 GLY A CA 1
ATOM 2395 C C . GLY A 1 328 ? 7.056 4.628 -7.678 1.00 58.84 328 GLY A C 1
ATOM 2396 O O . GLY A 1 328 ? 6.930 5.828 -7.422 1.00 58.84 328 GLY A O 1
ATOM 2397 N N . PRO A 1 329 ? 8.129 3.952 -7.243 1.00 61.88 329 PRO A N 1
ATOM 2398 C CA . PRO A 1 329 ? 9.394 4.638 -7.093 1.00 61.88 329 PRO A CA 1
ATOM 2399 C C . PRO A 1 329 ? 9.887 5.040 -8.491 1.00 61.88 329 PRO A C 1
ATOM 2401 O O . PRO A 1 329 ? 9.863 4.237 -9.427 1.00 61.88 329 PRO A O 1
ATOM 2404 N N . VAL A 1 330 ? 10.421 6.254 -8.617 1.00 72.25 330 VAL A N 1
ATOM 2405 C CA . VAL A 1 330 ? 11.299 6.576 -9.746 1.00 72.25 330 VAL A CA 1
ATOM 2406 C C . VAL A 1 330 ? 12.565 5.730 -9.599 1.00 72.25 330 VAL A C 1
ATOM 2408 O O . VAL A 1 330 ? 13.358 5.966 -8.687 1.00 72.25 330 VAL A O 1
ATOM 2411 N N . SER A 1 331 ? 12.732 4.719 -10.453 1.00 75.12 331 SER A N 1
ATOM 2412 C CA . SER A 1 331 ? 13.827 3.738 -10.352 1.00 75.12 331 SER A CA 1
ATOM 2413 C C . SER A 1 331 ? 15.034 4.088 -11.225 1.00 75.12 331 SER A C 1
ATOM 2415 O O . SER A 1 331 ? 16.156 3.677 -10.927 1.00 75.12 331 SER A O 1
ATOM 2417 N N . GLY A 1 332 ? 14.817 4.856 -12.297 1.00 79.19 332 GLY A N 1
ATOM 2418 C CA . GLY A 1 332 ? 15.843 5.182 -13.281 1.00 79.19 332 GLY A CA 1
ATOM 2419 C C . GLY A 1 332 ? 15.546 6.474 -14.036 1.00 79.19 332 GLY A C 1
ATOM 2420 O O . GLY A 1 332 ? 14.399 6.764 -14.374 1.00 79.19 332 GLY A O 1
ATOM 2421 N N . ILE A 1 333 ? 16.601 7.240 -14.319 1.00 88.25 333 ILE A N 1
ATOM 2422 C CA . ILE A 1 333 ? 16.552 8.507 -15.054 1.00 88.25 333 ILE A CA 1
ATOM 2423 C C . ILE A 1 333 ? 17.738 8.619 -16.019 1.00 88.25 333 ILE A C 1
ATOM 2425 O O . ILE A 1 333 ? 18.875 8.312 -15.665 1.00 88.25 333 ILE A O 1
ATOM 2429 N N . ALA A 1 334 ? 17.472 9.100 -17.231 1.00 91.62 334 ALA A N 1
ATOM 2430 C CA . ALA A 1 334 ? 18.468 9.583 -18.181 1.00 91.62 334 ALA A CA 1
ATOM 2431 C C . ALA A 1 334 ? 18.070 10.987 -18.667 1.00 91.62 334 ALA A C 1
ATOM 2433 O O . ALA A 1 334 ? 16.906 11.375 -18.579 1.00 91.62 334 ALA A O 1
ATOM 2434 N N . THR A 1 335 ? 19.016 11.769 -19.189 1.00 91.56 335 THR A N 1
ATOM 2435 C CA . THR A 1 335 ? 18.741 13.130 -19.678 1.00 91.56 335 THR A CA 1
ATOM 2436 C C . THR A 1 335 ? 19.688 13.532 -20.808 1.00 91.56 335 THR A C 1
ATOM 2438 O O . THR A 1 335 ? 20.823 13.062 -20.860 1.00 91.56 335 THR A O 1
ATOM 2441 N N . ASP A 1 336 ? 19.223 14.406 -21.707 1.00 89.81 336 ASP A N 1
ATOM 2442 C CA . ASP A 1 336 ? 20.065 15.132 -22.674 1.00 89.81 336 ASP A CA 1
ATOM 2443 C C . ASP A 1 336 ? 20.373 16.581 -22.232 1.00 89.81 336 ASP A C 1
ATOM 2445 O O . ASP A 1 336 ? 20.898 17.376 -23.008 1.00 89.81 336 ASP A O 1
ATOM 2449 N N . GLY A 1 337 ? 20.048 16.936 -20.982 1.00 86.31 337 GLY A N 1
ATOM 2450 C CA . GLY A 1 337 ? 20.175 18.286 -20.425 1.00 86.31 337 GLY A CA 1
ATOM 2451 C C . GLY A 1 337 ? 18.998 19.216 -20.743 1.00 86.31 337 GLY A C 1
ATOM 2452 O O . GLY A 1 337 ? 18.863 20.252 -20.098 1.00 86.31 337 GLY A O 1
ATOM 2453 N N . THR A 1 338 ? 18.122 18.847 -21.685 1.00 90.88 338 THR A N 1
ATOM 2454 C CA . THR A 1 338 ? 16.873 19.578 -21.988 1.00 90.88 338 THR A CA 1
ATOM 2455 C C . THR A 1 338 ? 15.629 18.754 -21.680 1.00 90.88 338 THR A C 1
ATOM 2457 O O . THR A 1 338 ? 14.630 19.287 -21.197 1.00 90.88 338 THR A O 1
ATOM 2460 N N . LEU A 1 339 ? 15.711 17.445 -21.907 1.00 93.88 339 LEU A N 1
ATOM 2461 C CA . LEU A 1 339 ? 14.681 16.468 -21.609 1.00 93.88 339 LEU A CA 1
ATOM 2462 C C . LEU A 1 339 ? 15.188 15.476 -20.566 1.00 93.88 339 LEU A C 1
ATOM 2464 O O . LEU A 1 339 ? 16.361 15.086 -20.587 1.00 93.88 339 LEU A O 1
ATOM 2468 N N . ALA A 1 340 ? 14.302 15.037 -19.679 1.00 92.62 340 ALA A N 1
ATOM 2469 C CA . ALA A 1 340 ? 14.533 13.872 -18.834 1.00 92.62 340 ALA A CA 1
ATOM 2470 C C . ALA A 1 340 ? 13.635 12.720 -19.298 1.00 92.62 340 ALA A C 1
ATOM 2472 O O . ALA A 1 340 ? 12.506 12.929 -19.739 1.00 92.62 340 ALA A O 1
ATOM 2473 N N . TYR A 1 341 ? 14.162 11.507 -19.204 1.00 93.12 341 TYR A N 1
ATOM 2474 C CA . TYR A 1 341 ? 13.520 10.268 -19.616 1.00 93.12 341 TYR A CA 1
ATOM 2475 C C . TYR A 1 341 ? 13.563 9.342 -18.405 1.00 93.12 341 TYR A C 1
ATOM 2477 O O . TYR A 1 341 ? 14.649 9.001 -17.927 1.00 93.12 341 TYR A O 1
ATOM 2485 N N . VAL A 1 342 ? 12.397 9.018 -17.855 1.00 89.12 342 VAL A N 1
ATOM 2486 C CA . VAL A 1 342 ? 12.274 8.490 -16.494 1.00 89.12 342 VAL A CA 1
ATOM 2487 C C . VAL A 1 342 ? 11.401 7.247 -16.463 1.00 89.12 342 VAL A C 1
ATOM 2489 O O . VAL A 1 342 ? 10.388 7.163 -17.154 1.00 89.12 342 VAL A O 1
ATOM 2492 N N . ILE A 1 343 ? 11.794 6.300 -15.620 1.00 84.19 343 ILE A N 1
ATOM 2493 C CA . ILE A 1 343 ? 11.013 5.126 -15.254 1.00 84.19 343 ILE A CA 1
ATOM 2494 C C . ILE A 1 343 ? 10.302 5.425 -13.926 1.00 84.19 343 ILE A C 1
ATOM 2496 O O . ILE A 1 343 ? 10.959 5.580 -12.897 1.00 84.19 343 ILE A O 1
ATOM 2500 N N . ASP A 1 344 ? 8.973 5.509 -13.970 1.00 78.81 344 ASP A N 1
ATOM 2501 C CA . ASP A 1 344 ? 8.046 5.700 -12.846 1.00 78.81 344 ASP A CA 1
ATOM 2502 C C . ASP A 1 344 ? 6.964 4.608 -12.923 1.00 78.81 344 ASP A C 1
ATOM 2504 O O . ASP A 1 344 ? 5.925 4.789 -13.556 1.00 78.81 344 ASP A O 1
ATOM 2508 N N . HIS A 1 345 ? 7.258 3.426 -12.371 1.00 74.12 345 HIS A N 1
ATOM 2509 C CA . HIS A 1 345 ? 6.539 2.174 -12.667 1.00 74.12 345 HIS A CA 1
ATOM 2510 C C . HIS A 1 345 ? 5.004 2.276 -12.542 1.00 74.12 345 HIS A C 1
ATOM 2512 O O . HIS A 1 345 ? 4.531 2.676 -11.479 1.00 74.12 345 HIS A O 1
ATOM 2518 N N . PRO A 1 346 ? 4.215 1.876 -13.567 1.00 72.56 346 PRO A N 1
ATOM 2519 C CA . PRO A 1 346 ? 4.571 1.188 -14.814 1.00 72.56 346 PRO A CA 1
ATOM 2520 C C . PRO A 1 346 ? 4.783 2.148 -16.004 1.00 72.56 346 PRO A C 1
ATOM 2522 O O . PRO A 1 346 ? 4.773 1.720 -17.158 1.00 72.56 346 PRO A O 1
ATOM 2525 N N . TYR A 1 347 ? 4.915 3.453 -15.759 1.00 81.38 347 TYR A N 1
ATOM 2526 C CA . TYR A 1 347 ? 5.056 4.472 -16.793 1.00 81.38 347 TYR A CA 1
ATOM 2527 C C . TYR A 1 347 ? 6.522 4.769 -17.126 1.00 81.38 347 TYR A C 1
ATOM 2529 O O . TYR A 1 347 ? 7.346 5.070 -16.264 1.00 81.38 347 TYR A O 1
ATOM 2537 N N . PHE A 1 348 ? 6.833 4.795 -18.417 1.00 86.31 348 PHE A N 1
ATOM 2538 C CA . PHE A 1 348 ? 7.943 5.581 -18.940 1.00 86.31 348 PHE A CA 1
ATOM 2539 C C . PHE A 1 348 ? 7.450 7.008 -19.197 1.00 86.31 348 PHE A C 1
ATOM 2541 O O . PHE A 1 348 ? 6.445 7.191 -19.887 1.00 86.31 348 PHE A O 1
ATOM 2548 N N . ARG A 1 349 ? 8.142 8.018 -18.666 1.00 90.06 349 ARG A N 1
ATOM 2549 C CA . ARG A 1 349 ? 7.786 9.439 -18.797 1.00 90.06 349 ARG A CA 1
ATOM 2550 C C . ARG A 1 349 ? 8.880 10.227 -19.506 1.00 90.06 349 ARG A C 1
ATOM 2552 O O . ARG A 1 349 ? 10.068 9.999 -19.271 1.00 90.06 349 ARG A O 1
ATOM 2559 N N . VAL A 1 350 ? 8.475 11.204 -20.314 1.00 91.88 350 VAL A N 1
ATOM 2560 C CA . VAL A 1 350 ? 9.364 12.205 -20.918 1.00 91.88 350 VAL A CA 1
ATOM 2561 C C . VAL A 1 350 ? 8.998 13.580 -20.379 1.00 91.88 350 VAL A C 1
ATOM 2563 O O . VAL A 1 350 ? 7.851 14.014 -20.488 1.00 91.88 350 VAL A O 1
ATOM 2566 N N . LEU A 1 351 ? 9.981 14.268 -19.809 1.00 90.06 351 LEU A N 1
ATOM 2567 C CA . LEU A 1 351 ? 9.848 15.590 -19.214 1.00 90.06 351 LEU A CA 1
ATOM 2568 C C . LEU A 1 351 ? 10.605 16.615 -20.054 1.00 90.06 351 LEU A C 1
ATOM 2570 O O . LEU A 1 351 ? 11.718 16.347 -20.497 1.00 90.06 351 LEU A O 1
ATOM 2574 N N . ASP A 1 352 ? 10.061 17.819 -20.148 1.00 90.38 352 ASP A N 1
ATOM 2575 C CA . ASP A 1 352 ? 10.821 19.037 -20.411 1.00 90.38 352 ASP A CA 1
ATOM 2576 C C . ASP A 1 352 ? 11.399 19.530 -19.079 1.00 90.38 352 ASP A C 1
ATOM 2578 O O . ASP A 1 352 ? 10.654 19.859 -18.153 1.00 90.38 352 ASP A O 1
ATOM 2582 N N . VAL A 1 353 ? 12.730 19.526 -18.979 1.00 92.00 353 VAL A N 1
ATOM 2583 C CA . VAL A 1 353 ? 13.507 19.990 -17.814 1.00 92.00 353 VAL A CA 1
ATOM 2584 C C . VAL A 1 353 ? 14.442 21.142 -18.185 1.00 92.00 353 VAL A C 1
ATOM 2586 O O . VAL A 1 353 ? 15.347 21.481 -17.427 1.00 92.00 353 VAL A O 1
ATOM 2589 N N . SER A 1 354 ? 14.205 21.783 -19.337 1.00 90.06 354 SER A N 1
ATOM 2590 C CA . SER A 1 354 ? 14.987 22.926 -19.827 1.00 90.06 354 SER A CA 1
ATOM 2591 C C . SER A 1 354 ? 14.949 24.147 -18.893 1.00 90.06 354 SER A C 1
ATOM 2593 O O . SER A 1 354 ? 15.784 25.044 -19.011 1.00 90.06 354 SER A O 1
ATOM 2595 N N . SER A 1 355 ? 14.018 24.166 -17.932 1.00 85.31 355 SER A N 1
ATOM 2596 C CA . SER A 1 355 ? 13.982 25.107 -16.816 1.00 85.31 355 SER A CA 1
ATOM 2597 C C . SER A 1 355 ? 13.774 24.381 -15.487 1.00 85.31 355 SER A C 1
ATOM 2599 O O . SER A 1 355 ? 12.755 23.724 -15.275 1.00 85.31 355 SER A O 1
ATOM 2601 N N . THR A 1 356 ? 14.706 24.561 -14.549 1.00 79.06 356 THR A N 1
ATOM 2602 C CA . THR A 1 356 ? 14.663 23.943 -13.210 1.00 79.06 356 THR A CA 1
ATOM 2603 C C . THR A 1 356 ? 13.527 24.459 -12.324 1.00 79.06 356 THR A C 1
ATOM 2605 O O . THR A 1 356 ? 13.169 23.797 -11.354 1.00 79.06 356 THR A O 1
ATOM 2608 N N . VAL A 1 357 ? 12.942 25.619 -12.648 1.00 81.12 357 VAL A N 1
ATOM 2609 C CA . VAL A 1 357 ? 11.814 26.215 -11.904 1.00 81.12 357 VAL A CA 1
ATOM 2610 C C . VAL A 1 357 ? 10.447 25.890 -12.514 1.00 81.12 357 VAL A C 1
ATOM 2612 O O . VAL A 1 357 ? 9.426 26.191 -11.903 1.00 81.12 357 VAL A O 1
ATOM 2615 N N . ALA A 1 358 ? 10.411 25.291 -13.709 1.00 76.81 358 ALA A N 1
ATOM 2616 C CA . ALA A 1 358 ? 9.175 24.956 -14.418 1.00 76.81 358 ALA A CA 1
ATOM 2617 C C . ALA A 1 358 ? 9.287 23.656 -15.252 1.00 76.81 358 ALA A C 1
ATOM 2619 O O . ALA A 1 358 ? 8.985 23.681 -16.449 1.00 76.81 358 ALA A O 1
ATOM 2620 N N . PRO A 1 359 ? 9.710 22.519 -14.660 1.00 81.31 359 PRO A N 1
ATOM 2621 C CA . PRO A 1 359 ? 9.660 21.234 -15.348 1.00 81.31 359 PRO A CA 1
ATOM 2622 C C . PRO A 1 359 ? 8.206 20.825 -15.630 1.00 81.31 359 PRO A C 1
ATOM 2624 O O . PRO A 1 359 ? 7.294 21.144 -14.861 1.00 81.31 359 PRO A O 1
ATOM 2627 N N . ARG A 1 360 ? 7.985 20.102 -16.731 1.00 83.38 360 ARG A N 1
ATOM 2628 C CA . ARG A 1 360 ? 6.657 19.619 -17.149 1.00 83.38 360 ARG A CA 1
ATOM 2629 C C . ARG A 1 360 ? 6.752 18.288 -17.887 1.00 83.38 360 ARG A C 1
ATOM 2631 O O . ARG A 1 360 ? 7.721 18.040 -18.597 1.00 83.38 360 ARG A O 1
ATOM 2638 N N . GLU A 1 361 ? 5.730 17.450 -17.768 1.00 85.56 361 GLU A N 1
ATOM 2639 C CA . GLU A 1 361 ? 5.616 16.241 -18.589 1.00 85.56 361 GLU A CA 1
ATOM 2640 C C . GLU A 1 361 ? 5.239 16.599 -20.040 1.00 85.56 361 GLU A C 1
ATOM 2642 O O . GLU A 1 361 ? 4.435 17.502 -20.279 1.00 85.56 361 GLU A O 1
ATOM 2647 N N . LEU A 1 362 ? 5.844 15.904 -21.008 1.00 87.19 362 LEU A N 1
ATOM 2648 C CA . LEU A 1 362 ? 5.523 15.983 -22.439 1.00 87.19 362 LEU A CA 1
ATOM 2649 C C . LEU A 1 362 ? 4.772 14.741 -22.930 1.00 87.19 362 LEU A C 1
ATOM 2651 O O . LEU A 1 362 ? 3.940 14.850 -23.830 1.00 87.19 362 LEU A O 1
ATOM 2655 N N . SER A 1 363 ? 5.079 13.570 -22.365 1.00 88.38 363 SER A N 1
ATOM 2656 C CA . SER A 1 363 ? 4.354 12.318 -22.597 1.00 88.38 363 SER A CA 1
ATOM 2657 C C . SER A 1 363 ? 4.622 11.290 -21.491 1.00 88.38 363 SER A C 1
ATOM 2659 O O . SER A 1 363 ? 5.658 11.328 -20.822 1.00 88.38 363 SER A O 1
ATOM 2661 N N . SER A 1 364 ? 3.708 10.329 -21.353 1.00 86.94 364 SER A N 1
ATOM 2662 C CA . SER A 1 364 ? 3.872 9.128 -20.530 1.00 86.94 364 SER A CA 1
ATOM 2663 C C . SER A 1 364 ? 3.282 7.907 -21.239 1.00 86.94 364 SER A C 1
ATOM 2665 O O . SER A 1 364 ? 2.229 8.019 -21.869 1.00 86.94 364 SER A O 1
ATOM 2667 N N . ILE A 1 365 ? 3.927 6.745 -21.123 1.00 85.06 365 ILE A N 1
ATOM 2668 C CA . ILE A 1 365 ? 3.510 5.478 -21.747 1.00 85.06 365 ILE A CA 1
ATOM 2669 C C . ILE A 1 365 ? 3.599 4.351 -20.721 1.00 85.06 365 ILE A C 1
ATOM 2671 O O . ILE A 1 365 ? 4.639 4.179 -20.092 1.00 85.06 365 ILE A O 1
ATOM 2675 N N . ARG A 1 366 ? 2.520 3.575 -20.568 1.00 82.44 366 ARG A N 1
ATOM 2676 C CA . ARG A 1 366 ? 2.489 2.373 -19.722 1.00 82.44 366 ARG A CA 1
ATOM 2677 C C . ARG A 1 366 ? 3.216 1.210 -20.401 1.00 82.44 366 ARG A C 1
ATOM 2679 O O . ARG A 1 366 ? 3.007 0.961 -21.586 1.00 82.44 366 ARG A O 1
ATOM 2686 N N . PHE A 1 367 ? 4.004 0.479 -19.623 1.00 76.88 367 PHE A N 1
ATOM 2687 C CA . PHE A 1 367 ? 4.700 -0.738 -20.024 1.00 76.88 367 PHE A CA 1
ATOM 2688 C C . PHE A 1 367 ? 4.581 -1.781 -18.905 1.00 76.88 367 PHE A C 1
ATOM 2690 O O . PHE A 1 367 ? 5.116 -1.589 -17.815 1.00 76.88 367 PHE A O 1
ATOM 2697 N N . ASP A 1 368 ? 3.897 -2.898 -19.164 1.00 71.25 368 ASP A N 1
ATOM 2698 C CA . ASP A 1 368 ? 3.535 -3.857 -18.103 1.00 71.25 368 ASP A CA 1
ATOM 2699 C C . ASP A 1 368 ? 4.716 -4.708 -17.589 1.00 71.25 368 ASP A C 1
ATOM 2701 O O . ASP A 1 368 ? 4.650 -5.262 -16.496 1.00 71.25 368 ASP A O 1
ATOM 2705 N N . ASN A 1 369 ? 5.824 -4.768 -18.338 1.00 73.44 369 ASN A N 1
ATOM 2706 C CA . ASN A 1 369 ? 7.110 -5.319 -17.889 1.00 73.44 369 ASN A CA 1
ATOM 2707 C C . ASN A 1 369 ? 8.241 -4.308 -18.140 1.00 73.44 369 ASN A C 1
ATOM 2709 O O . ASN A 1 369 ? 9.167 -4.563 -18.907 1.00 73.44 369 ASN A O 1
ATOM 2713 N N . LEU A 1 370 ? 8.117 -3.104 -17.584 1.00 75.38 370 LEU A N 1
ATOM 2714 C CA . LEU A 1 370 ? 9.141 -2.067 -17.699 1.00 75.38 370 LEU A CA 1
ATOM 2715 C C . LEU A 1 370 ? 10.398 -2.451 -16.891 1.00 75.38 370 LEU A C 1
ATOM 2717 O O . LEU A 1 370 ? 10.294 -2.929 -15.761 1.00 75.38 370 LEU A O 1
ATOM 2721 N N . GLY A 1 371 ? 11.592 -2.212 -17.438 1.00 77.00 371 GLY A N 1
ATOM 2722 C CA . GLY A 1 371 ? 12.840 -2.329 -16.670 1.00 77.00 371 GLY A CA 1
ATOM 2723 C C . GLY A 1 371 ? 12.943 -1.279 -15.552 1.00 77.00 371 GLY A C 1
ATOM 2724 O O . GLY A 1 371 ? 12.032 -0.480 -15.353 1.00 77.00 371 GLY A O 1
ATOM 2725 N N . ASP A 1 372 ? 14.067 -1.257 -14.833 1.00 79.88 372 ASP A N 1
ATOM 2726 C CA . ASP A 1 372 ? 14.315 -0.300 -13.736 1.00 79.88 372 ASP A CA 1
ATOM 2727 C C . ASP A 1 372 ? 15.363 0.760 -14.080 1.00 79.88 372 ASP A C 1
ATOM 2729 O O . ASP A 1 372 ? 15.322 1.869 -13.548 1.00 79.88 372 ASP A O 1
ATOM 2733 N N . ARG A 1 373 ? 16.313 0.414 -14.954 1.00 85.94 373 ARG A N 1
ATOM 2734 C CA . ARG A 1 373 ? 17.464 1.234 -15.344 1.00 85.94 373 ARG A CA 1
ATOM 2735 C C . ARG A 1 373 ? 17.278 1.734 -16.774 1.00 85.94 373 ARG A C 1
ATOM 2737 O O . ARG A 1 373 ? 16.712 1.033 -17.609 1.00 85.94 373 ARG A O 1
ATOM 2744 N N . VAL A 1 374 ? 17.796 2.925 -17.068 1.00 91.69 374 VAL A N 1
ATOM 2745 C CA . VAL A 1 374 ? 17.672 3.573 -18.381 1.00 91.69 374 VAL A CA 1
ATOM 2746 C C . VAL A 1 374 ? 18.993 4.202 -18.824 1.00 91.69 374 VAL A C 1
ATOM 2748 O O . VAL A 1 374 ? 19.717 4.775 -18.012 1.00 91.69 374 VAL A O 1
ATOM 2751 N N . ARG A 1 375 ? 19.309 4.121 -20.122 1.00 92.00 375 ARG A N 1
ATOM 2752 C CA . ARG A 1 375 ? 20.382 4.902 -20.766 1.00 92.00 375 ARG A CA 1
ATOM 2753 C C . ARG A 1 375 ? 19.884 5.527 -22.060 1.00 92.00 375 ARG A C 1
ATOM 2755 O O . ARG A 1 375 ? 19.129 4.906 -22.801 1.00 92.00 375 ARG A O 1
ATOM 2762 N N . LEU A 1 376 ? 20.370 6.727 -22.357 1.00 92.38 376 LEU A N 1
ATOM 2763 C CA . LEU A 1 376 ? 20.063 7.488 -23.566 1.00 92.38 376 LEU A CA 1
ATOM 2764 C C . LEU A 1 376 ? 21.301 7.561 -24.472 1.00 92.38 376 LEU A C 1
ATOM 2766 O O . LEU A 1 376 ? 22.389 7.881 -23.999 1.00 92.38 376 LEU A O 1
ATOM 2770 N N . LEU A 1 377 ? 21.121 7.345 -25.776 1.00 89.94 377 LEU A N 1
ATOM 2771 C CA . LEU A 1 377 ? 22.104 7.659 -26.811 1.00 89.94 377 LEU A CA 1
ATOM 2772 C C . LEU A 1 377 ? 21.422 8.428 -27.951 1.00 89.94 377 LEU A C 1
ATOM 2774 O O . LEU A 1 377 ? 20.702 7.869 -28.779 1.00 89.94 377 LEU A O 1
ATOM 2778 N N . ARG A 1 378 ? 21.678 9.740 -28.013 1.00 88.06 378 ARG A N 1
ATOM 2779 C CA . ARG A 1 378 ? 21.101 10.686 -28.990 1.00 88.06 378 ARG A CA 1
ATOM 2780 C C . ARG A 1 378 ? 19.565 10.744 -28.931 1.00 88.06 378 ARG A C 1
ATOM 2782 O O . ARG A 1 378 ? 19.026 11.586 -28.221 1.00 88.06 378 ARG A O 1
ATOM 2789 N N . LYS A 1 379 ? 18.878 9.887 -29.694 1.00 91.19 379 LYS A N 1
ATOM 2790 C CA . LYS A 1 379 ? 17.407 9.743 -29.752 1.00 91.19 379 LYS A CA 1
ATOM 2791 C C . LYS A 1 379 ? 16.937 8.282 -29.692 1.00 91.19 379 LYS A C 1
ATOM 2793 O O . LYS A 1 379 ? 15.765 7.993 -29.913 1.00 91.19 379 LYS A O 1
ATOM 2798 N N . GLN A 1 380 ? 17.844 7.379 -29.338 1.00 92.25 380 GLN A N 1
ATOM 2799 C CA . GLN A 1 380 ? 17.549 6.014 -28.923 1.00 92.25 380 GLN A CA 1
ATOM 2800 C C . GLN A 1 380 ? 17.757 5.898 -27.416 1.00 92.25 380 GLN A C 1
ATOM 2802 O O . GLN A 1 380 ? 18.613 6.573 -26.841 1.00 92.25 380 GLN A O 1
ATOM 2807 N N . LEU A 1 381 ? 16.977 5.041 -26.772 1.00 93.56 381 LEU A N 1
ATOM 2808 C CA . LEU A 1 381 ? 16.991 4.862 -25.328 1.00 93.56 381 LEU A CA 1
ATOM 2809 C C . LEU A 1 381 ? 16.811 3.379 -25.004 1.00 93.56 381 LEU A C 1
ATOM 2811 O O . LEU A 1 381 ? 15.928 2.746 -25.569 1.00 93.56 381 LEU A O 1
ATOM 2815 N N . ILE A 1 382 ? 17.643 2.822 -24.124 1.00 92.62 382 ILE A N 1
ATOM 2816 C CA . ILE A 1 382 ? 17.469 1.451 -23.625 1.00 92.62 382 ILE A CA 1
ATOM 2817 C C . ILE A 1 382 ? 16.924 1.461 -22.208 1.00 92.62 382 ILE A C 1
ATOM 2819 O O . ILE A 1 382 ? 17.390 2.236 -21.370 1.00 92.62 382 ILE A O 1
ATOM 2823 N N . ILE A 1 383 ? 15.983 0.560 -21.948 1.00 91.25 383 ILE A N 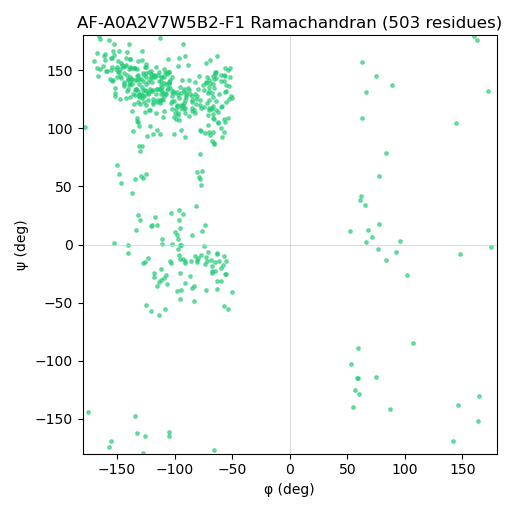1
ATOM 2824 C CA . ILE A 1 383 ? 15.470 0.230 -20.621 1.00 91.25 383 ILE A CA 1
ATOM 2825 C C . ILE A 1 383 ? 15.839 -1.225 -20.317 1.00 91.25 383 ILE A C 1
ATOM 2827 O O . ILE A 1 383 ? 15.742 -2.084 -21.190 1.00 91.25 383 ILE A O 1
ATOM 2831 N N . TYR A 1 384 ? 16.346 -1.475 -19.110 1.00 88.12 384 TYR A N 1
ATOM 2832 C CA . TYR A 1 384 ? 16.928 -2.756 -18.694 1.00 88.12 384 TYR A CA 1
ATOM 2833 C C . TYR A 1 384 ? 16.892 -2.913 -17.161 1.00 88.12 384 TYR A C 1
ATOM 2835 O O . TYR A 1 384 ? 16.322 -2.081 -16.449 1.00 88.12 384 TYR A O 1
ATOM 2843 N N . GLY A 1 385 ? 17.495 -3.973 -16.618 1.00 81.12 385 GLY A N 1
ATOM 2844 C CA . GLY A 1 385 ? 17.454 -4.302 -15.191 1.00 81.12 385 GLY A CA 1
ATOM 2845 C C . GLY A 1 385 ? 16.550 -5.504 -14.962 1.00 81.12 385 GLY A C 1
ATOM 2846 O O . GLY A 1 385 ? 17.025 -6.637 -14.937 1.00 81.12 385 GLY A O 1
ATOM 2847 N N . ARG A 1 386 ? 15.240 -5.279 -14.830 1.00 72.06 3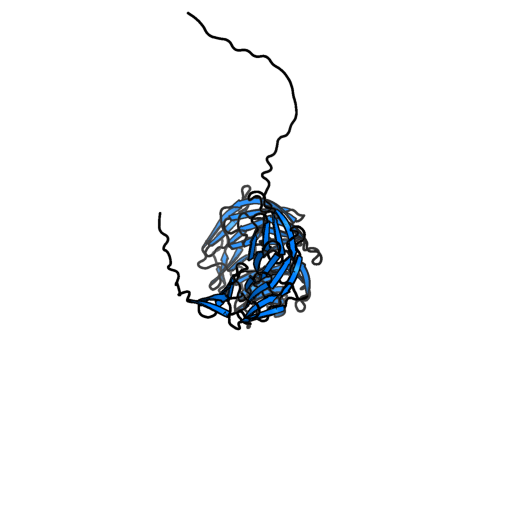86 ARG A N 1
ATOM 2848 C CA . ARG A 1 386 ? 14.248 -6.358 -14.741 1.00 72.06 386 ARG A CA 1
ATOM 2849 C C . ARG A 1 386 ? 14.029 -7.037 -16.099 1.00 72.06 386 ARG A C 1
ATOM 2851 O O . ARG A 1 386 ? 13.223 -6.592 -16.906 1.00 72.06 386 ARG A O 1
ATOM 2858 N N . GLY A 1 387 ? 14.738 -8.145 -16.313 1.00 77.25 387 GLY A N 1
ATOM 2859 C CA . GLY A 1 387 ? 14.548 -9.040 -17.455 1.00 77.25 387 GLY A CA 1
ATOM 2860 C C . GLY A 1 387 ? 15.101 -8.476 -18.759 1.00 77.25 387 GLY A C 1
ATOM 2861 O O . GLY A 1 387 ? 16.315 -8.349 -18.905 1.00 77.25 387 GLY A O 1
ATOM 2862 N N . ASP A 1 388 ? 14.204 -8.193 -19.697 1.00 87.06 388 ASP A N 1
ATOM 2863 C CA . ASP A 1 388 ? 14.513 -7.887 -21.093 1.00 87.06 388 ASP A CA 1
ATOM 2864 C C . ASP A 1 388 ? 15.224 -6.539 -21.293 1.00 87.06 388 ASP A C 1
ATOM 2866 O O . ASP A 1 388 ? 15.093 -5.606 -20.496 1.00 87.06 388 ASP A O 1
ATOM 2870 N N . VAL A 1 389 ? 15.917 -6.404 -22.430 1.00 90.69 389 VAL A N 1
ATOM 2871 C CA . VAL A 1 389 ? 16.484 -5.122 -22.873 1.00 90.69 389 VAL A CA 1
ATOM 2872 C C . VAL A 1 389 ? 15.585 -4.507 -23.945 1.00 90.69 389 VAL A C 1
ATOM 2874 O O . VAL A 1 389 ? 15.497 -4.985 -25.077 1.00 90.69 389 VAL A O 1
ATOM 2877 N N . GLN A 1 390 ? 14.904 -3.426 -23.579 1.00 91.06 390 GLN A N 1
ATOM 2878 C CA . GLN A 1 390 ? 13.911 -2.734 -24.399 1.00 91.06 390 GLN A CA 1
ATOM 2879 C C . GLN A 1 390 ? 14.546 -1.521 -25.080 1.00 91.06 390 GLN A C 1
ATOM 2881 O O . GLN A 1 390 ? 15.001 -0.602 -24.403 1.00 91.06 390 GLN A O 1
ATOM 2886 N N . LEU A 1 391 ? 14.560 -1.492 -26.415 1.00 93.25 391 LEU A N 1
ATOM 2887 C CA . LEU A 1 391 ? 15.023 -0.345 -27.199 1.00 93.25 391 LEU A CA 1
ATOM 2888 C C . LEU A 1 391 ? 13.832 0.538 -27.578 1.00 93.25 391 LEU A C 1
ATOM 2890 O O . LEU A 1 391 ? 12.949 0.111 -28.322 1.00 93.25 391 LEU A O 1
ATOM 2894 N N . LEU A 1 392 ? 13.837 1.782 -27.109 1.00 94.00 392 LEU A N 1
ATOM 2895 C CA . LEU A 1 392 ? 12.861 2.819 -27.417 1.00 94.00 392 LEU A CA 1
ATOM 2896 C C . LEU A 1 392 ? 13.443 3.841 -28.406 1.00 94.00 392 LEU A C 1
ATOM 2898 O O . LEU A 1 392 ? 14.605 4.247 -28.318 1.00 94.00 392 LEU A O 1
ATOM 2902 N N . ASP A 1 393 ? 12.598 4.298 -29.325 1.00 94.38 393 ASP A N 1
ATOM 2903 C CA . ASP A 1 393 ? 12.815 5.493 -30.140 1.00 94.38 393 ASP A CA 1
ATOM 2904 C C . ASP A 1 393 ? 12.163 6.689 -29.433 1.00 94.38 393 ASP A C 1
ATOM 2906 O O . ASP A 1 393 ? 10.953 6.699 -29.188 1.00 94.38 393 ASP A O 1
ATOM 2910 N N . VAL A 1 394 ? 12.980 7.688 -29.097 1.00 95.44 394 VAL A N 1
ATOM 2911 C CA . VAL A 1 394 ? 12.576 8.929 -28.417 1.00 95.44 394 VAL A CA 1
ATOM 2912 C C . VAL A 1 394 ? 12.821 10.165 -29.295 1.00 95.44 394 VAL A C 1
ATOM 2914 O O . VAL A 1 394 ? 12.955 11.284 -28.799 1.00 95.44 394 VAL A O 1
ATOM 2917 N N . SER A 1 395 ? 12.865 9.981 -30.621 1.00 95.44 395 SER A N 1
ATOM 2918 C CA . SER A 1 395 ? 13.014 11.069 -31.603 1.00 95.44 395 SER A CA 1
ATOM 2919 C C . SER A 1 395 ? 11.878 12.094 -31.531 1.00 95.44 395 SER A C 1
ATOM 2921 O O . SER A 1 395 ? 12.111 13.279 -31.762 1.00 95.44 395 SER A O 1
ATOM 2923 N N . ASN A 1 396 ? 10.668 11.655 -31.166 1.00 94.25 396 ASN A N 1
ATOM 2924 C CA . ASN A 1 396 ? 9.543 12.522 -30.829 1.00 94.25 396 ASN A CA 1
ATOM 2925 C C . ASN A 1 396 ? 9.249 12.435 -29.315 1.00 94.25 396 ASN A C 1
ATOM 2927 O O . ASN A 1 396 ? 8.715 11.419 -28.874 1.00 94.25 396 ASN A O 1
ATOM 2931 N N . PRO A 1 397 ? 9.525 13.477 -28.508 1.00 93.06 397 PRO A N 1
ATOM 2932 C CA . PRO A 1 397 ? 9.303 13.434 -27.059 1.00 93.06 397 PRO A CA 1
ATOM 2933 C C . PRO A 1 397 ? 7.821 13.494 -26.647 1.00 93.06 397 PRO A C 1
ATOM 2935 O O . PRO A 1 397 ? 7.505 13.240 -25.487 1.00 93.06 397 PRO A O 1
ATOM 2938 N N . TYR A 1 398 ? 6.910 13.800 -27.578 1.00 93.00 398 TYR A N 1
ATOM 2939 C CA . TYR A 1 398 ? 5.457 13.765 -27.362 1.00 93.00 398 TYR A CA 1
ATOM 2940 C C . TYR A 1 398 ? 4.833 12.404 -27.709 1.00 93.00 398 TYR A C 1
ATOM 2942 O O . TYR A 1 398 ? 3.693 12.136 -27.344 1.00 93.00 398 TYR A O 1
ATOM 2950 N N . ALA A 1 399 ? 5.563 11.554 -28.437 1.00 90.88 399 ALA A N 1
ATOM 2951 C CA . ALA A 1 399 ? 5.155 10.194 -28.779 1.00 90.88 399 ALA A CA 1
ATOM 2952 C C . ALA A 1 399 ? 6.399 9.293 -28.929 1.00 90.88 399 ALA A C 1
ATOM 2954 O O . ALA A 1 399 ? 6.741 8.897 -30.051 1.00 90.88 399 ALA A O 1
ATOM 2955 N N . PRO A 1 400 ? 7.113 9.003 -27.822 1.00 92.81 400 PRO A N 1
ATOM 2956 C CA . PRO A 1 400 ? 8.139 7.969 -27.816 1.00 92.81 400 PRO A CA 1
ATOM 2957 C C . PRO A 1 400 ? 7.496 6.604 -28.097 1.00 92.81 400 PRO A C 1
ATOM 2959 O O . PRO A 1 400 ? 6.282 6.434 -27.985 1.00 92.81 400 PRO A O 1
ATOM 2962 N N . ARG A 1 401 ? 8.292 5.609 -28.483 1.00 92.56 401 ARG A N 1
ATOM 2963 C CA . ARG A 1 401 ? 7.767 4.276 -28.816 1.00 92.56 401 ARG A CA 1
ATOM 2964 C C . ARG A 1 401 ? 8.776 3.179 -28.523 1.00 92.56 401 ARG A C 1
ATOM 2966 O O . ARG A 1 401 ? 9.967 3.352 -28.767 1.00 92.56 401 ARG A O 1
ATOM 2973 N N . LEU A 1 402 ? 8.288 2.025 -28.079 1.00 92.25 402 LEU A N 1
ATOM 2974 C CA . LEU A 1 402 ? 9.072 0.795 -28.090 1.00 92.25 402 LEU A CA 1
ATOM 2975 C C . LEU A 1 402 ? 9.371 0.425 -29.549 1.00 92.25 402 LEU A C 1
ATOM 2977 O O . LEU A 1 402 ? 8.460 0.327 -30.370 1.00 92.25 402 LEU A O 1
ATOM 2981 N N . ALA A 1 403 ? 10.651 0.285 -29.880 1.00 92.56 403 ALA A N 1
ATOM 2982 C CA . ALA A 1 403 ? 11.108 -0.074 -31.215 1.00 92.56 403 ALA A CA 1
ATOM 2983 C C . ALA A 1 403 ? 11.358 -1.583 -31.328 1.00 92.56 403 ALA A C 1
ATOM 2985 O O . ALA A 1 403 ? 10.910 -2.182 -32.302 1.00 92.56 403 ALA A O 1
ATOM 2986 N N . LYS A 1 404 ? 12.055 -2.183 -30.348 1.00 93.56 404 LYS A N 1
ATOM 2987 C CA . LYS A 1 404 ? 12.353 -3.628 -30.269 1.00 93.56 404 LYS A CA 1
ATOM 2988 C C . LYS A 1 404 ? 12.573 -4.085 -28.821 1.00 93.56 404 LYS A C 1
ATOM 2990 O O . LYS A 1 404 ? 12.910 -3.270 -27.963 1.00 93.56 404 LYS A O 1
ATOM 2995 N N . VAL A 1 405 ? 12.458 -5.390 -28.579 1.00 91.75 405 VAL A N 1
ATOM 2996 C CA . VAL A 1 405 ? 12.774 -6.053 -27.301 1.00 91.75 405 VAL A CA 1
ATOM 2997 C C . VAL A 1 405 ? 13.787 -7.166 -27.555 1.00 91.75 405 VAL A C 1
ATOM 2999 O O . VAL A 1 405 ? 13.596 -7.960 -28.471 1.00 91.75 405 VAL A O 1
ATOM 3002 N N . TRP A 1 406 ? 14.853 -7.227 -26.762 1.00 91.12 406 TRP A N 1
ATOM 3003 C CA . TRP A 1 406 ? 15.719 -8.401 -26.655 1.00 91.12 406 TRP A CA 1
ATOM 3004 C C . TRP A 1 406 ? 15.313 -9.203 -25.422 1.00 91.12 406 TRP A C 1
ATOM 3006 O O . TRP A 1 406 ? 15.372 -8.680 -24.307 1.00 91.12 406 TRP A O 1
ATOM 3016 N N . HIS A 1 407 ? 14.914 -10.457 -25.632 1.00 89.62 407 HIS A N 1
ATOM 3017 C CA . HIS A 1 407 ? 14.563 -11.365 -24.547 1.00 89.62 407 HIS A CA 1
ATOM 3018 C C . HIS A 1 407 ? 15.824 -12.002 -23.956 1.00 89.62 407 HIS A C 1
ATOM 3020 O O . HIS A 1 407 ? 16.522 -12.769 -24.626 1.00 89.62 407 HIS A O 1
ATOM 3026 N N . SER A 1 408 ? 16.124 -11.669 -22.702 1.00 83.75 408 SER A N 1
ATOM 3027 C CA . SER A 1 408 ? 17.356 -12.091 -22.030 1.00 83.75 408 SER A CA 1
ATOM 3028 C C . SER A 1 408 ? 17.389 -13.605 -21.791 1.00 83.75 408 SER A C 1
ATOM 3030 O O . SER A 1 408 ? 16.464 -14.190 -21.235 1.00 83.75 408 SER A O 1
ATOM 3032 N N . GLN A 1 409 ? 18.495 -14.261 -22.163 1.00 77.62 409 GLN A N 1
ATOM 3033 C CA . GLN A 1 409 ? 18.632 -15.732 -22.141 1.00 77.62 409 GLN A CA 1
ATOM 3034 C C . GLN A 1 409 ? 18.842 -16.342 -20.735 1.00 77.62 409 GLN A C 1
ATOM 3036 O O . GLN A 1 409 ? 19.230 -17.502 -20.605 1.00 77.62 409 GLN A O 1
ATOM 3041 N N . GLY A 1 410 ? 18.647 -15.569 -19.667 1.00 68.44 410 GLY A N 1
ATOM 3042 C CA . GLY A 1 410 ? 18.797 -16.001 -18.277 1.00 68.44 410 GLY A CA 1
ATOM 3043 C C . GLY A 1 410 ? 17.955 -15.131 -17.347 1.00 68.44 410 GLY A C 1
ATOM 3044 O O . GLY A 1 410 ? 17.556 -14.033 -17.735 1.00 68.44 410 GLY A O 1
ATOM 3045 N N . SER A 1 411 ? 17.678 -15.629 -16.139 1.00 65.25 411 SER A N 1
ATOM 3046 C CA . SER A 1 411 ? 16.823 -14.953 -15.154 1.00 65.25 411 SER A CA 1
ATOM 3047 C C . SER A 1 411 ? 17.239 -13.495 -14.892 1.00 65.25 411 SER A C 1
ATOM 3049 O O . SER A 1 411 ? 18.426 -13.176 -14.985 1.00 65.25 411 SER A O 1
ATOM 3051 N N . PRO A 1 412 ? 16.303 -12.606 -14.511 1.00 64.88 412 PRO A N 1
ATOM 3052 C CA . PRO A 1 412 ? 16.644 -11.251 -14.082 1.00 64.88 412 PRO A CA 1
ATOM 3053 C C . PRO A 1 412 ? 17.652 -11.237 -12.910 1.00 64.88 412 PRO A C 1
ATOM 3055 O O . PRO A 1 412 ? 17.634 -12.161 -12.093 1.00 64.88 412 PRO A O 1
ATOM 3058 N N . PRO A 1 413 ? 18.480 -10.183 -12.762 1.00 64.06 413 PRO A N 1
ATOM 3059 C CA . PRO A 1 413 ? 18.516 -8.966 -13.574 1.00 64.06 413 PRO A CA 1
ATOM 3060 C C . PRO A 1 413 ? 19.581 -8.975 -14.687 1.00 64.06 413 PRO A C 1
ATOM 3062 O O . PRO A 1 413 ? 20.637 -9.588 -14.549 1.00 64.06 413 PRO A O 1
ATOM 3065 N N . SER A 1 414 ? 19.339 -8.211 -15.755 1.00 76.06 414 SER A N 1
ATOM 3066 C CA . SER A 1 414 ? 20.310 -7.923 -16.822 1.00 76.06 414 SER A CA 1
ATOM 3067 C C . SER A 1 414 ? 20.834 -6.484 -16.721 1.00 76.06 414 SER A C 1
ATOM 3069 O O . SER A 1 414 ? 20.111 -5.561 -16.338 1.00 76.06 414 SER A O 1
ATOM 3071 N N . ASN A 1 415 ? 22.095 -6.252 -17.088 1.00 88.25 415 ASN A N 1
ATOM 3072 C CA . ASN A 1 415 ? 22.631 -4.906 -17.292 1.00 88.25 415 ASN A CA 1
ATOM 3073 C C . ASN A 1 415 ? 22.926 -4.673 -18.772 1.00 88.25 415 ASN A C 1
ATOM 3075 O O . ASN A 1 415 ? 23.437 -5.566 -19.435 1.00 88.25 415 ASN A O 1
ATOM 3079 N N . ALA A 1 416 ? 22.645 -3.474 -19.287 1.00 92.12 416 ALA A N 1
ATOM 3080 C CA . ALA A 1 416 ? 22.867 -3.155 -20.695 1.00 92.12 416 ALA A CA 1
ATOM 3081 C C . ALA A 1 416 ? 23.552 -1.798 -20.908 1.00 92.12 416 ALA A C 1
ATOM 3083 O O . ALA A 1 416 ? 23.402 -0.863 -20.113 1.00 92.12 416 ALA A O 1
ATOM 3084 N N . ALA A 1 417 ? 24.291 -1.692 -22.013 1.00 92.94 417 ALA A N 1
ATOM 3085 C CA . ALA A 1 417 ? 24.878 -0.456 -22.520 1.00 92.94 417 ALA A CA 1
ATOM 3086 C C . ALA A 1 417 ? 24.812 -0.407 -24.058 1.00 92.94 417 ALA A C 1
ATOM 3088 O O . ALA A 1 417 ? 24.794 -1.443 -24.723 1.00 92.94 417 ALA A O 1
ATOM 3089 N N . PHE A 1 418 ? 24.800 0.799 -24.630 1.00 92.06 418 PHE A N 1
ATOM 3090 C CA . PHE A 1 418 ? 24.977 0.979 -26.073 1.00 92.06 418 PHE A CA 1
ATOM 3091 C C . PHE A 1 418 ? 26.433 0.719 -26.471 1.00 92.06 418 PHE A C 1
ATOM 3093 O O . PHE A 1 418 ? 27.355 1.166 -25.789 1.00 92.06 418 PHE A O 1
ATOM 3100 N N . LEU A 1 419 ? 26.634 0.045 -27.601 1.00 89.12 419 LEU A N 1
ATOM 3101 C CA . LEU A 1 419 ? 27.940 -0.314 -28.140 1.00 89.12 419 LEU A CA 1
ATOM 3102 C C . LEU A 1 419 ? 27.956 -0.032 -29.648 1.00 89.12 419 LEU A C 1
ATOM 3104 O O . LEU A 1 419 ? 27.486 -0.847 -30.437 1.00 89.12 419 LEU A O 1
ATOM 3108 N N . ARG A 1 420 ? 28.493 1.127 -30.049 1.00 84.50 420 ARG A N 1
ATOM 3109 C CA . ARG A 1 420 ? 28.427 1.665 -31.420 1.00 84.50 420 ARG A CA 1
ATOM 3110 C C . ARG A 1 420 ? 26.977 1.735 -31.939 1.00 84.50 420 ARG A C 1
ATOM 3112 O O . ARG A 1 420 ? 26.233 2.642 -31.576 1.00 84.50 420 ARG A O 1
ATOM 3119 N N . ASP A 1 421 ? 26.607 0.784 -32.788 1.00 84.88 421 ASP A N 1
ATOM 3120 C CA . ASP A 1 421 ? 25.324 0.558 -33.457 1.00 84.88 421 ASP A CA 1
ATOM 3121 C C . ASP A 1 421 ? 24.594 -0.707 -32.941 1.00 84.88 421 ASP A C 1
ATOM 3123 O O . ASP A 1 421 ? 23.487 -1.030 -33.371 1.00 84.88 421 ASP A O 1
ATOM 3127 N N . THR A 1 422 ? 25.201 -1.395 -31.973 1.00 90.75 422 THR A N 1
ATOM 3128 C CA . THR A 1 422 ? 24.693 -2.577 -31.261 1.00 90.75 422 THR A CA 1
ATOM 3129 C C . THR A 1 422 ? 24.411 -2.253 -29.788 1.00 90.75 422 THR A C 1
ATOM 3131 O O . THR A 1 422 ? 24.653 -1.141 -29.306 1.00 90.75 422 THR A O 1
ATOM 3134 N N . ILE A 1 423 ? 23.899 -3.230 -29.043 1.00 93.12 423 ILE A N 1
ATOM 3135 C CA . ILE A 1 423 ? 23.761 -3.175 -27.583 1.00 93.12 423 ILE A CA 1
ATOM 3136 C C . ILE A 1 423 ? 24.535 -4.344 -26.978 1.00 93.12 423 ILE A C 1
ATOM 3138 O O . ILE A 1 423 ? 24.543 -5.443 -27.531 1.00 93.12 423 ILE A O 1
ATOM 3142 N N . ILE A 1 424 ? 25.179 -4.111 -25.836 1.00 93.56 424 ILE A N 1
ATOM 3143 C CA . ILE A 1 424 ? 25.840 -5.155 -25.055 1.00 93.56 424 ILE A CA 1
ATOM 3144 C C . ILE A 1 424 ? 25.074 -5.402 -23.752 1.00 93.56 424 ILE A C 1
ATOM 3146 O O . ILE A 1 424 ? 24.834 -4.470 -22.982 1.00 93.56 424 ILE A O 1
ATOM 3150 N N . GLU A 1 425 ? 24.676 -6.653 -23.521 1.00 93.38 425 GLU A N 1
ATOM 3151 C CA . GLU A 1 425 ? 24.039 -7.137 -22.289 1.00 93.38 425 GLU A CA 1
ATOM 3152 C C . GLU A 1 425 ? 25.072 -7.899 -21.450 1.00 93.38 425 GLU A C 1
ATOM 3154 O O . GLU A 1 425 ? 25.699 -8.825 -21.956 1.00 93.38 425 GLU A O 1
ATOM 3159 N N . GLY A 1 426 ? 25.226 -7.557 -20.172 1.00 91.19 426 GLY A N 1
ATOM 3160 C CA . GLY A 1 426 ? 25.862 -8.399 -19.160 1.00 91.19 426 GLY A CA 1
ATOM 3161 C C . GLY A 1 426 ? 24.793 -9.056 -18.289 1.00 91.19 426 GLY A C 1
ATOM 3162 O O . GLY A 1 426 ? 24.054 -8.358 -17.591 1.00 91.19 426 GLY A O 1
ATOM 3163 N N . ASN A 1 427 ? 24.713 -10.385 -18.337 1.00 88.31 427 ASN A N 1
ATOM 3164 C CA . ASN A 1 427 ? 23.754 -11.202 -17.602 1.00 88.31 427 ASN A CA 1
ATOM 3165 C C . ASN A 1 427 ? 24.491 -12.176 -16.655 1.00 88.31 427 ASN A C 1
ATOM 3167 O O . ASN A 1 427 ? 25.411 -12.875 -17.098 1.00 88.31 427 ASN A O 1
ATOM 3171 N N . PRO A 1 428 ? 24.098 -12.283 -15.371 1.00 85.31 428 PRO A N 1
ATOM 3172 C CA . PRO A 1 428 ? 24.801 -13.116 -14.399 1.00 85.31 428 PRO A CA 1
ATOM 3173 C C . PRO A 1 428 ? 24.507 -14.617 -14.545 1.00 85.31 428 PRO A C 1
ATOM 3175 O O . PRO A 1 428 ? 25.188 -15.418 -13.907 1.00 85.31 428 PRO A O 1
ATOM 3178 N N . PHE A 1 429 ? 23.543 -15.023 -15.379 1.00 86.00 429 PHE A N 1
ATOM 3179 C CA . PHE A 1 429 ? 23.173 -16.431 -15.581 1.00 86.00 429 PHE A CA 1
ATOM 3180 C C . PHE A 1 429 ? 23.517 -16.978 -16.974 1.00 86.00 429 PHE A C 1
ATOM 3182 O O . PHE A 1 429 ? 23.790 -18.172 -17.091 1.00 86.00 429 PHE A O 1
ATOM 3189 N N . SER A 1 430 ? 23.510 -16.143 -18.019 1.00 88.38 430 SER A N 1
ATOM 3190 C CA . SER A 1 430 ? 23.688 -16.587 -19.416 1.00 88.38 430 SER A CA 1
ATOM 3191 C C . SER A 1 430 ? 24.974 -16.099 -20.098 1.00 88.38 430 SER A C 1
ATOM 3193 O O . SER A 1 430 ? 25.554 -16.863 -20.878 1.00 88.38 430 SER A O 1
ATOM 3195 N N . GLY A 1 431 ? 25.487 -14.908 -19.764 1.00 90.62 431 GLY A N 1
ATOM 3196 C CA . GLY A 1 431 ? 26.742 -14.396 -20.320 1.00 90.62 431 GLY A CA 1
ATOM 3197 C C . GLY A 1 431 ? 26.765 -12.899 -20.627 1.00 90.62 431 GLY A C 1
ATOM 3198 O O . GLY A 1 431 ? 25.891 -12.132 -20.234 1.00 90.62 431 GLY A O 1
ATOM 3199 N N . LEU A 1 432 ? 27.815 -12.495 -21.338 1.00 92.06 432 LEU A N 1
ATOM 3200 C CA . LEU A 1 432 ? 27.938 -11.206 -22.008 1.00 92.06 432 LEU A CA 1
ATOM 3201 C C . LEU A 1 432 ? 27.491 -11.402 -23.458 1.00 92.06 432 LEU A C 1
ATOM 3203 O O . LEU A 1 432 ? 28.097 -12.203 -24.173 1.00 92.06 432 LEU A O 1
ATO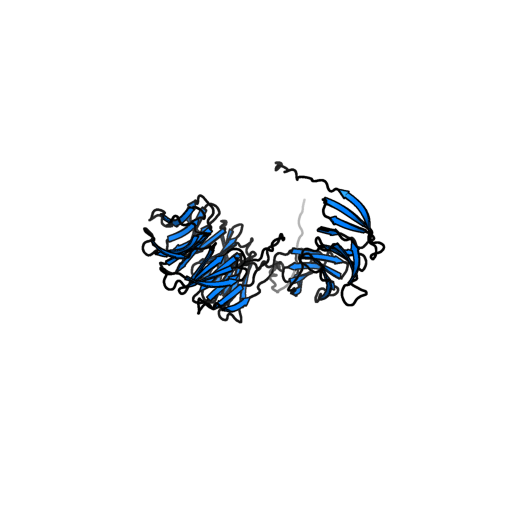M 3207 N N . HIS A 1 433 ? 26.461 -10.695 -23.906 1.00 93.25 433 HIS A N 1
ATOM 3208 C CA . HIS A 1 433 ? 25.892 -10.827 -25.248 1.00 93.25 433 HIS A CA 1
ATOM 3209 C C . HIS A 1 433 ? 26.074 -9.525 -26.020 1.00 93.25 433 HIS A C 1
ATOM 3211 O O . HIS A 1 433 ? 25.706 -8.461 -25.530 1.00 93.25 433 HIS A O 1
ATOM 3217 N N . VAL A 1 434 ? 26.604 -9.606 -27.241 1.00 94.50 434 VAL A N 1
ATOM 3218 C CA . VAL A 1 434 ? 26.598 -8.483 -28.185 1.00 94.50 434 VAL A CA 1
ATOM 3219 C C . VAL A 1 434 ? 25.432 -8.698 -29.142 1.00 94.50 434 VAL A C 1
ATOM 3221 O O . VAL A 1 434 ? 25.386 -9.706 -29.852 1.00 94.50 434 VAL A O 1
ATOM 3224 N N . VAL A 1 435 ? 24.466 -7.782 -29.112 1.00 94.38 435 VAL A N 1
ATOM 3225 C CA . VAL 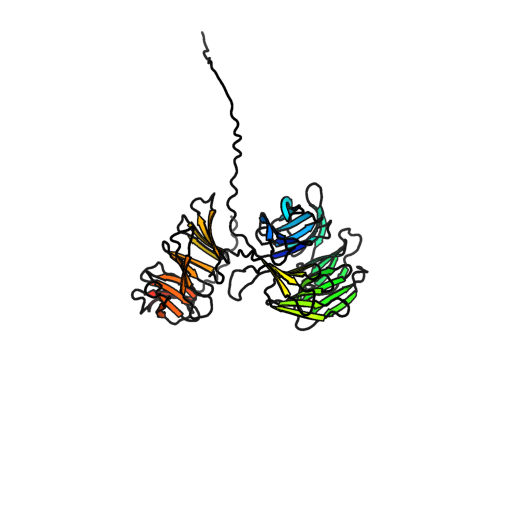A 1 435 ? 23.143 -7.930 -29.725 1.00 94.38 435 VAL A CA 1
ATOM 3226 C C . VAL A 1 435 ? 22.940 -6.855 -30.789 1.00 94.38 435 VAL A C 1
ATOM 3228 O O . VAL A 1 435 ? 23.010 -5.654 -30.522 1.00 94.38 435 VAL A O 1
ATOM 3231 N N . ASP A 1 436 ? 22.669 -7.299 -32.011 1.00 93.00 436 ASP A N 1
ATOM 3232 C CA . ASP A 1 436 ? 22.350 -6.454 -33.154 1.00 93.00 436 ASP A CA 1
ATOM 3233 C C . ASP A 1 436 ? 20.853 -6.115 -33.142 1.00 93.00 436 ASP A C 1
ATOM 3235 O O . ASP A 1 436 ? 19.994 -6.994 -33.231 1.00 93.00 436 ASP A O 1
ATOM 3239 N N . PHE A 1 437 ? 20.550 -4.823 -33.018 1.00 90.81 437 PHE A N 1
ATOM 3240 C CA . PHE A 1 437 ? 19.191 -4.277 -33.029 1.00 90.81 437 PHE A CA 1
ATOM 3241 C C . PHE A 1 437 ? 18.820 -3.627 -34.375 1.00 90.81 437 PHE A C 1
ATOM 3243 O O . PHE A 1 437 ? 17.702 -3.125 -34.518 1.00 90.81 437 PHE A O 1
ATOM 3250 N N . ILE A 1 438 ? 19.710 -3.626 -35.373 1.00 87.12 438 ILE A N 1
ATOM 3251 C CA . ILE A 1 438 ? 19.539 -2.907 -36.644 1.00 87.12 438 ILE A CA 1
ATOM 3252 C C . ILE A 1 438 ? 19.282 -3.871 -37.803 1.00 87.12 438 ILE A C 1
ATOM 3254 O O . ILE A 1 438 ? 18.268 -3.730 -38.485 1.00 87.12 438 ILE A O 1
ATOM 3258 N N . ASN A 1 439 ? 20.169 -4.844 -38.022 1.00 87.75 439 ASN A N 1
ATOM 3259 C CA . ASN A 1 439 ? 20.219 -5.624 -39.266 1.00 87.75 439 ASN A CA 1
ATOM 3260 C C . ASN A 1 439 ? 19.216 -6.791 -39.323 1.00 87.75 439 ASN A C 1
ATOM 3262 O O . ASN A 1 439 ? 19.017 -7.385 -40.382 1.00 87.75 439 ASN A O 1
ATOM 3266 N N . PHE A 1 440 ? 18.567 -7.101 -38.202 1.00 85.19 440 PHE A N 1
ATOM 3267 C CA . PHE A 1 440 ? 17.569 -8.164 -38.053 1.00 85.19 440 PHE A CA 1
ATOM 3268 C C . PHE A 1 440 ? 16.201 -7.564 -37.705 1.00 85.19 440 PHE A C 1
ATOM 3270 O O . PHE A 1 440 ? 16.143 -6.487 -37.110 1.00 85.19 440 PHE A O 1
ATOM 3277 N N . SER A 1 441 ? 15.092 -8.232 -38.046 1.00 86.50 441 SER A N 1
ATOM 3278 C CA . SER A 1 441 ? 13.747 -7.817 -37.602 1.00 86.50 441 SER A CA 1
ATOM 3279 C C . SER A 1 441 ? 13.687 -7.755 -36.077 1.00 86.50 441 SER A C 1
ATOM 3281 O O . SER A 1 441 ? 13.401 -6.706 -35.497 1.00 86.50 441 SER A O 1
ATOM 3283 N N . ASP A 1 442 ? 14.091 -8.857 -35.463 1.00 89.75 442 ASP A N 1
ATOM 3284 C CA . ASP A 1 442 ? 14.094 -9.121 -34.034 1.00 89.75 442 ASP A CA 1
ATOM 3285 C C . ASP A 1 442 ? 15.550 -9.079 -33.531 1.00 89.75 442 ASP A C 1
ATOM 3287 O O . ASP A 1 442 ? 16.443 -9.570 -34.235 1.00 89.75 442 ASP A O 1
ATOM 3291 N N . PRO A 1 443 ? 15.846 -8.469 -32.365 1.00 93.88 443 PRO A N 1
ATOM 3292 C CA . PRO A 1 443 ? 17.220 -8.330 -31.892 1.00 93.88 443 PRO A CA 1
ATOM 3293 C C . PRO A 1 443 ? 17.928 -9.680 -31.793 1.00 93.88 443 PRO A C 1
ATOM 3295 O O . PRO A 1 443 ? 17.387 -10.638 -31.245 1.00 93.88 443 PRO A O 1
ATOM 3298 N N . THR A 1 444 ? 19.133 -9.762 -32.351 1.00 93.50 444 THR A N 1
ATOM 3299 C CA . THR A 1 444 ? 19.839 -11.033 -32.544 1.00 93.50 444 THR A CA 1
ATOM 3300 C C . THR A 1 444 ? 21.238 -10.957 -31.952 1.00 93.50 444 THR A C 1
ATOM 3302 O O . THR A 1 444 ? 22.004 -10.045 -32.260 1.00 93.50 444 THR A O 1
ATOM 3305 N N . GLN A 1 445 ? 21.603 -11.929 -31.115 1.00 94.25 445 GLN A N 1
ATOM 3306 C CA . GLN A 1 445 ? 22.967 -12.046 -30.607 1.00 94.25 445 GLN A CA 1
ATOM 3307 C C . GLN A 1 445 ? 23.935 -12.389 -31.751 1.00 94.25 445 GLN A C 1
ATOM 3309 O O . GLN A 1 445 ? 23.823 -13.444 -32.373 1.00 94.25 445 GLN A O 1
ATOM 3314 N N . ILE A 1 446 ? 24.909 -11.511 -31.995 1.00 95.06 446 ILE A N 1
ATOM 3315 C CA . ILE A 1 446 ? 25.949 -11.676 -33.025 1.00 95.06 446 ILE A CA 1
ATOM 3316 C C . ILE A 1 446 ? 27.312 -12.089 -32.452 1.00 95.06 446 ILE A C 1
ATOM 3318 O O . ILE A 1 446 ? 28.176 -12.529 -33.207 1.00 95.06 446 ILE A O 1
ATOM 3322 N N . GLY A 1 447 ? 27.499 -11.974 -31.134 1.00 93.50 447 GLY A N 1
ATOM 3323 C CA . GLY A 1 447 ? 28.712 -12.377 -30.421 1.00 93.50 447 GLY A CA 1
ATOM 3324 C C . GLY A 1 447 ? 28.500 -12.440 -28.907 1.00 93.50 447 GLY A C 1
ATOM 3325 O O . GLY A 1 447 ? 27.404 -12.179 -28.401 1.00 93.50 447 GLY A O 1
ATOM 3326 N N . GLY A 1 448 ? 29.536 -12.810 -28.157 1.00 93.69 448 GLY A N 1
ATOM 3327 C CA . GLY A 1 448 ? 29.470 -12.835 -26.695 1.00 93.69 448 GLY A CA 1
ATOM 3328 C C . GLY A 1 448 ? 30.557 -13.660 -26.011 1.00 93.69 448 GLY A C 1
ATOM 3329 O O . GLY A 1 448 ? 31.354 -14.326 -26.667 1.00 93.69 448 GLY A O 1
ATOM 3330 N N . ILE A 1 449 ? 30.558 -13.628 -24.677 1.00 92.56 449 ILE A N 1
ATOM 3331 C CA . ILE A 1 449 ? 31.463 -14.389 -23.803 1.00 92.56 449 ILE A CA 1
ATOM 3332 C C . ILE A 1 449 ? 30.629 -15.033 -22.686 1.00 92.56 449 ILE A C 1
ATOM 3334 O O . ILE A 1 449 ? 29.791 -14.373 -22.079 1.00 92.56 449 ILE A O 1
ATOM 3338 N N . LYS A 1 450 ? 30.847 -16.319 -22.384 1.00 90.06 450 LYS A N 1
ATOM 3339 C CA . LYS A 1 450 ? 30.139 -17.014 -21.294 1.00 90.06 450 LYS A CA 1
ATOM 3340 C C . LYS A 1 450 ? 30.866 -16.829 -19.961 1.00 90.06 450 LYS A C 1
ATOM 3342 O O . LYS A 1 450 ? 31.947 -17.382 -19.781 1.00 90.06 450 LYS A O 1
ATOM 3347 N N . ASN A 1 451 ? 30.267 -16.068 -19.047 1.00 86.81 451 ASN A N 1
ATOM 3348 C CA . ASN A 1 451 ? 30.684 -15.902 -17.649 1.00 86.81 451 ASN A CA 1
ATOM 3349 C C . ASN A 1 451 ? 29.531 -15.259 -16.841 1.00 86.81 451 ASN A C 1
ATOM 3351 O O . ASN A 1 451 ? 28.505 -14.900 -17.416 1.00 86.81 451 ASN A O 1
ATOM 3355 N N . HIS A 1 452 ? 29.700 -15.082 -15.533 1.00 86.12 452 HIS A N 1
ATOM 3356 C CA . HIS A 1 452 ? 28.718 -14.455 -14.643 1.00 86.12 452 HIS A CA 1
ATOM 3357 C C . HIS A 1 452 ? 28.962 -12.941 -14.535 1.00 86.12 452 HIS A C 1
ATOM 3359 O O . HIS A 1 452 ? 29.770 -12.509 -13.710 1.00 86.12 452 HIS A O 1
ATOM 3365 N N . TYR A 1 453 ? 28.296 -12.138 -15.375 1.00 86.12 453 TYR A N 1
ATOM 3366 C CA . TYR A 1 453 ? 28.477 -10.679 -15.430 1.00 86.12 453 TYR A CA 1
ATOM 3367 C C . TYR A 1 453 ? 27.399 -9.930 -14.646 1.00 86.12 453 TYR A C 1
ATOM 3369 O O . TYR A 1 453 ? 26.211 -10.170 -14.840 1.00 86.12 453 TYR A O 1
ATOM 3377 N N . PHE A 1 454 ? 27.811 -8.992 -13.793 1.00 81.75 454 PHE A N 1
ATOM 3378 C CA . PHE A 1 454 ? 26.905 -8.266 -12.894 1.00 81.75 454 PHE A CA 1
ATOM 3379 C C . PHE A 1 454 ? 26.670 -6.816 -13.316 1.00 81.75 454 PHE A C 1
ATOM 3381 O O . PHE A 1 454 ? 25.601 -6.276 -13.045 1.00 81.75 454 PHE A O 1
ATOM 3388 N N . GLU A 1 455 ? 27.613 -6.193 -14.023 1.00 86.06 455 GLU A N 1
ATOM 3389 C CA . GLU A 1 455 ? 27.452 -4.857 -14.598 1.00 86.06 455 GLU A CA 1
ATOM 3390 C C . GLU A 1 455 ? 28.225 -4.726 -15.915 1.00 86.06 455 GLU A C 1
ATOM 3392 O O . GLU A 1 455 ? 29.254 -5.374 -16.111 1.00 86.06 455 GLU A O 1
ATOM 3397 N N . VAL A 1 456 ? 27.728 -3.872 -16.815 1.00 89.88 456 VAL A N 1
ATOM 3398 C CA . VAL A 1 456 ? 28.399 -3.490 -18.063 1.00 89.88 456 VAL A CA 1
ATOM 3399 C C . VAL A 1 456 ? 28.282 -1.985 -18.291 1.00 89.88 456 VAL A C 1
ATOM 3401 O O . VAL A 1 456 ? 27.227 -1.379 -18.084 1.00 89.88 456 VAL A O 1
ATOM 3404 N N . VAL A 1 457 ? 29.372 -1.363 -18.727 1.00 88.75 457 VAL A N 1
ATOM 3405 C CA . VAL A 1 457 ? 29.462 0.047 -19.103 1.00 88.75 457 VAL A CA 1
ATOM 3406 C C . VAL A 1 457 ? 30.248 0.145 -20.405 1.00 88.75 457 VAL A C 1
ATOM 3408 O O . VAL A 1 457 ? 31.411 -0.236 -20.470 1.00 88.75 457 VAL A O 1
ATOM 3411 N N . ALA A 1 458 ? 29.617 0.698 -21.433 1.00 87.81 458 ALA A N 1
ATOM 3412 C CA . ALA A 1 458 ? 30.268 1.114 -22.665 1.00 87.81 458 ALA A CA 1
ATOM 3413 C C . ALA A 1 458 ? 29.887 2.573 -22.951 1.00 87.81 458 ALA A C 1
ATOM 3415 O O . ALA A 1 458 ? 28.793 3.020 -22.594 1.00 87.81 458 ALA A O 1
ATOM 3416 N N . ASP A 1 459 ? 30.809 3.304 -23.569 1.00 74.19 459 ASP A N 1
ATOM 3417 C CA . ASP A 1 459 ? 30.664 4.688 -24.042 1.00 74.19 459 ASP A CA 1
ATOM 3418 C C . ASP A 1 459 ? 30.240 4.763 -25.524 1.00 74.19 459 ASP A C 1
ATOM 3420 O O . ASP A 1 459 ? 30.046 5.848 -26.075 1.00 74.19 459 ASP A O 1
ATOM 3424 N N . GLY A 1 460 ? 30.076 3.601 -26.163 1.00 72.25 460 GLY A N 1
ATOM 3425 C CA . GLY A 1 460 ? 29.803 3.448 -27.587 1.00 72.25 460 GLY A CA 1
ATOM 3426 C C . GLY A 1 460 ? 31.041 3.180 -28.453 1.00 72.25 460 GLY A C 1
ATOM 3427 O O . GLY A 1 460 ? 30.877 3.100 -29.669 1.00 72.25 460 GLY A O 1
ATOM 3428 N N . ALA A 1 461 ? 32.239 3.036 -27.873 1.00 80.06 461 ALA A N 1
ATOM 3429 C CA . ALA A 1 461 ? 33.498 2.809 -28.588 1.00 80.06 461 ALA A CA 1
ATOM 3430 C C . ALA A 1 461 ? 34.011 1.350 -28.497 1.00 80.06 461 ALA A C 1
ATOM 3432 O O . ALA A 1 461 ? 33.263 0.416 -28.218 1.00 80.06 461 ALA A O 1
ATOM 3433 N N . ASP A 1 462 ? 35.308 1.164 -28.775 1.00 88.88 462 ASP A N 1
ATOM 3434 C CA . ASP A 1 462 ? 36.039 -0.110 -28.922 1.00 88.88 462 ASP A CA 1
ATOM 3435 C C . ASP A 1 462 ? 36.023 -1.097 -27.735 1.00 88.88 462 ASP A C 1
ATOM 3437 O O . ASP A 1 462 ? 36.546 -2.213 -27.840 1.00 88.88 462 ASP A O 1
ATOM 3441 N N . VAL A 1 463 ? 35.520 -0.665 -26.577 1.00 90.44 463 VAL A N 1
ATOM 3442 C CA . VAL A 1 463 ? 35.701 -1.341 -25.288 1.00 90.44 463 VAL A CA 1
ATOM 3443 C C . VAL A 1 463 ? 34.417 -1.287 -24.465 1.00 90.44 463 VAL A C 1
ATOM 3445 O O . VAL A 1 463 ? 33.824 -0.225 -24.284 1.00 90.44 463 VAL A O 1
ATOM 3448 N N . ALA A 1 464 ? 34.039 -2.427 -23.892 1.00 91.56 464 ALA A N 1
ATOM 3449 C CA . ALA A 1 464 ? 33.061 -2.502 -22.816 1.00 91.56 464 ALA A CA 1
ATOM 3450 C C . ALA A 1 464 ? 33.768 -2.857 -21.503 1.00 91.56 464 ALA A C 1
ATOM 3452 O O . ALA A 1 464 ? 34.519 -3.829 -21.432 1.00 91.56 464 ALA A O 1
ATOM 3453 N N . TYR A 1 465 ? 33.510 -2.084 -20.454 1.00 91.81 465 TYR A N 1
ATOM 3454 C CA . TYR A 1 465 ? 33.954 -2.378 -19.098 1.00 91.81 465 TYR A CA 1
ATOM 3455 C C . TYR A 1 465 ? 32.889 -3.206 -18.387 1.00 91.81 465 TYR A C 1
ATOM 3457 O O . TYR A 1 465 ? 31.713 -2.844 -18.407 1.00 91.81 465 TYR A O 1
ATOM 3465 N N . VAL A 1 466 ? 33.281 -4.314 -17.766 1.00 90.75 466 VAL A N 1
ATOM 3466 C CA . VAL A 1 466 ? 32.357 -5.237 -17.093 1.00 90.75 466 VAL A CA 1
ATOM 3467 C C . VAL A 1 466 ? 32.858 -5.617 -15.708 1.00 90.75 466 VAL A C 1
ATOM 3469 O O . VAL A 1 466 ? 34.067 -5.688 -15.477 1.00 90.75 466 VAL A O 1
ATOM 3472 N N . SER A 1 467 ? 31.923 -5.911 -14.805 1.00 86.12 467 SER A N 1
ATOM 3473 C CA . SER A 1 467 ? 32.204 -6.628 -13.561 1.00 86.12 467 SER A CA 1
ATOM 3474 C C . SER A 1 467 ? 31.704 -8.068 -13.667 1.00 86.12 467 SER A C 1
ATOM 3476 O O . SER A 1 467 ? 30.634 -8.333 -14.226 1.00 86.12 467 SER A O 1
ATOM 3478 N N . TYR A 1 468 ? 32.486 -9.013 -13.149 1.00 76.19 468 TYR A N 1
ATOM 3479 C CA . TYR A 1 468 ? 32.133 -10.433 -13.135 1.00 76.19 468 TYR A CA 1
ATOM 3480 C C . TYR A 1 468 ? 32.528 -11.098 -11.808 1.00 76.19 468 TYR A C 1
ATOM 3482 O O . TYR A 1 468 ? 33.156 -10.475 -10.945 1.00 76.19 468 TYR A O 1
ATOM 3490 N N . GLN A 1 469 ? 32.119 -12.355 -11.620 1.00 66.88 469 GLN A N 1
ATOM 3491 C CA . GLN A 1 469 ? 32.382 -13.128 -10.402 1.00 66.88 469 GLN A CA 1
ATOM 3492 C C . GLN A 1 469 ? 33.889 -13.216 -10.081 1.00 66.88 469 GLN A C 1
ATOM 3494 O O . GLN A 1 469 ? 34.629 -13.973 -10.705 1.00 66.88 469 GLN A O 1
ATOM 3499 N N . GLY A 1 470 ? 34.323 -12.457 -9.071 1.00 65.50 470 GLY A N 1
ATOM 3500 C CA . GLY A 1 470 ? 35.734 -12.320 -8.686 1.00 65.50 470 GLY A CA 1
ATOM 3501 C C . GLY A 1 470 ? 36.115 -10.948 -8.117 1.00 65.50 470 GLY A C 1
ATOM 3502 O O . GLY A 1 470 ? 37.215 -10.805 -7.595 1.00 65.50 470 GLY A O 1
ATOM 3503 N N . ASN A 1 471 ? 35.210 -9.960 -8.171 1.00 69.44 471 ASN A N 1
ATOM 3504 C CA . ASN A 1 471 ? 35.488 -8.548 -7.871 1.00 69.44 471 ASN A CA 1
ATOM 3505 C C . ASN A 1 471 ? 36.552 -7.952 -8.812 1.00 69.44 471 ASN A C 1
ATOM 3507 O O . ASN A 1 471 ? 37.386 -7.166 -8.382 1.00 69.44 471 ASN A O 1
ATOM 3511 N N . GLU A 1 472 ? 36.541 -8.306 -10.098 1.00 80.56 472 GLU A N 1
ATOM 3512 C CA . GLU A 1 472 ? 37.412 -7.673 -11.096 1.00 80.56 472 GLU A CA 1
ATOM 3513 C C . GLU A 1 472 ? 36.650 -6.659 -11.952 1.00 80.56 472 GLU A C 1
ATOM 3515 O O . GLU A 1 472 ? 35.495 -6.882 -12.322 1.00 80.56 472 GLU A O 1
ATOM 3520 N N . LEU A 1 473 ? 37.333 -5.568 -12.307 1.00 86.69 473 LEU A N 1
ATOM 3521 C CA . LEU A 1 473 ? 36.964 -4.704 -13.422 1.00 86.69 473 LEU A CA 1
ATOM 3522 C C . LEU A 1 473 ? 37.707 -5.197 -14.665 1.00 86.69 473 LEU A C 1
ATOM 3524 O O . LEU A 1 473 ? 38.937 -5.231 -14.678 1.00 86.69 473 LEU A O 1
ATOM 3528 N N . VAL A 1 474 ? 36.971 -5.555 -15.714 1.00 89.75 474 VAL A N 1
ATOM 3529 C CA . VAL A 1 474 ? 37.531 -6.113 -16.951 1.00 89.75 474 VAL A CA 1
ATOM 3530 C C . VAL A 1 474 ? 37.215 -5.203 -18.126 1.00 89.75 474 VAL A C 1
ATOM 3532 O O . VAL A 1 474 ? 36.067 -4.809 -18.312 1.00 89.75 474 VAL A O 1
ATOM 3535 N N . ALA A 1 475 ? 38.216 -4.915 -18.953 1.00 91.81 475 ALA A N 1
ATOM 3536 C CA . ALA A 1 475 ? 38.036 -4.309 -20.264 1.00 91.81 475 ALA A CA 1
ATOM 3537 C C . ALA A 1 475 ? 37.897 -5.418 -21.319 1.00 91.81 475 ALA A C 1
ATOM 3539 O O . ALA A 1 475 ? 38.842 -6.165 -21.595 1.00 91.81 475 ALA A O 1
ATOM 3540 N N . VAL A 1 476 ? 36.715 -5.520 -21.919 1.00 92.69 476 VAL A N 1
ATOM 3541 C CA . VAL A 1 476 ? 36.421 -6.399 -23.055 1.00 92.69 476 VAL A CA 1
ATOM 3542 C C . VAL A 1 476 ? 36.605 -5.590 -24.333 1.00 92.69 476 VAL A C 1
ATOM 3544 O O . VAL A 1 476 ? 35.909 -4.596 -24.535 1.00 92.69 476 VAL A O 1
ATOM 3547 N N . ASN A 1 477 ? 37.527 -6.000 -25.203 1.00 93.12 477 ASN A N 1
ATOM 3548 C CA . ASN A 1 477 ? 37.605 -5.442 -26.548 1.00 93.12 477 ASN A CA 1
ATOM 3549 C C . ASN A 1 477 ? 36.457 -6.004 -27.394 1.00 93.12 477 ASN A C 1
ATOM 3551 O O . ASN A 1 477 ? 36.194 -7.208 -27.395 1.00 93.12 477 ASN A O 1
ATOM 3555 N N . VAL A 1 478 ? 35.787 -5.099 -28.099 1.00 92.38 478 VAL A N 1
ATOM 3556 C CA . VAL A 1 478 ? 34.587 -5.339 -28.910 1.00 92.38 478 VAL A CA 1
ATOM 3557 C C . VAL A 1 478 ? 34.737 -4.715 -30.307 1.00 92.38 478 VAL A C 1
ATOM 3559 O O . VAL A 1 478 ? 33.755 -4.391 -30.975 1.00 92.38 478 VAL A O 1
ATOM 3562 N N . ALA A 1 479 ? 35.984 -4.545 -30.768 1.00 91.81 479 ALA A N 1
ATOM 3563 C CA . ALA A 1 479 ? 36.295 -3.949 -32.066 1.00 91.81 479 ALA A CA 1
ATOM 3564 C C . ALA A 1 479 ? 35.756 -4.790 -33.235 1.00 91.81 479 ALA A C 1
ATOM 3566 O O . ALA A 1 479 ? 35.212 -4.219 -34.185 1.00 91.81 479 ALA A O 1
ATOM 3567 N N . ASP A 1 480 ? 35.818 -6.122 -33.120 1.00 92.44 480 ASP A N 1
ATOM 3568 C CA . ASP A 1 480 ? 34.900 -7.033 -33.809 1.00 92.44 480 ASP A CA 1
ATOM 3569 C C . ASP A 1 480 ? 33.809 -7.477 -32.808 1.00 92.44 480 ASP A C 1
ATOM 3571 O O . ASP A 1 480 ? 34.119 -8.193 -31.849 1.00 92.44 480 ASP A O 1
ATOM 3575 N N . PRO A 1 481 ? 32.535 -7.080 -32.997 1.00 91.19 481 PRO A N 1
ATOM 3576 C CA . PRO A 1 481 ? 31.446 -7.439 -32.089 1.00 91.19 481 PRO A CA 1
ATOM 3577 C C . PRO A 1 481 ? 31.085 -8.935 -32.117 1.00 91.19 481 PRO A C 1
ATOM 3579 O O . PRO A 1 481 ? 30.368 -9.399 -31.231 1.00 91.19 481 PRO A O 1
ATOM 3582 N N . ARG A 1 482 ? 31.561 -9.703 -33.109 1.00 93.50 482 ARG A N 1
ATOM 3583 C CA . ARG A 1 482 ? 31.320 -11.152 -33.228 1.00 93.50 482 ARG A CA 1
ATOM 3584 C C . ARG A 1 482 ? 32.333 -11.985 -32.449 1.00 93.50 482 ARG A C 1
ATOM 3586 O O . ARG A 1 482 ? 32.003 -13.086 -32.012 1.00 93.50 482 ARG A O 1
ATOM 3593 N N . THR A 1 483 ? 33.543 -11.463 -32.241 1.00 93.88 483 THR A N 1
ATOM 3594 C CA . THR A 1 483 ? 34.617 -12.132 -31.486 1.00 93.88 483 THR A CA 1
ATOM 3595 C C . THR A 1 483 ? 35.148 -11.254 -30.342 1.00 93.88 483 THR A C 1
ATOM 3597 O O . THR A 1 483 ? 36.332 -10.901 -30.340 1.00 93.88 483 THR A O 1
ATOM 3600 N N . PRO A 1 484 ? 34.298 -10.879 -29.364 1.00 93.81 484 PRO A N 1
ATOM 3601 C CA . PRO A 1 484 ? 34.726 -10.098 -28.209 1.00 93.81 484 PRO A CA 1
ATOM 3602 C C . PRO A 1 484 ? 35.723 -10.881 -27.346 1.00 93.81 484 PRO A C 1
ATOM 3604 O O . PRO A 1 484 ? 35.585 -12.094 -27.170 1.00 93.81 484 PRO A O 1
ATOM 3607 N N . TYR A 1 485 ? 36.713 -10.195 -26.774 1.00 92.94 485 TYR A N 1
ATOM 3608 C CA . TYR A 1 485 ? 37.750 -10.832 -25.955 1.00 92.94 485 TYR A CA 1
ATOM 3609 C C . TYR A 1 485 ? 38.220 -9.946 -24.796 1.00 92.94 485 TYR A C 1
ATOM 3611 O O . TYR A 1 485 ? 38.149 -8.719 -24.852 1.00 92.94 485 TYR A O 1
ATOM 3619 N N . PHE A 1 486 ? 38.727 -10.564 -23.729 1.00 91.50 486 PHE A N 1
ATOM 3620 C CA . PHE A 1 486 ? 39.316 -9.841 -22.600 1.00 91.50 486 PHE A CA 1
ATOM 3621 C C . PHE A 1 486 ? 40.642 -9.191 -23.013 1.00 91.50 486 PHE A C 1
ATOM 3623 O O . PHE A 1 486 ? 41.594 -9.888 -23.361 1.00 91.50 486 PHE A O 1
ATOM 3630 N N . ALA A 1 487 ? 40.708 -7.861 -22.965 1.00 89.69 487 ALA A N 1
ATOM 3631 C CA . ALA A 1 487 ? 41.923 -7.105 -23.261 1.00 89.69 487 ALA A CA 1
ATOM 3632 C C . ALA A 1 487 ? 42.769 -6.842 -22.007 1.00 89.69 487 ALA A C 1
ATOM 3634 O O . ALA A 1 487 ? 43.993 -6.775 -22.092 1.00 89.69 487 ALA A O 1
ATOM 3635 N N . TRP A 1 488 ? 42.117 -6.672 -20.853 1.00 87.94 488 TRP A N 1
ATOM 3636 C CA . TRP A 1 488 ? 42.748 -6.335 -19.576 1.00 87.94 488 TRP A CA 1
ATOM 3637 C C . TRP A 1 488 ? 41.778 -6.591 -18.416 1.00 87.94 488 TRP A C 1
ATOM 3639 O O . TRP A 1 488 ? 40.569 -6.437 -18.592 1.00 87.94 488 TRP A O 1
ATOM 3649 N N . SER A 1 489 ? 42.291 -6.909 -17.226 1.00 84.88 489 SER A N 1
ATOM 3650 C CA . SER A 1 489 ? 41.526 -6.837 -15.977 1.00 84.88 489 SER A CA 1
ATOM 3651 C C . SER A 1 489 ? 42.356 -6.268 -14.828 1.00 84.88 489 SER A C 1
ATOM 3653 O O . SER A 1 489 ? 43.591 -6.269 -14.871 1.00 84.88 489 SER A O 1
ATOM 3655 N N . ALA A 1 490 ? 41.669 -5.781 -13.795 1.00 83.31 490 ALA A N 1
ATOM 3656 C CA . ALA A 1 490 ? 42.257 -5.491 -12.496 1.00 83.31 490 ALA A CA 1
ATOM 3657 C C . ALA A 1 490 ? 41.316 -5.898 -11.350 1.00 83.31 490 ALA A C 1
ATOM 3659 O O . ALA A 1 490 ? 40.107 -5.654 -11.432 1.00 83.31 490 ALA A O 1
ATOM 3660 N N . PRO A 1 491 ? 41.853 -6.450 -10.247 1.00 79.44 491 PRO A N 1
ATOM 3661 C CA . PRO A 1 491 ? 41.072 -6.733 -9.052 1.00 79.44 491 PRO A CA 1
ATOM 3662 C C . PRO A 1 491 ? 40.669 -5.436 -8.340 1.00 79.44 491 PRO A C 1
ATOM 3664 O O . PRO A 1 491 ? 41.511 -4.632 -7.930 1.00 79.44 491 PRO A O 1
ATOM 3667 N N . LEU A 1 492 ? 39.367 -5.263 -8.131 1.00 71.75 492 LEU A N 1
ATOM 3668 C CA . LEU A 1 492 ? 38.798 -4.290 -7.209 1.00 71.75 492 LEU A CA 1
ATOM 3669 C C . LEU A 1 492 ? 38.942 -4.861 -5.793 1.00 71.75 492 LEU A C 1
ATOM 3671 O O . LEU A 1 492 ? 38.173 -5.719 -5.356 1.00 71.75 492 LEU A O 1
ATOM 3675 N N . GLY A 1 493 ? 39.977 -4.417 -5.078 1.00 58.69 493 GLY A N 1
ATOM 3676 C CA . GLY A 1 493 ? 40.233 -4.863 -3.709 1.00 58.69 493 GLY A CA 1
ATOM 3677 C C . GLY A 1 493 ? 39.042 -4.600 -2.779 1.00 58.69 493 GLY A C 1
ATOM 3678 O O . GLY A 1 493 ? 38.354 -3.588 -2.911 1.00 58.69 493 GLY A O 1
ATOM 3679 N N . MET A 1 494 ? 38.817 -5.490 -1.804 1.00 54.53 494 MET A N 1
ATOM 3680 C CA . MET A 1 494 ? 37.803 -5.285 -0.761 1.00 54.53 494 MET A CA 1
ATOM 3681 C C . MET A 1 494 ? 38.165 -4.094 0.136 1.00 54.53 494 MET A C 1
ATOM 3683 O O . MET A 1 494 ? 38.727 -4.262 1.221 1.00 54.53 494 MET A O 1
ATOM 3687 N N . VAL A 1 495 ? 37.762 -2.892 -0.271 1.00 51.19 495 VAL A N 1
ATOM 3688 C CA . VAL A 1 495 ? 37.603 -1.769 0.652 1.00 51.19 495 VAL A CA 1
ATOM 3689 C C . VAL A 1 495 ? 36.399 -2.091 1.533 1.00 51.19 495 VAL A C 1
ATOM 3691 O O . VAL A 1 495 ? 35.251 -1.836 1.171 1.00 51.19 495 VAL A O 1
ATOM 3694 N N . ARG A 1 496 ? 36.649 -2.677 2.711 1.00 49.16 496 ARG A N 1
ATOM 3695 C CA . ARG A 1 496 ? 35.691 -2.551 3.815 1.00 49.16 496 ARG A CA 1
ATOM 3696 C C . ARG A 1 496 ? 35.583 -1.057 4.094 1.00 49.16 496 ARG A C 1
ATOM 3698 O O . ARG A 1 496 ? 36.600 -0.446 4.407 1.00 49.16 496 ARG A O 1
ATOM 3705 N N . ALA A 1 497 ? 34.395 -0.483 3.926 1.00 51.59 497 ALA A N 1
ATOM 3706 C CA . ALA A 1 497 ? 34.196 0.943 4.140 1.00 51.59 497 ALA A CA 1
ATOM 3707 C C . ALA A 1 497 ? 34.649 1.321 5.557 1.00 51.59 497 ALA A C 1
ATOM 3709 O O . ALA A 1 497 ? 34.162 0.751 6.537 1.00 51.59 497 ALA A O 1
ATOM 3710 N N . GLU A 1 498 ? 35.586 2.262 5.663 1.00 48.72 498 GLU A N 1
ATOM 3711 C CA . GLU A 1 498 ? 35.892 2.870 6.950 1.00 48.72 498 GLU A CA 1
ATOM 3712 C C . GLU A 1 498 ? 34.673 3.679 7.390 1.00 48.72 498 GLU A C 1
ATOM 3714 O O . GLU A 1 498 ? 34.150 4.509 6.642 1.00 48.72 498 GLU A O 1
ATOM 3719 N N . ILE A 1 499 ? 34.201 3.420 8.610 1.00 52.56 499 ILE A N 1
ATOM 3720 C CA . ILE A 1 499 ? 33.185 4.257 9.239 1.00 52.56 499 ILE A CA 1
ATOM 3721 C C . ILE A 1 499 ? 33.879 5.572 9.575 1.00 52.56 499 ILE A C 1
ATOM 3723 O O . ILE A 1 499 ? 34.560 5.672 10.595 1.00 52.56 499 ILE A O 1
ATOM 3727 N N . VAL A 1 500 ? 33.725 6.568 8.703 1.00 46.38 500 VAL A N 1
ATOM 3728 C CA . VAL A 1 500 ? 34.148 7.939 8.988 1.00 46.38 500 VAL A CA 1
ATOM 3729 C C . VAL A 1 500 ? 33.329 8.414 10.194 1.00 46.38 500 VAL A C 1
ATOM 3731 O O . VAL A 1 500 ? 32.102 8.502 10.082 1.00 46.38 500 VAL A O 1
ATOM 3734 N N . PRO A 1 501 ? 33.945 8.674 11.364 1.00 49.88 501 PRO A N 1
ATOM 3735 C CA . PRO A 1 501 ? 33.214 9.236 12.490 1.00 49.88 501 PRO A CA 1
ATOM 3736 C C . PRO A 1 501 ? 32.733 10.638 12.111 1.00 49.88 501 PRO A C 1
ATOM 3738 O O . PRO A 1 501 ? 33.416 11.350 11.375 1.00 49.88 501 PRO A O 1
ATOM 3741 N N . ALA A 1 502 ? 31.570 11.049 12.618 1.00 54.78 502 ALA A N 1
ATOM 3742 C CA . ALA A 1 502 ? 31.065 12.398 12.389 1.00 54.78 502 ALA A CA 1
ATOM 3743 C C . ALA A 1 502 ? 32.041 13.424 12.995 1.00 54.78 502 ALA A C 1
ATOM 3745 O O . ALA A 1 502 ? 32.115 13.578 14.212 1.00 54.78 502 ALA A O 1
ATOM 3746 N N . THR A 1 503 ? 32.822 14.088 12.145 1.00 54.78 503 THR A N 1
ATOM 3747 C CA . THR A 1 503 ? 33.765 15.130 12.556 1.00 54.78 503 THR A CA 1
ATOM 3748 C C . THR A 1 503 ? 33.008 16.419 12.846 1.00 54.78 503 THR A C 1
ATOM 3750 O O . THR A 1 503 ? 32.398 16.986 11.940 1.00 54.78 503 THR A O 1
ATOM 3753 N N . GLU A 1 504 ? 33.065 16.889 14.089 1.00 46.59 504 GLU A N 1
ATOM 3754 C CA . GLU A 1 504 ? 32.566 18.213 14.464 1.00 46.59 504 GLU A CA 1
ATOM 3755 C C . GLU A 1 504 ? 33.428 19.318 13.827 1.00 46.59 504 GLU A C 1
ATOM 3757 O O . GLU A 1 504 ? 34.619 19.431 14.133 1.00 46.59 504 GLU A O 1
ATOM 37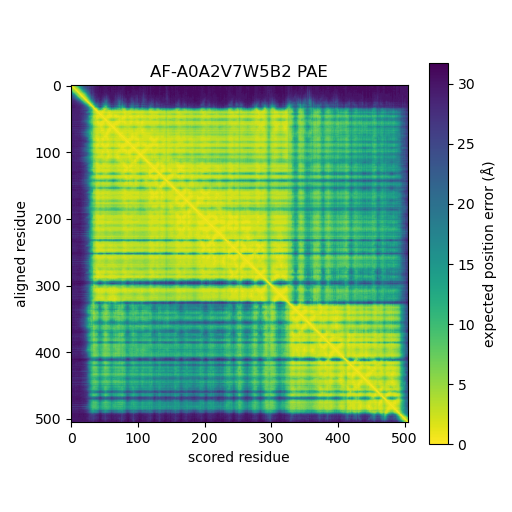62 N N . SER A 1 505 ? 32.820 20.145 12.968 1.00 41.41 505 SER A N 1
ATOM 3763 C CA . SER A 1 505 ? 33.308 21.479 12.577 1.00 41.41 505 SER A CA 1
ATOM 3764 C C . SER A 1 505 ? 32.184 22.325 11.977 1.00 41.41 505 SER A C 1
ATOM 3766 O O . SER A 1 505 ? 31.704 21.926 10.891 1.00 41.41 505 SER A O 1
#

Secondary structure (DSSP, 8-state):
-------------------------------------SEEEEETTEEEEE-SSEEEEEE-SSGGG-EEEEEEE-SS-EEEEEEETTTEEEEEETTEEEEEEE-TTS-EEEEEEES---SEEEE-SS-EEEE-SSEEEEEEE-SSSEEEEEEEE-SS---EEEEETTEEEEEETTTEEEEE-TTSSS--EEE----SEEEEETTEEEEE-BTT-EEEEE-SSTTS-EEEEEE-SS--B-EEEEETTEEEEEETTTEEEEEE-SSTTS-EEEEEEES--SEEEEETTEEEEEEEE--TT-S--EEEEEEEEE-SSSSS-EEEEEE------EEEEEE-SSEEEEEETTEEEEEE-SSTTS-EEEEEEE-TT--SEEEEETTEEEEEBSSSEEEEE-SSTTS-EEEEEE--SSSSPBEEEEETTEEEEEETTTEEEEEESSSSSS-EEEEEE-S-EEEEEE-SSSEEEEEETTTEEEEEE-SSTTS-EEEEEEE----PPP-------

Mean predicted aligned error: 11.43 Å

Nearest PDB structures (foldseek):
  1p22-assembly1_A  TM=5.873E-01  e=5.359E-08  Homo sapiens
  6urg-assembly1_A  TM=2.740E-01  e=2.976E-10  Homo sapiens
  8e3q-assembly1_A  TM=2.787E-01  e=1.394E-09  Homo sapiens
  6uro-assembly1_A  TM=2.786E-01  e=5.730E-10  Homo sapiens
  6f9n-assembly1_A  TM=2.667E-01  e=3.236E-09  Homo sapiens

Foldseek 3Di:
DDDDDDDDDDDDDDDDDDDPPPPPLPDAPDDFFQQFFLEWDDDPQWIWGQRQFWIWIWGCVQQADIDTQETDGDPATWQYWDDALSFWIWTFHPFWIWIWGADPSRYIDGDDIGRDGANAWDDPRFKIWGFDQFKIWIWGDDPVGIDTQAMDTHPGGWLYWYDQNQWIWTQGAPAFIWTDRSVPPDDIDGDRARFNEWEDDHQKIWGQRFQQAIWIWGRPPVVDIDTQDGDHDRFGFRYWEDEQQWIWTDGPQQKIWIWRRVPVNDIDGQDIDRGDFDYWYDYHQKIWGWGWDDPPPDPFIWTGWTWIWRCVPSNDIDTRHTDPPTFGPFQEWDDPCQWIFTCGPQKTWIWGVVDVSHIDTLDIDGDNQFARYKDDDPQWIWTFFQFKIWIWGRVDNNDIDTQAIGGDPDHDHWEWDAAQQWIWIQAQGAFIFTWHPPPDSHIHTLATDDFGWDYWDDPRDQWIWTDGPQQKTWTWGCVPVNYIDTPDIDHPDPPPDDPDPPDDD

pLDDT: mean 84.65, std 16.9, range [25.95, 98.69]

Radius of gyration: 29.52 Å; Cα contacts (8 Å, |Δi|>4): 1368; chains: 1; bounding box: 64×112×75 Å

Solvent-accessible surface area (backbone atoms only — not comparable to full-atom values): 26574 Å² total; per-residue (Å²): 134,89,81,86,87,89,89,82,92,84,87,89,82,90,81,91,82,89,73,85,76,73,79,73,75,68,75,53,63,82,77,81,58,32,29,30,37,56,24,55,42,74,60,88,47,33,41,41,29,8,20,40,36,18,42,38,25,27,41,46,73,50,38,84,66,52,39,80,59,28,72,52,75,47,102,41,47,23,40,17,34,35,53,34,71,87,35,36,39,40,33,22,15,82,69,22,33,38,34,26,39,48,44,99,80,45,40,68,43,87,71,53,72,44,92,46,68,31,66,40,52,30,46,63,36,70,41,37,39,30,31,35,63,41,37,39,39,31,31,35,72,54,98,92,51,69,45,82,71,35,72,48,80,40,99,50,44,56,53,31,56,39,55,59,74,78,34,40,35,34,18,24,56,89,65,14,34,37,41,39,43,67,83,64,86,51,79,74,47,70,48,85,42,47,17,27,14,54,26,65,60,81,55,35,39,41,29,11,26,26,67,60,10,42,40,27,30,40,41,87,43,81,91,65,62,39,81,49,23,63,42,70,60,104,36,47,19,55,34,38,26,48,32,78,45,33,36,37,33,32,31,88,84,32,31,34,40,31,27,38,31,77,45,52,61,66,42,41,85,44,32,74,47,81,44,68,50,70,34,62,40,49,54,55,50,34,42,36,38,19,8,50,48,68,60,101,85,61,96,64,62,37,43,35,51,47,32,33,26,42,34,79,48,50,63,61,67,37,82,53,24,70,40,79,61,56,23,21,54,75,63,23,64,28,67,81,79,41,39,37,43,33,32,32,43,44,28,44,35,27,29,43,45,71,39,91,81,60,37,41,80,55,32,72,44,81,36,98,79,57,36,41,39,48,48,71,57,101,43,38,33,42,32,18,29,52,38,36,45,35,37,28,40,45,78,41,59,67,65,54,41,84,72,50,61,36,81,54,87,39,71,64,56,28,25,60,28,52,38,68,82,32,36,36,36,15,20,51,72,55,14,35,37,27,29,35,65,67,93,40,97,59,51,39,75,62,21,51,48,84,50,43,18,72,37,41,48,38,90,33,60,58,45,36,38,32,32,38,88,80,49,30,47,30,38,29,36,40,78,51,52,57,69,42,42,83,74,47,72,47,76,57,71,88,74,74,80,77,82,77,71,90,75,90,126